Protein AF-0000000074037394 (afdb_homodimer)

Organism: NCBI:txid159291

Sequence (426 aa):
MAVQKGLVVTGGDAPQDAVRLGTPSHWRIVAADSGIHHLARYGLQPEVILGDFDSLDATLLEENFPDVPRQVFDRAKDYTDTELALTYFWNRGVTDLTILGGGGGRLDHLLGLRALFDRVPYPQRWITAGEEISVVEGAIRFSSRPGEVISFFPLGAGVCRMRSRGLRWELDGLEWRQGDAGVSNECTGEECALTMVTGRLLMVRALRFPLVLMAVQKGLVVTGGDA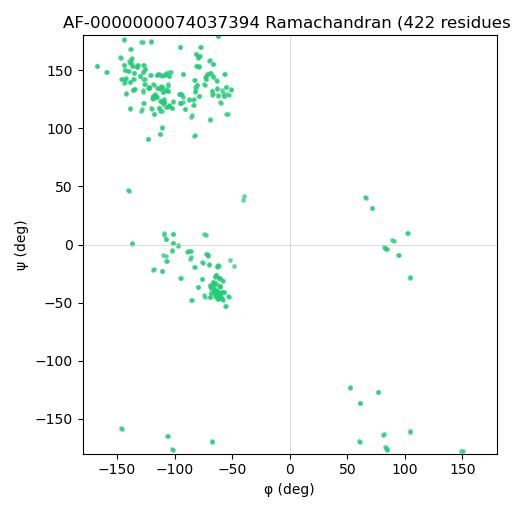PQDAVRLGTPSHWRIVAADSGIHHLARYGLQPEVILGDFDSLDATLLEENFPDVPRQVFDRAKDYTDTELALTYFWNRGVTDLTILGGGGGRLDHLLGLRALFDRVPYPQRWITAGEEISVVEGAIRFSSRPGEVISFFPLGAGVCRMRSRGLRWELDGLEWRQGDAGVSNECTGEECALTMVTGRLLMVRALRFPLVL

Secondary structure (DSSP, 8-state):
----EEEEE-SSB--SSPEE-SSGGGEEEEEETTHHHHHHHHT---SEEEE-GGGS-HHHHHHH-TTS-EEE----TT--HHHHHHHHHHTTT--EEEEE--BSS-HHHHHHHHHHTTSSS--SEEE-SSEEEEEE-SEEEEE--TT-EEEEEEESSS-EEEEEESBSS--TT-EE-TT--EEEEEB-SSEEEEEEEESEEEEEEE--SSEE-/----EEEEE-SSB--SSPEE-SSGGGEEEEEETTHHHHHHHHT---SEEEE-GGGS-HHHHHHH-TTS-EEE----TT--HHHHHHHHHHTTT--EEEEE--BSS-HHHHHHHHHHTTSSS--SEEE-SSEEEEEE-SEEEEE--TT-EEEEEEESSS-EEEEEESBSS--TT-EE-TT--EEEEEB-SSEEEEEEEESEEEEEEE--SSEE-

Radius of gyration: 21.94 Å; Cα contacts (8 Å, |Δi|>4): 1028; chains: 2; bounding box: 54×66×51 Å

Nearest PDB structures (foldseek):
  3cq9-assembly2_C  TM=7.517E-01  e=1.129E-16  Lactiplantibacillus plantarum WCFS1
  3mel-assembly2_D  TM=8.011E-01  e=2.047E-15  Enterococcus faecalis
  3cq9-assembly1_A  TM=7.519E-01  e=1.341E-15  Lactiplantibacillus plantarum WCFS1
  3cq9-assembly2_D  TM=7.463E-01  e=6.845E-15  Lactiplantibacillus plantarum WCFS1
  3ihk-assembly1_A  TM=7.245E-01  e=7.656E-14  Streptococcus mutans

Structure (mmCIF, N/CA/C/O backbone):
data_AF-0000000074037394-model_v1
#
loop_
_entity.id
_entity.type
_entity.pdbx_description
1 polymer 'Thiamine diphosphokinase'
#
loop_
_atom_site.group_PDB
_atom_site.id
_atom_site.type_symbol
_atom_site.label_atom_id
_atom_site.label_alt_id
_atom_site.label_comp_id
_atom_site.label_asym_id
_atom_site.label_entity_id
_atom_site.label_seq_id
_atom_site.pdbx_PDB_ins_code
_atom_site.Cartn_x
_atom_site.Cartn_y
_atom_site.Cartn_z
_atom_site.occupancy
_atom_site.B_iso_or_equiv
_atom_site.auth_seq_id
_atom_site.auth_comp_id
_atom_site.auth_asym_id
_atom_site.auth_atom_id
_atom_site.pdbx_PDB_model_num
ATOM 1 N N . MET A 1 1 ? 5.93 35.5 7.121 1 43.25 1 MET A N 1
ATOM 2 C CA . MET A 1 1 ? 5.211 34.75 8.148 1 43.25 1 MET A CA 1
ATOM 3 C C . MET A 1 1 ? 5.547 33.25 8.078 1 43.25 1 MET A C 1
ATOM 5 O O . MET A 1 1 ? 5.828 32.719 7.004 1 43.25 1 MET A O 1
ATOM 9 N N . ALA A 1 2 ? 5.941 32.656 9.164 1 58.75 2 ALA A N 1
ATOM 10 C CA . ALA A 1 2 ? 6.527 31.312 9.102 1 58.75 2 ALA A CA 1
ATOM 11 C C . ALA A 1 2 ? 5.539 30.312 8.516 1 58.75 2 ALA A C 1
ATOM 13 O O . ALA A 1 2 ? 4.328 30.422 8.742 1 58.75 2 ALA A O 1
ATOM 14 N N . VAL A 1 3 ? 5.883 29.641 7.473 1 67.75 3 VAL A N 1
ATOM 15 C CA . VAL A 1 3 ? 5.004 28.734 6.734 1 67.75 3 VAL A CA 1
ATOM 16 C C . VAL A 1 3 ? 4.43 27.688 7.684 1 67.75 3 VAL A C 1
ATOM 18 O O . VAL A 1 3 ? 5.172 27.062 8.445 1 67.75 3 VAL A O 1
ATOM 21 N N . GLN A 1 4 ? 3.16 27.719 7.938 1 89.19 4 GLN A N 1
ATOM 22 C CA . GLN A 1 4 ? 2.439 26.797 8.812 1 89.19 4 GLN A CA 1
ATOM 23 C C . GLN A 1 4 ? 2.426 25.391 8.242 1 89.19 4 GLN A C 1
ATOM 25 O O . GLN A 1 4 ? 2.283 25.203 7.031 1 89.19 4 GLN A O 1
ATOM 30 N N . LYS A 1 5 ? 2.82 24.469 9.133 1 95.62 5 LYS A N 1
ATOM 31 C CA . LYS A 1 5 ? 2.783 23.062 8.781 1 95.62 5 LYS A CA 1
ATOM 32 C C . LYS A 1 5 ? 1.613 22.344 9.461 1 95.62 5 LYS A C 1
ATOM 34 O O . LYS A 1 5 ? 1.166 22.766 10.531 1 95.62 5 LYS A O 1
ATOM 39 N N . GLY A 1 6 ? 1.121 21.375 8.789 1 97.69 6 GLY A N 1
ATOM 40 C CA . GLY A 1 6 ? 0.031 20.594 9.352 1 97.69 6 GLY A CA 1
ATOM 41 C C . GLY A 1 6 ? 0.409 19.156 9.641 1 97.69 6 GLY A C 1
ATOM 42 O O . GLY A 1 6 ? 1.095 18.516 8.836 1 97.69 6 GLY A O 1
ATOM 43 N N . LEU A 1 7 ? 0.027 18.688 10.789 1 97.69 7 LEU A N 1
ATOM 44 C CA . LEU A 1 7 ? 0.19 17.297 11.172 1 97.69 7 LEU A CA 1
ATOM 45 C C . LEU A 1 7 ? -1.165 16.609 11.32 1 97.69 7 LEU A C 1
ATOM 47 O O . LEU A 1 7 ? -1.994 17.031 12.133 1 97.69 7 LEU A O 1
ATOM 51 N N . VAL A 1 8 ? -1.371 15.625 10.5 1 97.75 8 VAL A N 1
ATOM 52 C CA . VAL A 1 8 ? -2.551 14.773 10.625 1 97.75 8 VAL A CA 1
ATOM 53 C C . VAL A 1 8 ? -2.168 13.445 11.273 1 97.75 8 VAL A C 1
ATOM 55 O O . VAL A 1 8 ? -1.368 12.688 10.719 1 97.75 8 VAL A O 1
ATOM 58 N N . VAL A 1 9 ? -2.723 13.18 12.414 1 96.88 9 VAL A N 1
ATOM 59 C CA . VAL A 1 9 ? -2.43 11.938 13.109 1 96.88 9 VAL A CA 1
ATOM 60 C C . VAL A 1 9 ? -3.611 10.977 12.984 1 96.88 9 VAL A C 1
ATOM 62 O O . VAL A 1 9 ? -4.734 11.312 13.375 1 96.88 9 VAL A O 1
ATOM 65 N N . THR A 1 10 ? -3.402 9.82 12.398 1 95.38 10 THR A N 1
ATOM 66 C CA . THR A 1 10 ? -4.457 8.844 12.156 1 95.38 10 THR A CA 1
ATOM 67 C C . THR A 1 10 ? -4.141 7.523 12.859 1 95.38 10 THR A C 1
ATOM 69 O O . THR A 1 10 ? -3.1 7.395 13.5 1 95.38 10 THR A O 1
ATOM 72 N N . GLY A 1 11 ? -5.051 6.613 12.812 1 91.56 11 GLY A N 1
ATOM 73 C CA . GLY A 1 11 ? -4.816 5.316 13.422 1 91.56 11 GLY A CA 1
ATOM 74 C C . GLY A 1 11 ? -3.746 4.504 12.711 1 91.56 11 GLY A C 1
ATOM 75 O O . GLY A 1 11 ? -2.99 5.043 11.898 1 91.56 11 GLY A O 1
ATOM 76 N N . GLY A 1 12 ? -3.654 3.211 13.086 1 91.25 12 GLY A N 1
ATOM 77 C CA . GLY A 1 12 ? -2.605 2.375 12.523 1 91.25 12 GLY A CA 1
ATOM 78 C C . GLY A 1 12 ? -1.283 2.504 13.258 1 91.25 12 GLY A C 1
ATOM 79 O O . GLY A 1 12 ? -1.183 3.242 14.242 1 91.25 12 GLY A O 1
ATOM 80 N N . ASP A 1 13 ? -0.35 1.854 12.734 1 93.12 13 ASP A N 1
ATOM 81 C CA . ASP A 1 13 ? 0.938 1.828 13.414 1 93.12 13 ASP A CA 1
ATOM 82 C C . ASP A 1 13 ? 1.673 3.156 13.258 1 93.12 13 ASP A C 1
ATOM 84 O O . ASP A 1 13 ? 1.658 3.754 12.18 1 93.12 13 ASP A O 1
ATOM 88 N N . ALA A 1 14 ? 2.246 3.596 14.281 1 94.81 14 ALA A N 1
ATOM 89 C CA . ALA A 1 14 ? 3.059 4.805 14.367 1 94.81 14 ALA A CA 1
ATOM 90 C C . ALA A 1 14 ? 4.301 4.578 15.219 1 94.81 14 ALA A C 1
ATOM 92 O O . ALA A 1 14 ? 4.43 3.537 15.875 1 94.81 14 ALA A O 1
ATOM 93 N N . PRO A 1 15 ? 5.219 5.516 15.18 1 93.94 15 PRO A N 1
ATOM 94 C CA . PRO A 1 15 ? 6.426 5.32 15.984 1 93.94 15 PRO A CA 1
ATOM 95 C C . PRO A 1 15 ? 6.117 5.086 17.453 1 93.94 15 PRO A C 1
ATOM 97 O O . PRO A 1 15 ? 5.215 5.719 18.016 1 93.94 15 PRO A O 1
ATOM 100 N N . GLN A 1 16 ? 6.805 4.121 17.953 1 89.5 16 GLN A N 1
ATOM 101 C CA . GLN A 1 16 ? 6.629 3.832 19.375 1 89.5 16 GLN A CA 1
ATOM 102 C C . GLN A 1 16 ? 7.355 4.859 20.234 1 89.5 16 GLN A C 1
ATOM 104 O O . GLN A 1 16 ? 6.918 5.16 21.344 1 89.5 16 GLN A O 1
ATOM 109 N N . ASP A 1 17 ? 8.414 5.375 19.672 1 84.19 17 ASP A N 1
ATOM 110 C CA . ASP A 1 17 ? 9.195 6.387 20.375 1 84.19 17 ASP A CA 1
ATOM 111 C C . ASP A 1 17 ? 8.516 7.75 20.312 1 84.19 17 ASP A C 1
ATOM 113 O O . ASP A 1 17 ? 7.609 7.961 19.5 1 84.19 17 ASP A O 1
ATOM 117 N N . ALA A 1 18 ? 9.117 8.586 21.125 1 79 18 ALA A N 1
ATOM 118 C CA . ALA A 1 18 ? 8.57 9.938 21.203 1 79 18 ALA A CA 1
ATOM 119 C C . ALA A 1 18 ? 8.781 10.688 19.875 1 79 18 ALA A C 1
ATOM 121 O O . ALA A 1 18 ? 9.836 10.562 19.25 1 79 18 ALA A O 1
ATOM 122 N N . VAL A 1 19 ? 7.719 11.25 19.484 1 84.56 19 VAL A N 1
ATOM 123 C CA . VAL A 1 19 ? 7.766 12.148 18.328 1 84.56 19 VAL A CA 1
ATOM 124 C C . VAL A 1 19 ? 7.773 13.602 18.797 1 84.56 19 VAL A C 1
ATOM 126 O O . VAL A 1 19 ? 6.895 14.016 19.562 1 84.56 19 VAL A O 1
ATOM 129 N N . ARG A 1 20 ? 8.836 14.32 18.359 1 84.25 20 ARG A N 1
ATOM 130 C CA . ARG A 1 20 ? 8.938 15.727 18.75 1 84.25 20 ARG A CA 1
ATOM 131 C C . ARG A 1 20 ? 8.734 16.641 17.531 1 84.25 20 ARG A C 1
ATOM 133 O O . ARG A 1 20 ? 9.094 16.266 16.406 1 84.25 20 ARG A O 1
ATOM 140 N N . LEU A 1 21 ? 8.117 17.719 17.875 1 83.31 21 LEU A N 1
ATOM 141 C CA . LEU A 1 21 ? 8.008 18.75 16.859 1 83.31 21 LEU A CA 1
ATOM 142 C C . LEU A 1 21 ? 9.172 19.734 16.969 1 83.31 21 LEU A C 1
ATOM 144 O O . LEU A 1 21 ? 9.43 20.281 18.047 1 83.31 21 LEU A O 1
ATOM 148 N N . GLY A 1 22 ? 9.93 19.906 15.93 1 76.69 22 GLY A N 1
ATOM 149 C CA . GLY A 1 22 ? 11.078 20.797 15.961 1 76.69 22 GLY A CA 1
ATOM 150 C C . GLY A 1 22 ? 10.719 22.219 16.375 1 76.69 22 GLY A C 1
ATOM 151 O O . GLY A 1 22 ? 11.406 22.828 17.203 1 76.69 22 GLY A O 1
ATOM 152 N N . THR A 1 23 ? 9.734 22.828 15.695 1 78.38 23 THR A N 1
ATOM 153 C CA . THR A 1 23 ? 9.188 24.141 16.031 1 78.38 23 THR A CA 1
ATOM 154 C C . THR A 1 23 ? 7.684 24.062 16.266 1 78.38 23 THR A C 1
ATOM 156 O O . THR A 1 23 ? 6.898 24.328 15.359 1 78.38 23 THR A O 1
ATOM 159 N N . PRO A 1 24 ? 7.426 23.844 17.422 1 79.12 24 PRO A N 1
ATOM 160 C CA . PRO A 1 24 ? 6.023 23.547 17.734 1 79.12 24 PRO A CA 1
ATOM 161 C C . PRO A 1 24 ? 5.078 24.672 17.297 1 79.12 24 PRO A C 1
ATOM 163 O O . PRO A 1 24 ? 3.967 24.391 16.844 1 79.12 24 PRO A O 1
ATOM 166 N N . SER A 1 25 ? 5.562 25.828 17.328 1 81.19 25 SER A N 1
ATOM 167 C CA . SER A 1 25 ? 4.695 26.969 17.031 1 81.19 25 SER A CA 1
ATOM 168 C C . SER A 1 25 ? 4.34 27 15.547 1 81.19 25 SER A C 1
ATOM 170 O O . SER A 1 25 ? 3.393 27.688 15.148 1 81.19 25 SER A O 1
ATOM 172 N N . HIS A 1 26 ? 4.957 26.219 14.812 1 89.06 26 HIS A N 1
ATOM 173 C CA . HIS A 1 26 ? 4.738 26.234 13.367 1 89.06 26 HIS A CA 1
ATOM 174 C C . HIS A 1 26 ? 3.826 25.094 12.938 1 89.06 26 HIS A C 1
ATOM 176 O O . HIS A 1 26 ? 3.461 25 11.758 1 89.06 26 HIS A O 1
ATOM 182 N N . TRP A 1 27 ? 3.418 24.359 14 1 93.75 27 TRP A N 1
ATOM 183 C CA . TRP A 1 27 ? 2.648 23.172 13.633 1 93.75 27 TRP A CA 1
ATOM 184 C C . TRP A 1 27 ? 1.195 23.312 14.078 1 93.75 27 TRP A C 1
ATOM 186 O O . TRP A 1 27 ? 0.918 23.781 15.188 1 93.75 27 TRP A O 1
ATOM 196 N N . ARG A 1 28 ? 0.354 22.984 13.211 1 96.31 28 ARG A N 1
ATOM 197 C CA . ARG A 1 28 ? -1.038 22.703 13.539 1 96.31 28 ARG A CA 1
ATOM 198 C C . ARG A 1 28 ? -1.323 21.203 13.477 1 96.31 28 ARG A C 1
ATOM 200 O O . ARG A 1 28 ? -0.862 20.516 12.562 1 96.31 28 ARG A O 1
ATOM 207 N N . ILE A 1 29 ? -2.072 20.719 14.492 1 97 29 ILE A N 1
ATOM 208 C CA . ILE A 1 29 ? -2.252 19.281 14.609 1 97 29 ILE A CA 1
ATOM 209 C C . ILE A 1 29 ? -3.74 18.938 14.57 1 97 29 ILE A C 1
ATOM 211 O O . ILE A 1 29 ? -4.547 19.594 15.234 1 97 29 ILE A O 1
ATOM 215 N N . VAL A 1 30 ? -4.074 17.922 13.797 1 97.12 30 VAL A N 1
ATOM 216 C CA . VAL A 1 30 ? -5.43 17.391 13.766 1 97.12 30 VAL A CA 1
ATOM 217 C C . VAL A 1 30 ? -5.387 15.867 13.938 1 97.12 30 VAL A C 1
ATOM 219 O O . VAL A 1 30 ? -4.484 15.203 13.43 1 97.12 30 VAL A O 1
ATOM 222 N N . ALA A 1 31 ? -6.418 15.367 14.633 1 95.69 31 ALA A N 1
ATOM 223 C CA . ALA A 1 31 ? -6.539 13.922 14.805 1 95.69 31 ALA A CA 1
ATOM 224 C C . ALA A 1 31 ? -7.68 13.359 13.961 1 95.69 31 ALA A C 1
ATOM 226 O O . ALA A 1 31 ? -8.773 13.93 13.922 1 95.69 31 ALA A O 1
ATOM 227 N N . ALA A 1 32 ? -7.34 12.312 13.297 1 92.5 32 ALA A N 1
ATOM 228 C CA . ALA A 1 32 ? -8.367 11.547 12.594 1 92.5 32 ALA A CA 1
ATOM 229 C C . ALA A 1 32 ? -8.656 10.227 13.305 1 92.5 32 ALA A C 1
ATOM 231 O O . ALA A 1 32 ? -7.754 9.398 13.469 1 92.5 32 ALA A O 1
ATOM 232 N N . ASP A 1 33 ? -9.797 10.031 13.75 1 86.5 33 ASP A N 1
ATOM 233 C CA . ASP A 1 33 ? -10.273 8.812 14.391 1 86.5 33 ASP A CA 1
ATOM 234 C C . ASP A 1 33 ? -9.344 8.391 15.531 1 86.5 33 ASP A C 1
ATOM 236 O O . ASP A 1 33 ? -9.055 9.18 16.422 1 86.5 33 ASP A O 1
ATOM 240 N N . SER A 1 34 ? -8.844 7.16 15.414 1 88.31 34 SER A N 1
ATOM 241 C CA . SER A 1 34 ? -8.07 6.57 16.5 1 88.31 34 SER A CA 1
ATOM 242 C C . SER A 1 34 ? -6.684 7.199 16.609 1 88.31 34 SER A C 1
ATOM 244 O O . SER A 1 34 ? -5.867 6.789 17.438 1 88.31 34 SER A O 1
ATOM 246 N N . GLY A 1 35 ? -6.469 8.266 15.852 1 93.5 35 GLY A N 1
ATOM 247 C CA . GLY A 1 35 ? -5.219 9 15.953 1 93.5 35 GLY A CA 1
ATOM 248 C C . GLY A 1 35 ? -5.008 9.633 17.312 1 93.5 35 GLY A C 1
ATOM 249 O O . GLY A 1 35 ? -3.881 9.969 17.688 1 93.5 35 GLY A O 1
ATOM 250 N N . ILE A 1 36 ? -6.059 9.773 18.047 1 92.31 36 ILE A N 1
ATOM 251 C CA . ILE A 1 36 ? -6.004 10.406 19.359 1 92.31 36 ILE A CA 1
ATOM 252 C C . ILE A 1 36 ? -5.16 9.555 20.312 1 92.31 36 ILE A C 1
ATOM 254 O O . ILE A 1 36 ? -4.543 10.07 21.25 1 92.31 36 ILE A O 1
ATOM 258 N N . HIS A 1 37 ? -5.113 8.281 20.078 1 92.94 37 HIS A N 1
ATOM 259 C CA . HIS A 1 37 ? -4.305 7.402 20.922 1 92.94 37 HIS A CA 1
ATOM 260 C C . HIS A 1 37 ? -2.822 7.738 20.797 1 92.94 37 HIS A C 1
ATOM 262 O O . HIS A 1 37 ? -2.107 7.781 21.797 1 92.94 37 HIS A O 1
ATOM 268 N N . HIS A 1 38 ? -2.389 7.992 19.625 1 94.62 38 HIS A N 1
ATOM 269 C CA . HIS A 1 38 ? -0.993 8.359 19.406 1 94.62 38 HIS A CA 1
ATOM 270 C C . HIS A 1 38 ? -0.683 9.727 20 1 94.62 38 HIS A C 1
ATOM 272 O O . HIS A 1 38 ? 0.37 9.922 20.609 1 94.62 38 HIS A O 1
ATOM 278 N N . LEU A 1 39 ? -1.59 10.641 19.812 1 94.44 39 LEU A N 1
ATOM 279 C CA . LEU A 1 39 ? -1.388 11.984 20.344 1 94.44 39 LEU A CA 1
ATOM 280 C C . LEU A 1 39 ? -1.248 11.953 21.859 1 94.44 39 LEU A C 1
ATOM 282 O O . LEU A 1 39 ? -0.4 12.648 22.422 1 94.44 39 LEU A O 1
ATOM 286 N N . ALA A 1 40 ? -2.105 11.18 22.469 1 93.12 40 ALA A N 1
ATOM 287 C CA . ALA A 1 40 ? -2.021 11.031 23.922 1 93.12 40 ALA A CA 1
ATOM 288 C C . ALA A 1 40 ? -0.662 10.469 24.328 1 93.12 40 ALA A C 1
ATOM 290 O O . ALA A 1 40 ? -0.051 10.953 25.281 1 93.12 40 ALA A O 1
ATOM 291 N N . ARG A 1 41 ? -0.187 9.523 23.578 1 92.81 41 ARG A N 1
ATOM 292 C CA . ARG A 1 41 ? 1.102 8.898 23.844 1 92.81 41 ARG A CA 1
ATOM 293 C C . ARG A 1 41 ? 2.242 9.891 23.688 1 92.81 41 ARG A C 1
ATOM 295 O O . ARG A 1 41 ? 3.203 9.875 24.469 1 92.81 41 ARG A O 1
ATOM 302 N N . TYR A 1 42 ? 2.145 10.789 22.688 1 92.69 42 TYR A N 1
ATOM 303 C CA . TYR A 1 42 ? 3.217 11.727 22.359 1 92.69 42 TYR A CA 1
ATOM 304 C C . TYR A 1 42 ? 3.096 12.992 23.203 1 92.69 42 TYR A C 1
ATOM 306 O O . TYR A 1 42 ? 3.996 13.836 23.203 1 92.69 42 TYR A O 1
ATOM 314 N N . GLY A 1 43 ? 2.008 13.188 23.875 1 91.31 43 GLY A N 1
ATOM 315 C CA . GLY A 1 43 ? 1.761 14.414 24.625 1 91.31 43 GLY A CA 1
ATOM 316 C C . GLY A 1 43 ? 1.486 15.609 23.734 1 91.31 43 GLY A C 1
ATOM 317 O O . GLY A 1 43 ? 1.875 16.734 24.062 1 91.31 43 GLY A O 1
ATOM 318 N N . LEU A 1 44 ? 0.895 15.383 22.594 1 93.19 44 LEU A N 1
ATOM 319 C CA . LEU A 1 44 ? 0.565 16.438 21.641 1 93.19 44 LEU A CA 1
ATOM 320 C C . LEU A 1 44 ? -0.928 16.75 21.672 1 93.19 44 LEU A C 1
ATOM 322 O O . LEU A 1 44 ? -1.752 15.836 21.781 1 93.19 44 LEU A O 1
ATOM 326 N N . GLN A 1 45 ? -1.244 18.016 21.484 1 93.62 45 GLN A N 1
ATOM 327 C CA . GLN A 1 45 ? -2.637 18.453 21.516 1 93.62 45 GLN A CA 1
ATOM 328 C C . GLN A 1 45 ? -3.133 18.828 20.125 1 93.62 45 GLN A C 1
ATOM 330 O O . GLN A 1 45 ? -2.582 19.734 19.5 1 93.62 45 GLN A O 1
ATOM 335 N N . PRO A 1 46 ? -4.16 18.188 19.703 1 96.38 46 PRO A N 1
ATOM 336 C CA . PRO A 1 46 ? -4.742 18.594 18.422 1 96.38 46 PRO A CA 1
ATOM 337 C C . PRO A 1 46 ? -5.664 19.812 18.562 1 96.38 46 PRO A C 1
ATOM 339 O O . PRO A 1 46 ? -6.199 20.062 19.641 1 96.38 46 PRO A O 1
ATOM 342 N N . GLU A 1 47 ? -5.766 20.531 17.469 1 95.94 47 GLU A N 1
ATOM 343 C CA . GLU A 1 47 ? -6.684 21.656 17.484 1 95.94 47 GLU A CA 1
ATOM 344 C C . GLU A 1 47 ? -8.117 21.219 17.203 1 95.94 47 GLU A C 1
ATOM 346 O O . GLU A 1 47 ? -9.07 21.938 17.531 1 95.94 47 GLU A O 1
ATOM 351 N N . VAL A 1 48 ? -8.273 20.016 16.609 1 95.31 48 VAL A N 1
ATOM 352 C CA . VAL A 1 48 ? -9.586 19.438 16.344 1 95.31 48 VAL A CA 1
ATOM 353 C C . VAL A 1 48 ? -9.469 17.922 16.156 1 95.31 48 VAL A C 1
ATOM 355 O O . VAL A 1 48 ? -8.414 17.422 15.742 1 95.31 48 VAL A O 1
ATOM 358 N N . ILE A 1 49 ? -10.445 17.188 16.516 1 92.94 49 ILE A N 1
ATOM 359 C CA . ILE A 1 49 ? -10.562 15.758 16.297 1 92.94 49 ILE A CA 1
ATOM 360 C C . ILE A 1 49 ? -11.68 15.477 15.289 1 92.94 49 ILE A C 1
ATOM 362 O O . ILE A 1 49 ? -12.82 15.883 15.492 1 92.94 49 ILE A O 1
ATOM 366 N N . LEU A 1 50 ? -11.242 14.789 14.266 1 90.5 50 LEU A N 1
ATOM 367 C CA . LEU A 1 50 ? -12.195 14.492 13.195 1 90.5 50 LEU A CA 1
ATOM 368 C C . LEU A 1 50 ? -12.508 13 13.148 1 90.5 50 LEU A C 1
ATOM 370 O O . LEU A 1 50 ? -11.602 12.172 13.219 1 90.5 50 LEU A O 1
ATOM 374 N N . GLY A 1 51 ? -13.734 12.602 13.016 1 82.75 51 GLY A N 1
ATOM 375 C CA . GLY A 1 51 ? -14.102 11.203 12.852 1 82.75 51 GLY A CA 1
ATOM 376 C C . GLY A 1 51 ? -15.461 10.867 13.445 1 82.75 51 GLY A C 1
ATOM 377 O O . GLY A 1 51 ? -16.219 11.766 13.82 1 82.75 51 GLY A O 1
ATOM 378 N N . ASP A 1 52 ? -15.766 9.57 13.328 1 73.56 52 ASP A N 1
ATOM 379 C CA . ASP A 1 52 ? -17 9.07 13.938 1 73.56 52 ASP A CA 1
ATOM 380 C C . ASP A 1 52 ? -16.781 8.734 15.414 1 73.56 52 ASP A C 1
ATOM 382 O O . ASP A 1 52 ? -16.031 7.82 15.742 1 73.56 52 ASP A O 1
ATOM 386 N N . PHE A 1 53 ? -17.297 9.383 16.219 1 66.75 53 PHE A N 1
ATOM 387 C CA . PHE A 1 53 ? -17 9.359 17.641 1 66.75 53 PHE A CA 1
ATOM 388 C C . PHE A 1 53 ? -17.531 8.086 18.281 1 66.75 53 PHE A C 1
ATOM 390 O O . PHE A 1 53 ? -17.156 7.758 19.422 1 66.75 53 PHE A O 1
ATOM 397 N N . ASP A 1 54 ? -18.266 7.383 17.516 1 65.38 54 ASP A N 1
ATOM 398 C CA . ASP A 1 54 ? -18.75 6.133 18.094 1 65.38 54 ASP A CA 1
ATOM 399 C C . ASP A 1 54 ? -17.609 5.129 18.266 1 65.38 54 ASP A C 1
ATOM 401 O O . ASP A 1 54 ? -17.672 4.242 19.125 1 65.38 54 ASP A O 1
ATOM 405 N N . SER A 1 55 ? -16.531 5.426 17.562 1 66.06 55 SER A N 1
ATOM 406 C CA . SER A 1 55 ? -15.43 4.48 17.562 1 66.06 55 SER A CA 1
ATOM 407 C C . SER A 1 55 ? -14.305 4.957 18.484 1 66.06 55 SER A C 1
ATOM 409 O O . SER A 1 55 ? -13.336 4.227 18.719 1 66.06 55 SER A O 1
ATOM 411 N N . LEU A 1 56 ? -14.547 6.078 18.922 1 75.88 56 LEU A N 1
ATOM 412 C CA . LEU A 1 56 ? -13.438 6.641 19.688 1 75.88 56 LEU A CA 1
ATOM 413 C C . LEU A 1 56 ? -13.586 6.328 21.172 1 75.88 56 LEU A C 1
ATOM 415 O O . LEU A 1 56 ? -14.703 6.219 21.672 1 75.88 56 LEU A O 1
ATOM 419 N N . ASP A 1 57 ? -12.539 6.156 21.828 1 79.81 57 ASP A N 1
ATOM 420 C CA . ASP A 1 57 ? -12.461 5.906 23.266 1 79.81 57 ASP A CA 1
ATOM 421 C C . ASP A 1 57 ? -12.867 7.145 24.062 1 79.81 57 ASP A C 1
ATOM 423 O O . ASP A 1 57 ? -12.094 8.102 24.172 1 79.81 57 ASP A O 1
ATOM 427 N N . ALA A 1 58 ? -14 7.121 24.656 1 81.94 58 ALA A N 1
ATOM 428 C CA . ALA A 1 58 ? -14.547 8.266 25.391 1 81.94 58 ALA A CA 1
ATOM 429 C C . ALA A 1 58 ? -13.664 8.625 26.578 1 81.94 58 ALA A C 1
ATOM 431 O O . ALA A 1 58 ? -13.461 9.797 26.875 1 81.94 58 ALA A O 1
ATOM 432 N N . THR A 1 59 ? -13.219 7.648 27.188 1 87.44 59 THR A N 1
ATOM 433 C CA . THR A 1 59 ? -12.375 7.859 28.359 1 87.44 59 THR A CA 1
ATOM 434 C C . THR A 1 59 ? -11.094 8.586 27.984 1 87.44 59 THR A C 1
ATOM 436 O O . THR A 1 59 ? -10.695 9.539 28.641 1 87.44 59 THR A O 1
ATOM 439 N N . LEU A 1 60 ? -10.57 8.156 26.906 1 87.75 60 LEU A N 1
ATOM 440 C CA . LEU A 1 60 ? -9.344 8.781 26.438 1 87.75 60 LEU A CA 1
ATOM 441 C C . LEU A 1 60 ? -9.586 10.242 26.047 1 87.75 60 LEU A C 1
ATOM 443 O O . LEU A 1 60 ? -8.773 11.117 26.359 1 87.75 60 LEU A O 1
ATOM 447 N N . LEU A 1 61 ? -10.672 10.43 25.453 1 86.88 61 LEU A N 1
ATOM 448 C CA . LEU A 1 61 ? -11.008 11.773 25 1 86.88 61 LEU A CA 1
ATOM 449 C C . LEU A 1 61 ? -11.172 12.719 26.188 1 86.88 61 LEU A C 1
ATOM 451 O O . LEU A 1 61 ? -10.633 13.828 26.188 1 86.88 61 LEU A O 1
ATOM 455 N N . GLU A 1 62 ? -11.844 12.281 27.141 1 88.19 62 GLU A N 1
ATOM 456 C CA . GLU A 1 62 ? -12.133 13.102 28.312 1 88.19 62 GLU A CA 1
ATOM 457 C C . GLU A 1 62 ? -10.875 13.352 29.125 1 88.19 62 GLU A C 1
ATOM 459 O O . GLU A 1 62 ? -10.68 14.453 29.656 1 88.19 62 GLU A O 1
ATOM 464 N N . GLU A 1 63 ? -10.109 12.422 29.156 1 91.25 63 GLU A N 1
ATOM 465 C CA . GLU A 1 63 ? -8.93 12.508 30 1 91.25 63 GLU A CA 1
ATOM 466 C C . GLU A 1 63 ? -7.836 13.344 29.328 1 91.25 63 GLU A C 1
ATOM 468 O O . GLU A 1 63 ? -7.129 14.102 30 1 91.25 63 GLU A O 1
ATOM 473 N N . ASN A 1 64 ? -7.723 13.227 28.047 1 91.25 64 ASN A N 1
ATOM 474 C CA . ASN A 1 64 ? -6.551 13.805 27.406 1 91.25 64 ASN A CA 1
ATOM 475 C C . ASN A 1 64 ? -6.914 15.008 26.547 1 91.25 64 ASN A C 1
ATOM 477 O O . ASN A 1 64 ? -6.07 15.867 26.281 1 91.25 64 ASN A O 1
ATOM 481 N N . PHE A 1 65 ? -8.195 15.07 26.125 1 92.81 65 PHE A N 1
ATOM 482 C CA . PHE A 1 65 ? -8.57 16.109 25.172 1 92.81 65 PHE A CA 1
ATOM 483 C C . PHE A 1 65 ? -9.938 16.688 25.5 1 92.81 65 PHE A C 1
ATOM 485 O O . PHE A 1 65 ? -10.797 16.812 24.625 1 92.81 65 PHE A O 1
ATOM 492 N N . PRO A 1 66 ? -10.188 17 26.672 1 89.25 66 PRO A N 1
ATOM 493 C CA . PRO A 1 66 ? -11.523 17.438 27.094 1 89.25 66 PRO A CA 1
ATOM 494 C C . PRO A 1 66 ? -11.984 18.703 26.391 1 89.25 66 PRO A C 1
ATOM 496 O O . PRO A 1 66 ? -13.172 18.875 26.125 1 89.25 66 PRO A O 1
ATOM 499 N N . ASP A 1 67 ? -11.078 19.578 25.984 1 91.75 67 ASP A N 1
ATOM 500 C CA . ASP A 1 67 ? -11.453 20.875 25.453 1 91.75 67 ASP A CA 1
ATOM 501 C C . ASP A 1 67 ? -11.195 20.969 23.953 1 91.75 67 ASP A C 1
ATOM 503 O O . ASP A 1 67 ? -11.258 22.047 23.359 1 91.75 67 ASP A O 1
ATOM 507 N N . VAL A 1 68 ? -10.891 19.891 23.375 1 93 68 VAL A N 1
ATOM 508 C CA . VAL A 1 68 ? -10.617 19.906 21.953 1 93 68 VAL A CA 1
ATOM 509 C C . VAL A 1 68 ? -11.914 19.719 21.172 1 93 68 VAL A C 1
ATOM 511 O O . VAL A 1 68 ? -12.688 18.797 21.453 1 93 68 VAL A O 1
ATOM 514 N N . PRO A 1 69 ? -12.164 20.672 20.281 1 92.94 69 PRO A N 1
ATOM 515 C CA . PRO A 1 69 ? -13.375 20.531 19.469 1 92.94 69 PRO A CA 1
ATOM 516 C C . PRO A 1 69 ? -13.406 19.203 18.688 1 92.94 69 PRO A C 1
ATOM 518 O O . PRO A 1 69 ? -12.359 18.719 18.25 1 92.94 69 PRO A O 1
ATOM 521 N N . ARG A 1 70 ? -14.633 18.781 18.578 1 88.88 70 ARG A N 1
ATOM 522 C CA . ARG A 1 70 ? -14.883 17.547 17.828 1 88.88 70 ARG A CA 1
ATOM 523 C C . ARG A 1 70 ? -15.781 17.812 16.625 1 88.88 70 ARG A C 1
ATOM 525 O O . ARG A 1 70 ? -16.797 18.484 16.75 1 88.88 70 ARG A O 1
ATOM 532 N N . GLN A 1 71 ? -15.289 17.406 15.508 1 86.88 71 GLN A N 1
ATOM 533 C CA . GLN A 1 71 ? -16.094 17.5 14.297 1 86.88 71 GLN A CA 1
ATOM 534 C C . GLN A 1 71 ? -16.5 16.109 13.797 1 86.88 71 GLN A C 1
ATOM 536 O O . GLN A 1 71 ? -15.641 15.312 13.406 1 86.88 71 GLN A O 1
ATOM 541 N N . VAL A 1 72 ? -17.719 15.859 13.828 1 78.56 72 VAL A N 1
ATOM 542 C CA . VAL A 1 72 ? -18.266 14.555 13.453 1 78.56 72 VAL A CA 1
ATOM 543 C C . VAL A 1 72 ? -18.641 14.555 11.977 1 78.56 72 VAL A C 1
ATOM 545 O O . VAL A 1 72 ? -19.234 15.516 11.484 1 78.56 72 VAL A O 1
ATOM 548 N N . PHE A 1 73 ? -18.141 13.602 11.305 1 73.19 73 PHE A N 1
ATOM 549 C CA . PHE A 1 73 ? -18.578 13.43 9.922 1 73.19 73 PHE A CA 1
ATOM 550 C C . PHE A 1 73 ? -19.312 12.109 9.75 1 73.19 73 PHE A C 1
ATOM 552 O O . PHE A 1 73 ? -18.969 11.117 10.391 1 73.19 73 PHE A O 1
ATOM 559 N N . ASP A 1 74 ? -20.5 12.273 9.188 1 64.19 74 ASP A N 1
ATOM 560 C CA . ASP A 1 74 ? -21.219 11.039 8.875 1 64.19 74 ASP A CA 1
ATOM 561 C C . ASP A 1 74 ? -20.344 10.102 8.047 1 64.19 74 ASP A C 1
ATOM 563 O O . ASP A 1 74 ? -19.516 10.555 7.246 1 64.19 74 ASP A O 1
ATOM 567 N N . ARG A 1 75 ? -20.312 9.031 8.523 1 58.06 75 ARG A N 1
ATOM 568 C CA . ARG A 1 75 ? -19.609 8.023 7.734 1 58.06 75 ARG A CA 1
ATOM 569 C C . ARG A 1 75 ? -19.906 8.188 6.246 1 58.06 75 ARG A C 1
ATOM 571 O O . ARG A 1 75 ? -20.953 7.773 5.77 1 58.06 75 ARG A O 1
ATOM 578 N N . ALA A 1 76 ? -19.875 9.516 5.957 1 56.66 76 ALA A N 1
ATOM 579 C CA . ALA A 1 76 ? -20.188 9.727 4.547 1 56.66 76 ALA A CA 1
ATOM 580 C C . ALA A 1 76 ? -19.203 8.984 3.646 1 56.66 76 ALA A C 1
ATOM 582 O O . ALA A 1 76 ? -18.047 8.781 4.016 1 56.66 76 ALA A O 1
ATOM 583 N N . LYS A 1 77 ? -19.703 8.18 2.523 1 56.19 77 LYS A N 1
ATOM 584 C CA . LYS A 1 77 ? -19.266 7.207 1.524 1 56.19 77 LYS A CA 1
ATOM 585 C C . LYS A 1 77 ? -17.984 7.676 0.829 1 56.19 77 LYS A C 1
ATOM 587 O O . LYS A 1 77 ? -17.188 6.859 0.372 1 56.19 77 LYS A O 1
ATOM 592 N N . ASP A 1 78 ? -17.688 9.117 0.955 1 65.94 78 ASP A N 1
ATOM 593 C CA . ASP A 1 78 ? -16.797 9.492 -0.139 1 65.94 78 ASP A CA 1
ATOM 594 C C . ASP A 1 78 ? -15.391 9.82 0.378 1 65.94 78 ASP A C 1
ATOM 596 O O . ASP A 1 78 ? -14.453 9.961 -0.406 1 65.94 78 ASP A O 1
ATOM 600 N N . TYR A 1 79 ? -15.391 9.875 1.746 1 81.5 79 TYR A N 1
ATOM 601 C CA . TYR A 1 79 ? -14.07 10.281 2.207 1 81.5 79 TYR A CA 1
ATOM 602 C C . TYR A 1 79 ? -13.688 9.539 3.484 1 81.5 79 TYR A C 1
ATOM 604 O O . TYR A 1 79 ? -14.539 9.305 4.348 1 81.5 79 TYR A O 1
ATOM 612 N N . THR A 1 80 ? -12.469 9.242 3.539 1 87.88 80 THR A N 1
ATOM 613 C CA . THR A 1 80 ? -11.953 8.703 4.793 1 87.88 80 THR A CA 1
ATOM 614 C C . THR A 1 80 ? -11.719 9.82 5.809 1 87.88 80 THR A C 1
ATOM 616 O O . THR A 1 80 ? -11.586 10.984 5.434 1 87.88 80 THR A O 1
ATOM 619 N N . ASP A 1 81 ? -11.625 9.422 7.008 1 88.31 81 ASP A N 1
ATOM 620 C CA . ASP A 1 81 ? -11.352 10.391 8.062 1 88.31 81 ASP A CA 1
ATOM 621 C C . ASP A 1 81 ? -10.016 11.094 7.832 1 88.31 81 ASP A C 1
ATOM 623 O O . ASP A 1 81 ? -9.883 12.289 8.102 1 88.31 81 ASP A O 1
ATOM 627 N N . THR A 1 82 ? -9.055 10.406 7.336 1 92.69 82 THR A N 1
ATOM 628 C CA . THR A 1 82 ? -7.762 11.008 7.043 1 92.69 82 THR A CA 1
ATOM 629 C C . THR A 1 82 ? -7.891 12.047 5.93 1 92.69 82 THR A C 1
ATOM 631 O O . THR A 1 82 ? -7.301 13.125 6.008 1 92.69 82 THR A O 1
ATOM 634 N N . GLU A 1 83 ? -8.664 11.742 4.934 1 92.88 83 GLU A N 1
ATOM 635 C CA . GLU A 1 83 ? -8.883 12.68 3.838 1 92.88 83 GLU A CA 1
ATOM 636 C C . GLU A 1 83 ? -9.586 13.945 4.328 1 92.88 83 GLU A C 1
ATOM 638 O O . GLU A 1 83 ? -9.258 15.055 3.895 1 92.88 83 GLU A O 1
ATOM 643 N N . LEU A 1 84 ? -10.516 13.75 5.188 1 92.31 84 LEU A N 1
ATOM 644 C CA . LEU A 1 84 ? -11.219 14.891 5.754 1 92.31 84 LEU A CA 1
ATOM 645 C C . LEU A 1 84 ? -10.273 15.766 6.57 1 92.31 84 LEU A C 1
ATOM 647 O O . LEU A 1 84 ? -10.359 17 6.523 1 92.31 84 LEU A O 1
ATOM 651 N N . ALA A 1 85 ? -9.414 15.117 7.285 1 94.69 85 ALA A N 1
ATOM 652 C CA . ALA A 1 85 ? -8.43 15.844 8.078 1 94.69 85 ALA A CA 1
ATOM 653 C C . ALA A 1 85 ? -7.488 16.641 7.176 1 94.69 85 ALA A C 1
ATOM 655 O O . ALA A 1 85 ? -7.16 17.797 7.477 1 94.69 85 ALA A O 1
ATOM 656 N N . LEU A 1 86 ? -7.082 16.078 6.102 1 96.62 86 LEU A N 1
ATOM 657 C CA . LEU A 1 86 ? -6.238 16.797 5.141 1 96.62 86 LEU A CA 1
ATOM 658 C C . LEU A 1 86 ? -6.984 17.969 4.527 1 96.62 86 LEU A C 1
ATOM 660 O O . LEU A 1 86 ? -6.434 19.062 4.41 1 96.62 86 LEU A O 1
ATOM 664 N N . THR A 1 87 ? -8.211 17.766 4.145 1 94.69 87 THR A N 1
ATOM 665 C CA . THR A 1 87 ? -9.047 18.812 3.549 1 94.69 87 THR A CA 1
ATOM 666 C C . THR A 1 87 ? -9.234 19.969 4.516 1 94.69 87 THR A C 1
ATOM 668 O O . THR A 1 87 ? -9.25 21.125 4.102 1 94.69 87 THR A O 1
ATOM 671 N N . TYR A 1 88 ? -9.328 19.609 5.805 1 95 88 TYR A N 1
ATOM 672 C CA . TYR A 1 88 ? -9.406 20.625 6.855 1 95 88 TYR A CA 1
ATOM 673 C C . TYR A 1 88 ? -8.25 21.609 6.738 1 95 88 TYR A C 1
ATOM 675 O O . TYR A 1 88 ? -8.461 22.828 6.801 1 95 88 TYR A O 1
ATOM 683 N N . PHE A 1 89 ? -7.039 21.125 6.52 1 96.94 89 PHE A N 1
ATOM 684 C CA . PHE A 1 89 ? -5.848 21.953 6.406 1 96.94 89 PHE A CA 1
ATOM 685 C C . PHE A 1 89 ? -5.812 22.672 5.062 1 96.94 89 PHE A C 1
ATOM 687 O O . PHE A 1 89 ? -5.531 23.875 5.004 1 96.94 89 PHE A O 1
ATOM 694 N N . TRP A 1 90 ? -6.109 22.016 4.035 1 97.06 90 TRP A N 1
ATOM 695 C CA . TRP A 1 90 ? -6.07 22.609 2.707 1 97.06 90 TRP A CA 1
ATOM 696 C C . TRP A 1 90 ? -7.035 23.781 2.613 1 97.06 90 TRP A C 1
ATOM 698 O O . TRP A 1 90 ? -6.703 24.828 2.037 1 97.06 90 TRP A O 1
ATOM 708 N N . ASN A 1 91 ? -8.234 23.641 3.162 1 95.94 91 ASN A N 1
ATOM 709 C CA . ASN A 1 91 ? -9.242 24.688 3.164 1 95.94 91 ASN A CA 1
ATOM 710 C C . ASN A 1 91 ? -8.75 25.922 3.928 1 95.94 91 ASN A C 1
ATOM 712 O O . ASN A 1 91 ? -9.289 27.016 3.754 1 95.94 91 ASN A O 1
ATOM 716 N N . ARG A 1 92 ? -7.746 25.781 4.738 1 95.44 92 ARG A N 1
ATOM 717 C CA . ARG A 1 92 ? -7.223 26.859 5.562 1 95.44 92 ARG A CA 1
ATOM 718 C C . ARG A 1 92 ? -5.871 27.344 5.043 1 95.44 92 ARG A C 1
ATOM 720 O O . ARG A 1 92 ? -5.16 28.078 5.738 1 95.44 92 ARG A O 1
ATOM 727 N N . GLY A 1 93 ? -5.477 26.797 3.922 1 95.5 93 GLY A N 1
ATOM 728 C CA . GLY A 1 93 ? -4.305 27.281 3.213 1 95.5 93 GLY A CA 1
ATOM 729 C C . GLY A 1 93 ? -3.018 26.609 3.662 1 95.5 93 GLY A C 1
ATOM 730 O O . GLY A 1 93 ? -1.926 27.031 3.281 1 95.5 93 GLY A O 1
ATOM 731 N N . VAL A 1 94 ? -3.09 25.641 4.551 1 96.38 94 VAL A N 1
ATOM 732 C CA . VAL A 1 94 ? -1.914 24.891 4.977 1 96.38 94 VAL A CA 1
ATOM 733 C C . VAL A 1 94 ? -1.634 23.766 3.984 1 96.38 94 VAL A C 1
ATOM 735 O O . VAL A 1 94 ? -2.445 22.844 3.83 1 96.38 94 VAL A O 1
ATOM 738 N N . THR A 1 95 ? -0.451 23.797 3.365 1 95.06 95 THR A N 1
ATOM 739 C CA . THR A 1 95 ? -0.231 22.844 2.277 1 95.06 95 THR A CA 1
ATOM 740 C C . THR A 1 95 ? 0.921 21.906 2.607 1 95.06 95 THR A C 1
ATOM 742 O O . THR A 1 95 ? 1.064 20.844 1.985 1 95.06 95 THR A O 1
ATOM 745 N N . ASP A 1 96 ? 1.783 22.281 3.508 1 96.31 96 ASP A N 1
ATOM 746 C CA . ASP A 1 96 ? 2.844 21.391 3.967 1 96.31 96 ASP A CA 1
ATOM 747 C C . ASP A 1 96 ? 2.334 20.438 5.047 1 96.31 96 ASP A C 1
ATOM 749 O O . ASP A 1 96 ? 2.324 20.797 6.23 1 96.31 96 ASP A O 1
ATOM 753 N N . LEU A 1 97 ? 1.907 19.25 4.617 1 97.94 97 LEU A N 1
ATOM 754 C CA . LEU A 1 97 ? 1.18 18.359 5.516 1 97.94 97 LEU A CA 1
ATOM 755 C C . LEU A 1 97 ? 1.94 17.047 5.723 1 97.94 97 LEU A C 1
ATOM 757 O O . LEU A 1 97 ? 2.498 16.5 4.773 1 97.94 97 LEU A O 1
ATOM 761 N N . THR A 1 98 ? 1.974 16.594 6.953 1 97.69 98 THR A N 1
ATOM 762 C CA . THR A 1 98 ? 2.531 15.312 7.352 1 97.69 98 THR A CA 1
ATOM 763 C C . THR A 1 98 ? 1.451 14.414 7.957 1 97.69 98 THR A C 1
ATOM 765 O O . THR A 1 98 ? 0.671 14.859 8.797 1 97.69 98 THR A O 1
ATOM 768 N N . ILE A 1 99 ? 1.36 13.227 7.484 1 98 99 ILE A N 1
ATOM 769 C CA . ILE A 1 99 ? 0.505 12.219 8.102 1 98 99 ILE A CA 1
ATOM 770 C C . ILE A 1 99 ? 1.328 11.359 9.055 1 98 99 ILE A C 1
ATOM 772 O O . ILE A 1 99 ? 2.424 10.914 8.711 1 98 99 ILE A O 1
ATOM 776 N N . LEU A 1 100 ? 0.888 11.195 10.227 1 97.12 100 LEU A N 1
ATOM 777 C CA . LEU A 1 100 ? 1.506 10.32 11.211 1 97.12 100 LEU A CA 1
ATOM 778 C C . LEU A 1 100 ? 0.569 9.18 11.586 1 97.12 100 LEU A C 1
ATOM 780 O O . LEU A 1 100 ? -0.585 9.406 11.953 1 97.12 100 LEU A O 1
ATOM 784 N N . GLY A 1 101 ? 1.114 7.918 11.461 1 96.25 101 GLY A N 1
ATOM 785 C CA . GLY A 1 101 ? 0.302 6.723 11.633 1 96.25 101 GLY A CA 1
ATOM 786 C C . GLY A 1 101 ? -0.038 6.043 10.32 1 96.25 101 GLY A C 1
ATOM 787 O O . GLY A 1 101 ? 0.711 6.148 9.344 1 96.25 101 GLY A O 1
ATOM 788 N N . GLY A 1 102 ? -1.049 5.207 10.312 1 93.25 102 GLY A N 1
ATOM 789 C CA . GLY A 1 102 ? -1.576 4.605 9.102 1 93.25 102 GLY A CA 1
ATOM 790 C C . GLY A 1 102 ? -0.798 3.385 8.648 1 93.25 102 GLY A C 1
ATOM 791 O O . GLY A 1 102 ? -1.133 2.764 7.641 1 93.25 102 GLY A O 1
ATOM 792 N N . GLY A 1 103 ? 0.235 3.09 9.344 1 89.62 103 GLY A N 1
ATOM 793 C CA . GLY A 1 103 ? 0.97 1.887 8.992 1 89.62 103 GLY A CA 1
ATOM 794 C C . GLY A 1 103 ? 0.315 0.616 9.5 1 89.62 103 GLY A C 1
ATOM 795 O O . GLY A 1 103 ? -0.503 0.658 10.422 1 89.62 103 GLY A O 1
ATOM 796 N N . GLY A 1 104 ? 0.576 -0.391 8.82 1 83.44 104 GLY A N 1
ATOM 797 C CA . GLY A 1 104 ? 0.054 -1.672 9.266 1 83.44 104 GLY A CA 1
ATOM 798 C C . GLY A 1 104 ? -1.461 -1.706 9.344 1 83.44 104 GLY A C 1
ATOM 799 O O . GLY A 1 104 ? -2.135 -0.866 8.742 1 83.44 104 GLY A O 1
ATOM 800 N N . GLY A 1 105 ? -1.994 -2.744 9.945 1 83.56 105 GLY A N 1
ATOM 801 C CA . GLY A 1 105 ? -3.424 -2.893 10.164 1 83.56 105 GLY A CA 1
ATOM 802 C C . GLY A 1 105 ? -4.18 -3.297 8.906 1 83.56 105 GLY A C 1
ATOM 803 O O . GLY A 1 105 ? -3.826 -4.277 8.258 1 83.56 105 GLY A O 1
ATOM 804 N N . ARG A 1 106 ? -5.191 -2.443 8.688 1 90.5 106 ARG A N 1
ATOM 805 C CA . ARG A 1 106 ? -6.051 -2.748 7.547 1 90.5 106 ARG A CA 1
ATOM 806 C C . ARG A 1 106 ? -5.402 -2.318 6.238 1 90.5 106 ARG A C 1
ATOM 808 O O . ARG A 1 106 ? -5.07 -1.144 6.059 1 90.5 106 ARG A O 1
ATOM 815 N N . LEU A 1 107 ? -5.344 -3.217 5.34 1 94.75 107 LEU A N 1
ATOM 816 C CA . LEU A 1 107 ? -4.668 -2.975 4.07 1 94.75 107 LEU A CA 1
ATOM 817 C C . LEU A 1 107 ? -5.426 -1.952 3.232 1 94.75 107 LEU A C 1
ATOM 819 O O . LEU A 1 107 ? -4.816 -1.146 2.527 1 94.75 107 LEU A O 1
ATOM 823 N N . ASP A 1 108 ? -6.746 -1.987 3.266 1 95.06 108 ASP A N 1
ATOM 824 C CA . ASP A 1 108 ? -7.508 -1.044 2.451 1 95.06 108 ASP A CA 1
ATOM 825 C C . ASP A 1 108 ? -7.312 0.388 2.943 1 95.06 108 ASP A C 1
ATOM 827 O O . ASP A 1 108 ? -7.277 1.326 2.145 1 95.06 108 ASP A O 1
ATOM 831 N N . HIS A 1 109 ? -7.129 0.552 4.223 1 93.69 109 HIS A N 1
ATOM 832 C CA . HIS A 1 109 ? -6.828 1.879 4.75 1 93.69 109 HIS A CA 1
ATOM 833 C C . HIS A 1 109 ? -5.441 2.342 4.32 1 93.69 109 HIS A C 1
ATOM 835 O O . HIS A 1 109 ? -5.258 3.496 3.926 1 93.69 109 HIS A O 1
ATOM 841 N N . LEU A 1 110 ? -4.543 1.433 4.453 1 95.5 110 LEU A N 1
ATOM 842 C CA . LEU A 1 110 ? -3.176 1.755 4.055 1 95.5 110 LEU A CA 1
ATOM 843 C C . LEU A 1 110 ? -3.119 2.145 2.58 1 95.5 110 LEU A C 1
ATOM 845 O O . LEU A 1 110 ? -2.502 3.152 2.225 1 95.5 110 LEU A O 1
ATOM 849 N N . LEU A 1 111 ? -3.764 1.4 1.743 1 96.44 111 LEU A N 1
ATOM 850 C CA . LEU A 1 111 ? -3.793 1.696 0.315 1 96.44 111 LEU A CA 1
ATOM 851 C C . LEU A 1 111 ? -4.531 3.004 0.046 1 96.44 111 LEU A C 1
ATOM 853 O O . LEU A 1 111 ? -4.184 3.736 -0.882 1 96.44 111 LEU A O 1
ATOM 857 N N . GLY A 1 112 ? -5.527 3.248 0.839 1 96 112 GLY A N 1
ATOM 858 C CA . GLY A 1 112 ? -6.215 4.527 0.738 1 96 112 GLY A CA 1
ATOM 859 C C . GLY A 1 112 ? -5.312 5.711 1.025 1 96 112 GLY A C 1
ATOM 860 O O . GLY A 1 112 ? -5.387 6.734 0.342 1 96 112 GLY A O 1
ATOM 861 N N . LEU A 1 113 ? -4.504 5.566 2.039 1 96.38 113 LEU A N 1
ATOM 862 C CA . LEU A 1 113 ? -3.539 6.613 2.367 1 96.38 113 LEU A CA 1
ATOM 863 C C . LEU A 1 113 ? -2.547 6.816 1.227 1 96.38 113 LEU A C 1
ATOM 865 O O . LEU A 1 113 ? -2.279 7.949 0.825 1 96.38 113 LEU A O 1
ATOM 869 N N . ARG A 1 114 ? -2.055 5.73 0.748 1 97.19 114 ARG A N 1
ATOM 870 C CA . ARG A 1 114 ? -1.123 5.789 -0.374 1 97.19 114 ARG A CA 1
ATOM 871 C C . ARG A 1 114 ? -1.75 6.5 -1.568 1 97.19 114 ARG A C 1
ATOM 873 O O . ARG A 1 114 ? -1.078 7.266 -2.266 1 97.19 114 ARG A O 1
ATOM 880 N N . ALA A 1 115 ? -3.002 6.254 -1.855 1 96.75 115 ALA A N 1
ATOM 881 C CA . ALA A 1 115 ? -3.715 6.812 -3.002 1 96.75 115 ALA A CA 1
ATOM 882 C C . ALA A 1 115 ? -3.771 8.336 -2.922 1 96.75 115 ALA A C 1
ATOM 884 O O . ALA A 1 115 ? -3.754 9.016 -3.949 1 96.75 115 ALA A O 1
ATOM 885 N N . LEU A 1 116 ? -3.766 8.883 -1.757 1 97.06 116 LEU A N 1
ATOM 886 C CA . LEU A 1 116 ? -3.865 10.328 -1.564 1 97.06 116 LEU A CA 1
ATOM 887 C C . LEU A 1 116 ? -2.656 11.039 -2.162 1 97.06 116 LEU A C 1
ATOM 889 O O . LEU A 1 116 ? -2.758 12.195 -2.586 1 97.06 116 LEU A O 1
ATOM 893 N N . PHE A 1 117 ? -1.531 10.375 -2.258 1 97.88 117 PHE A N 1
ATOM 894 C CA . PHE A 1 117 ? -0.302 10.969 -2.773 1 97.88 117 PHE A CA 1
ATOM 895 C C . PHE A 1 117 ? -0.355 11.094 -4.289 1 97.88 117 PHE A C 1
ATOM 897 O O . PHE A 1 117 ? 0.459 11.797 -4.891 1 97.88 117 PHE A O 1
ATOM 904 N N . ASP A 1 118 ? -1.283 10.414 -4.891 1 96.44 118 ASP A N 1
ATOM 905 C CA . ASP A 1 118 ? -1.43 10.477 -6.344 1 96.44 118 ASP A CA 1
ATOM 906 C C . ASP A 1 118 ? -2.312 11.656 -6.754 1 96.44 118 ASP A C 1
ATOM 908 O O . ASP A 1 118 ? -2.436 11.961 -7.941 1 96.44 118 ASP A O 1
ATOM 912 N N . ARG A 1 119 ? -2.871 12.336 -5.809 1 95.06 119 ARG A N 1
ATOM 913 C CA . ARG A 1 119 ? -3.814 13.414 -6.059 1 95.06 119 ARG A CA 1
ATOM 914 C C . ARG A 1 119 ? -3.111 14.773 -6.047 1 95.06 119 ARG A C 1
ATOM 916 O O . ARG A 1 119 ? -1.902 14.844 -5.812 1 95.06 119 ARG A O 1
ATOM 923 N N . VAL A 1 120 ? -3.912 15.812 -6.492 1 93.56 120 VAL A N 1
ATOM 924 C CA . VAL A 1 120 ? -3.572 17.203 -6.262 1 93.56 120 VAL A CA 1
ATOM 925 C C . VAL A 1 120 ? -4.762 17.938 -5.645 1 93.56 120 VAL A C 1
ATOM 927 O O . VAL A 1 120 ? -5.836 18 -6.242 1 93.56 120 VAL A O 1
ATOM 930 N N . PRO A 1 121 ? -4.645 18.438 -4.359 1 96.69 121 PRO A N 1
ATOM 931 C CA . PRO A 1 121 ? -3.42 18.484 -3.559 1 96.69 121 PRO A CA 1
ATOM 932 C C . PRO A 1 121 ? -3.107 17.156 -2.869 1 96.69 121 PRO A C 1
ATOM 934 O O . PRO A 1 121 ? -3.955 16.266 -2.834 1 96.69 121 PRO A O 1
ATOM 937 N N . TYR A 1 122 ? -1.866 17.016 -2.398 1 97.5 122 TYR A N 1
ATOM 938 C CA . TYR A 1 122 ? -1.398 15.82 -1.721 1 97.5 122 TYR A CA 1
ATOM 939 C C . TYR A 1 122 ? -0.576 16.172 -0.487 1 97.5 122 TYR A C 1
ATOM 941 O O . TYR A 1 122 ? -0.034 17.281 -0.391 1 97.5 122 TYR A O 1
ATOM 949 N N . PRO A 1 123 ? -0.544 15.242 0.508 1 98.25 123 PRO A N 1
ATOM 950 C CA . PRO A 1 123 ? 0.396 15.445 1.613 1 98.25 123 PRO A CA 1
ATOM 951 C C . PRO A 1 123 ? 1.852 15.258 1.191 1 98.25 123 PRO A C 1
ATOM 953 O O . PRO A 1 123 ? 2.133 14.539 0.233 1 98.25 123 PRO A O 1
ATOM 956 N N . GLN A 1 124 ? 2.746 15.828 1.95 1 97.62 124 GLN A N 1
ATOM 957 C CA . GLN A 1 124 ? 4.148 15.805 1.558 1 97.62 124 GLN A CA 1
ATOM 958 C C . GLN A 1 124 ? 4.887 14.641 2.215 1 97.62 124 GLN A C 1
ATOM 960 O O . GLN A 1 124 ? 5.898 14.164 1.693 1 97.62 124 GLN A O 1
ATOM 965 N N . ARG A 1 125 ? 4.352 14.266 3.426 1 97.31 125 ARG A N 1
ATOM 966 C CA . ARG A 1 125 ? 5.047 13.25 4.203 1 97.31 125 ARG A CA 1
ATOM 967 C C . ARG A 1 125 ? 4.059 12.297 4.871 1 97.31 125 ARG A C 1
ATOM 969 O O . ARG A 1 125 ? 2.932 12.68 5.18 1 97.31 125 ARG A O 1
ATOM 976 N N . TRP A 1 126 ? 4.48 11.047 5.062 1 98 126 TRP A N 1
ATOM 977 C CA . TRP A 1 126 ? 3.77 9.992 5.781 1 98 126 TRP A CA 1
ATOM 978 C C . TRP A 1 126 ? 4.727 9.188 6.648 1 98 126 TRP A C 1
ATOM 980 O O . TRP A 1 126 ? 5.652 8.547 6.137 1 98 126 TRP A O 1
ATOM 990 N N . ILE A 1 127 ? 4.465 9.273 7.945 1 96.88 127 ILE A N 1
ATOM 991 C CA . ILE A 1 127 ? 5.336 8.617 8.914 1 96.88 127 ILE A CA 1
ATOM 992 C C . ILE A 1 127 ? 4.605 7.426 9.531 1 96.88 127 ILE A C 1
ATOM 994 O O . ILE A 1 127 ? 3.551 7.594 10.148 1 96.88 127 ILE A O 1
ATOM 998 N N . THR A 1 128 ? 5.176 6.266 9.383 1 95.62 128 THR A N 1
ATOM 999 C CA . THR A 1 128 ? 4.652 5.059 10.016 1 95.62 128 THR A CA 1
ATOM 1000 C C . THR A 1 128 ? 5.535 4.633 11.18 1 95.62 128 THR A C 1
ATOM 1002 O O . THR A 1 128 ? 6.309 5.438 11.711 1 95.62 128 THR A O 1
ATOM 1005 N N . ALA A 1 129 ? 5.359 3.404 11.641 1 93.25 129 ALA A N 1
ATOM 1006 C CA . ALA A 1 129 ? 6.098 2.943 12.812 1 93.25 129 ALA A CA 1
ATOM 1007 C C . ALA A 1 129 ? 7.598 2.902 12.531 1 93.25 129 ALA A C 1
ATOM 1009 O O . ALA A 1 129 ? 8.406 3.211 13.406 1 93.25 129 ALA A O 1
ATOM 1010 N N . GLY A 1 130 ? 7.98 2.602 11.289 1 92.69 130 GLY A N 1
ATOM 1011 C CA . GLY A 1 130 ? 9.398 2.396 11.016 1 92.69 130 GLY A CA 1
ATOM 1012 C C . GLY A 1 130 ? 9.859 3.047 9.727 1 92.69 130 GLY A C 1
ATOM 1013 O O . GLY A 1 130 ? 11.039 2.984 9.383 1 92.69 130 GLY A O 1
ATOM 1014 N N . GLU A 1 131 ? 8.984 3.701 9.039 1 95.56 131 GLU A N 1
ATOM 1015 C CA . GLU A 1 131 ? 9.352 4.223 7.727 1 95.56 131 GLU A CA 1
ATOM 1016 C C . GLU A 1 131 ? 8.875 5.66 7.547 1 95.56 131 GLU A C 1
ATOM 1018 O O . GLU A 1 131 ? 7.875 6.066 8.141 1 95.56 131 GLU A O 1
ATOM 1023 N N . GLU A 1 132 ? 9.625 6.375 6.828 1 96.31 132 GLU A N 1
ATOM 1024 C CA . GLU A 1 132 ? 9.25 7.699 6.344 1 96.31 132 GLU A CA 1
ATOM 1025 C C . GLU A 1 132 ? 9 7.684 4.836 1 96.31 132 GLU A C 1
ATOM 1027 O O . GLU A 1 132 ? 9.867 7.258 4.066 1 96.31 132 GLU A O 1
ATOM 1032 N N . ILE A 1 133 ? 7.848 8.125 4.477 1 97.81 133 ILE A N 1
ATOM 1033 C CA . ILE A 1 133 ? 7.465 8.273 3.078 1 97.81 133 ILE A CA 1
ATOM 1034 C C . ILE A 1 133 ? 7.371 9.758 2.723 1 97.81 133 ILE A C 1
ATOM 1036 O O . ILE A 1 133 ? 6.77 10.539 3.461 1 97.81 133 ILE A O 1
ATOM 1040 N N . SER A 1 134 ? 7.977 10.18 1.64 1 97.88 134 SER A N 1
ATOM 1041 C CA . SER A 1 134 ? 7.934 11.594 1.265 1 97.88 134 SER A CA 1
ATOM 1042 C C . SER A 1 134 ? 7.844 11.758 -0.248 1 97.88 134 SER A C 1
ATOM 1044 O O . SER A 1 134 ? 8.352 10.93 -1.002 1 97.88 134 SER A O 1
ATOM 1046 N N . VAL A 1 135 ? 7.211 12.82 -0.648 1 98.25 135 VAL A N 1
ATOM 1047 C CA . VAL A 1 135 ? 7.109 13.148 -2.064 1 98.25 135 VAL A CA 1
ATOM 1048 C C . VAL A 1 135 ? 8.383 13.859 -2.523 1 98.25 135 VAL A C 1
ATOM 1050 O O . VAL A 1 135 ? 8.867 14.766 -1.846 1 98.25 135 VAL A O 1
ATOM 1053 N N . VAL A 1 136 ? 8.891 13.391 -3.607 1 97.88 136 VAL A N 1
ATOM 1054 C CA . VAL A 1 136 ? 10.047 14.039 -4.227 1 97.88 136 VAL A CA 1
ATOM 1055 C C . VAL A 1 136 ? 9.602 14.82 -5.461 1 97.88 136 VAL A C 1
ATOM 1057 O O . VAL A 1 136 ? 9.07 14.234 -6.41 1 97.88 136 VAL A O 1
ATOM 1060 N N . GLU A 1 137 ? 9.805 16.031 -5.438 1 95.44 137 GLU A N 1
ATOM 1061 C CA . GLU A 1 137 ? 9.57 16.938 -6.551 1 95.44 137 GLU A CA 1
ATOM 1062 C C . GLU A 1 137 ? 10.773 17.859 -6.773 1 95.44 137 GLU A C 1
ATOM 1064 O O . GLU A 1 137 ? 11.547 18.109 -5.848 1 95.44 137 GLU A O 1
ATOM 1069 N N . GLY A 1 138 ? 10.922 18.281 -7.992 1 95.94 138 GLY A N 1
ATOM 1070 C CA . GLY A 1 138 ? 12.047 19.156 -8.266 1 95.94 138 GLY A CA 1
ATOM 1071 C C . GLY A 1 138 ? 13.391 18.516 -7.984 1 95.94 138 GLY A C 1
ATOM 1072 O O . GLY A 1 138 ? 13.641 17.391 -8.414 1 95.94 138 GLY A O 1
ATOM 1073 N N . ALA A 1 139 ? 14.266 19.281 -7.355 1 97.38 139 ALA A N 1
ATOM 1074 C CA . ALA A 1 139 ? 15.586 18.781 -6.984 1 97.38 139 ALA A CA 1
ATOM 1075 C C . ALA A 1 139 ? 15.781 18.797 -5.473 1 97.38 139 ALA A C 1
ATOM 1077 O O . ALA A 1 139 ? 15.492 19.797 -4.812 1 97.38 139 ALA A O 1
ATOM 1078 N N . ILE A 1 140 ? 16.188 17.625 -4.969 1 97.19 140 ILE A N 1
ATOM 1079 C CA . ILE A 1 140 ? 16.422 17.578 -3.527 1 97.19 140 ILE A CA 1
ATOM 1080 C C . ILE A 1 140 ? 17.766 16.922 -3.238 1 97.19 140 ILE A C 1
ATOM 1082 O O . ILE A 1 140 ? 18.266 16.141 -4.051 1 97.19 140 ILE A O 1
ATOM 1086 N N . ARG A 1 141 ? 18.312 17.297 -2.09 1 97.44 141 ARG A N 1
ATOM 1087 C CA . ARG A 1 141 ? 19.453 16.625 -1.468 1 97.44 141 ARG A CA 1
ATOM 1088 C C . ARG A 1 141 ? 19.125 16.219 -0.032 1 97.44 141 ARG A C 1
ATOM 1090 O O . ARG A 1 141 ? 18.469 16.969 0.698 1 97.44 141 ARG A O 1
ATOM 1097 N N . PHE A 1 142 ? 19.516 15.07 0.318 1 95.62 142 PHE A N 1
ATOM 1098 C CA . PHE A 1 142 ? 19.25 14.633 1.682 1 95.62 142 PHE A CA 1
ATOM 1099 C C . PHE A 1 142 ? 20.391 13.789 2.221 1 95.62 142 PHE A C 1
ATOM 1101 O O . PHE A 1 142 ? 21.125 13.172 1.449 1 95.62 142 PHE A O 1
ATOM 1108 N N . SER A 1 143 ? 20.516 13.781 3.527 1 96.19 143 SER A N 1
ATOM 1109 C CA . SER A 1 143 ? 21.547 12.984 4.191 1 96.19 143 SER A CA 1
ATOM 1110 C C . SER A 1 143 ? 21.203 11.5 4.141 1 96.19 143 SER A C 1
ATOM 1112 O O . SER A 1 143 ? 20.047 11.117 4.277 1 96.19 143 SER A O 1
ATOM 1114 N N . SER A 1 144 ? 22.188 10.672 3.969 1 96.5 144 SER A N 1
ATOM 1115 C CA . SER A 1 144 ? 22.062 9.219 3.932 1 96.5 144 SER A CA 1
ATOM 1116 C C . SER A 1 144 ? 23.266 8.547 4.574 1 96.5 144 SER A C 1
ATOM 1118 O O . SER A 1 144 ? 24.156 9.219 5.086 1 96.5 144 SER A O 1
ATOM 1120 N N . ARG A 1 145 ? 23.25 7.219 4.684 1 96.31 145 ARG A N 1
ATOM 1121 C CA . ARG A 1 145 ? 24.375 6.391 5.121 1 96.31 145 ARG A CA 1
ATOM 1122 C C . ARG A 1 145 ? 24.656 5.281 4.117 1 96.31 145 ARG A C 1
ATOM 1124 O O . ARG A 1 145 ? 23.734 4.73 3.512 1 96.31 145 ARG A O 1
ATOM 1131 N N . PRO A 1 146 ? 25.938 4.961 4.07 1 96.75 146 PRO A N 1
ATOM 1132 C CA . PRO A 1 146 ? 26.219 3.824 3.193 1 96.75 146 PRO A CA 1
ATOM 1133 C C . PRO A 1 146 ? 25.438 2.574 3.572 1 96.75 146 PRO A C 1
ATOM 1135 O O . PRO A 1 146 ? 25.406 2.189 4.746 1 96.75 146 PRO A O 1
ATOM 1138 N N . GLY A 1 147 ? 24.766 2.053 2.551 1 95.38 147 GLY A N 1
ATOM 1139 C CA . GLY A 1 147 ? 24.016 0.83 2.799 1 95.38 147 GLY A CA 1
ATOM 1140 C C . GLY A 1 147 ? 22.562 1.077 3.131 1 95.38 147 GLY A C 1
ATOM 1141 O O . GLY A 1 147 ? 21.766 0.136 3.215 1 95.38 147 GLY A O 1
ATOM 1142 N N . GLU A 1 148 ? 22.203 2.379 3.338 1 96.06 148 GLU A N 1
ATOM 1143 C CA . GLU A 1 148 ? 20.812 2.699 3.648 1 96.06 148 GLU A CA 1
ATOM 1144 C C . GLU A 1 148 ? 19.875 2.307 2.5 1 96.06 148 GLU A C 1
ATOM 1146 O O . GLU A 1 148 ? 20.141 2.656 1.345 1 96.06 148 GLU A O 1
ATOM 1151 N N . VAL A 1 149 ? 18.891 1.581 2.883 1 95.25 149 VAL A N 1
ATOM 1152 C CA . VAL A 1 149 ? 17.922 1.12 1.887 1 95.25 149 VAL A CA 1
ATOM 1153 C C . VAL A 1 149 ? 16.906 2.223 1.602 1 95.25 149 VAL A C 1
ATOM 1155 O O . VAL A 1 149 ? 16.438 2.893 2.521 1 95.25 149 VAL A O 1
ATOM 1158 N N . ILE A 1 150 ? 16.656 2.4 0.331 1 97.12 150 ILE A N 1
ATOM 1159 C CA . ILE A 1 150 ? 15.703 3.424 -0.095 1 97.12 150 ILE A CA 1
ATOM 1160 C C . ILE A 1 150 ? 14.906 2.922 -1.298 1 97.12 150 ILE A C 1
ATOM 1162 O O . ILE A 1 150 ? 15.453 2.26 -2.18 1 97.12 150 ILE A O 1
ATOM 1166 N N . SER A 1 151 ? 13.609 3.182 -1.373 1 97.44 151 SER A N 1
ATOM 1167 C CA . SER A 1 151 ? 12.75 2.744 -2.469 1 97.44 151 SER A CA 1
ATOM 1168 C C . SER A 1 151 ? 11.977 3.914 -3.07 1 97.44 151 SER A C 1
ATOM 1170 O O . SER A 1 151 ? 11.75 4.926 -2.402 1 97.44 151 SER A O 1
ATOM 1172 N N . PHE A 1 152 ? 11.602 3.744 -4.348 1 97.62 152 PHE A N 1
ATOM 1173 C CA . PHE A 1 152 ? 10.938 4.824 -5.074 1 97.62 152 PHE A CA 1
ATOM 1174 C C . PHE A 1 152 ? 9.75 4.293 -5.867 1 97.62 152 PHE A C 1
ATOM 1176 O O . PHE A 1 152 ? 9.812 3.205 -6.441 1 97.62 152 PHE A O 1
ATOM 1183 N N . PHE A 1 153 ? 8.719 5.066 -5.898 1 97.5 153 PHE A N 1
ATOM 1184 C CA . PHE A 1 153 ? 7.516 4.762 -6.664 1 97.5 153 PHE A CA 1
ATOM 1185 C C . PHE A 1 153 ? 7.031 5.988 -7.43 1 97.5 153 PHE A C 1
ATOM 1187 O O . PHE A 1 153 ? 6.914 7.074 -6.859 1 97.5 153 PHE A O 1
ATOM 1194 N N . PRO A 1 154 ? 6.695 5.824 -8.711 1 96.94 154 PRO A N 1
ATOM 1195 C CA . PRO A 1 154 ? 6.148 6.973 -9.438 1 96.94 154 PRO A CA 1
ATOM 1196 C C . PRO A 1 154 ? 4.754 7.367 -8.953 1 96.94 154 PRO A C 1
ATOM 1198 O O . PRO A 1 154 ? 3.973 6.508 -8.539 1 96.94 154 PRO A O 1
ATOM 1201 N N . LEU A 1 155 ? 4.48 8.648 -9.023 1 96.31 155 LEU A N 1
ATOM 1202 C CA . LEU A 1 155 ? 3.184 9.172 -8.602 1 96.31 155 LEU A CA 1
ATOM 1203 C C . LEU A 1 155 ? 2.434 9.773 -9.781 1 96.31 155 LEU A C 1
ATOM 1205 O O . LEU A 1 155 ? 3.049 10.32 -10.703 1 96.31 155 LEU A O 1
ATOM 1209 N N . GLY A 1 156 ? 1.115 9.625 -9.742 1 89.88 156 GLY A N 1
ATOM 1210 C CA . GLY A 1 156 ? 0.268 10.242 -10.75 1 89.88 156 GLY A CA 1
ATOM 1211 C C . GLY A 1 156 ? 0.157 9.422 -12.016 1 89.88 156 GLY A C 1
ATOM 1212 O O . GLY A 1 156 ? 0.642 8.289 -12.078 1 89.88 156 GLY A O 1
ATOM 1213 N N . ALA A 1 157 ? -0.5 9.883 -13.086 1 83.56 157 ALA A N 1
ATOM 1214 C CA . ALA A 1 157 ? -0.815 9.125 -14.297 1 83.56 157 ALA A CA 1
ATOM 1215 C C . ALA A 1 157 ? 0.216 9.383 -15.391 1 83.56 157 ALA A C 1
ATOM 1217 O O . ALA A 1 157 ? 0.199 8.727 -16.438 1 83.56 157 ALA A O 1
ATOM 1218 N N . GLY A 1 158 ? 1.17 10.188 -15.18 1 88.25 158 GLY A N 1
ATOM 1219 C CA . GLY A 1 158 ? 2.107 10.547 -16.234 1 88.25 158 GLY A CA 1
ATOM 1220 C C . GLY A 1 158 ? 3.438 9.82 -16.109 1 88.25 158 GLY A C 1
ATOM 1221 O O . GLY A 1 158 ? 3.58 8.898 -15.312 1 88.25 158 GLY A O 1
ATOM 1222 N N . VAL A 1 159 ? 4.316 10.172 -16.984 1 94.06 159 VAL A N 1
ATOM 1223 C CA . VAL A 1 159 ? 5.664 9.617 -17.031 1 94.06 159 VAL A CA 1
ATOM 1224 C C . VAL A 1 159 ? 6.543 10.312 -15.992 1 94.06 159 VAL A C 1
ATOM 1226 O O . VAL A 1 159 ? 6.469 11.531 -15.828 1 94.06 159 VAL A O 1
ATOM 1229 N N . CYS A 1 160 ? 7.289 9.5 -15.344 1 96 160 CYS A N 1
ATOM 1230 C CA . CYS A 1 160 ? 8.266 10.023 -14.406 1 96 160 CYS A CA 1
ATOM 1231 C C . CYS A 1 160 ? 9.688 9.797 -14.914 1 96 160 CYS A C 1
ATOM 1233 O O . CYS A 1 160 ? 10.047 8.672 -15.273 1 96 160 CYS A O 1
ATOM 1235 N N . ARG A 1 161 ? 10.43 10.891 -15.039 1 97.56 161 ARG A N 1
ATOM 1236 C CA . ARG A 1 161 ? 11.852 10.844 -15.367 1 97.56 161 ARG A CA 1
ATOM 1237 C C . ARG A 1 161 ? 12.68 11.547 -14.297 1 97.56 161 ARG A C 1
ATOM 1239 O O . ARG A 1 161 ? 12.289 12.602 -13.789 1 97.56 161 ARG A O 1
ATOM 1246 N N . MET A 1 162 ? 13.758 10.914 -13.906 1 97.44 162 MET A N 1
ATOM 1247 C CA . MET A 1 162 ? 14.547 11.477 -12.812 1 97.44 162 MET A CA 1
ATOM 1248 C C . MET A 1 162 ? 16.031 11.172 -13 1 97.44 162 MET A C 1
ATOM 1250 O O . MET A 1 162 ? 16.406 10.367 -13.852 1 97.44 162 MET A O 1
ATOM 1254 N N . ARG A 1 163 ? 16.844 11.914 -12.336 1 97.75 163 ARG A N 1
ATOM 1255 C CA . ARG A 1 163 ? 18.281 11.68 -12.172 1 97.75 163 ARG A CA 1
ATOM 1256 C C . ARG A 1 163 ? 18.656 11.547 -10.703 1 97.75 163 ARG A C 1
ATOM 1258 O O . ARG A 1 163 ? 17.984 12.117 -9.836 1 97.75 163 ARG A O 1
ATOM 1265 N N . SER A 1 164 ? 19.656 10.672 -10.461 1 98.06 164 SER A N 1
ATOM 1266 C CA . SER A 1 164 ? 20.078 10.5 -9.07 1 98.06 164 SER A CA 1
ATOM 1267 C C . SER A 1 164 ? 21.594 10.43 -8.961 1 98.06 164 SER A C 1
ATOM 1269 O O . SER A 1 164 ? 22.281 10.188 -9.953 1 98.06 164 SER A O 1
ATOM 1271 N N . ARG A 1 165 ? 22.109 10.734 -7.891 1 98.19 165 ARG A N 1
ATOM 1272 C CA . ARG A 1 165 ? 23.5 10.555 -7.48 1 98.19 165 ARG A CA 1
ATOM 1273 C C . ARG A 1 165 ? 23.594 10.016 -6.059 1 98.19 165 ARG A C 1
ATOM 1275 O O . ARG A 1 165 ? 22.891 10.5 -5.164 1 98.19 165 ARG A O 1
ATOM 1282 N N . GLY A 1 166 ? 24.406 9.016 -5.891 1 98.06 166 GLY A N 1
ATOM 1283 C CA . GLY A 1 166 ? 24.594 8.492 -4.547 1 98.06 166 GLY A CA 1
ATOM 1284 C C . GLY A 1 166 ? 23.828 7.207 -4.297 1 98.06 166 GLY A C 1
ATOM 1285 O O . GLY A 1 166 ? 23.656 6.789 -3.146 1 98.06 166 GLY A O 1
ATOM 1286 N N . LEU A 1 167 ? 23.281 6.629 -5.316 1 97.12 167 LEU A N 1
ATOM 1287 C CA . LEU A 1 167 ? 22.594 5.348 -5.234 1 97.12 167 LEU A CA 1
ATOM 1288 C C . LEU A 1 167 ? 23.422 4.242 -5.883 1 97.12 167 LEU A C 1
ATOM 1290 O O . LEU A 1 167 ? 24.188 4.5 -6.824 1 97.12 167 LEU A O 1
ATOM 1294 N N . ARG A 1 168 ? 23.281 3.119 -5.328 1 95.19 168 ARG A N 1
ATOM 1295 C CA . ARG A 1 168 ? 23.953 1.975 -5.926 1 95.19 168 ARG A CA 1
ATOM 1296 C C . ARG A 1 168 ? 23.516 1.774 -7.375 1 95.19 168 ARG A C 1
ATOM 1298 O O . ARG A 1 168 ? 24.344 1.514 -8.25 1 95.19 168 ARG A O 1
ATOM 1305 N N . TRP A 1 169 ? 22.219 1.811 -7.602 1 94.81 169 TRP A N 1
ATOM 1306 C CA . TRP A 1 169 ? 21.641 1.798 -8.938 1 94.81 169 TRP A CA 1
ATOM 1307 C C . TRP A 1 169 ? 21 3.145 -9.273 1 94.81 169 TRP A C 1
ATOM 1309 O O . TRP A 1 169 ? 19.859 3.402 -8.906 1 94.81 169 TRP A O 1
ATOM 1319 N N . GLU A 1 170 ? 21.766 3.902 -10.039 1 96.25 170 GLU A N 1
ATOM 1320 C CA . GLU A 1 170 ? 21.297 5.246 -10.375 1 96.25 170 GLU A CA 1
ATOM 1321 C C . GLU A 1 170 ? 20.062 5.195 -11.266 1 96.25 170 GLU A C 1
ATOM 1323 O O . GLU A 1 170 ? 19.859 4.234 -12.016 1 96.25 170 GLU A O 1
ATOM 1328 N N . LEU A 1 171 ? 19.297 6.254 -11.203 1 95.25 171 LEU A N 1
ATOM 1329 C CA . LEU A 1 171 ? 17.984 6.234 -11.852 1 95.25 171 LEU A CA 1
ATOM 1330 C C . LEU A 1 171 ? 18.031 6.969 -13.188 1 95.25 171 LEU A C 1
ATOM 1332 O O . LEU A 1 171 ? 17 7.145 -13.836 1 95.25 171 LEU A O 1
ATOM 1336 N N . ASP A 1 172 ? 19.156 7.324 -13.648 1 94.56 172 ASP A N 1
ATOM 1337 C CA . ASP A 1 172 ? 19.328 8.102 -14.867 1 94.56 172 ASP A CA 1
ATOM 1338 C C . ASP A 1 172 ? 18.812 7.332 -16.078 1 94.56 172 ASP A C 1
ATOM 1340 O O . ASP A 1 172 ? 19.078 6.141 -16.234 1 94.56 172 ASP A O 1
ATOM 1344 N N . GLY A 1 173 ? 18.031 8.062 -16.922 1 90.19 173 GLY A N 1
ATOM 1345 C CA . GLY A 1 173 ? 17.609 7.496 -18.188 1 90.19 173 GLY A CA 1
ATOM 1346 C C . GLY A 1 173 ? 16.375 6.625 -18.062 1 90.19 173 GLY A C 1
ATOM 1347 O O . GLY A 1 173 ? 15.844 6.152 -19.078 1 90.19 173 GLY A O 1
ATOM 1348 N N . LEU A 1 174 ? 15.883 6.414 -16.875 1 92.44 174 LEU A N 1
ATOM 1349 C CA . LEU A 1 174 ? 14.695 5.59 -16.672 1 92.44 174 LEU A CA 1
ATOM 1350 C C . LEU A 1 174 ? 13.43 6.398 -16.922 1 92.44 174 LEU A C 1
ATOM 1352 O O . LEU A 1 174 ? 13.406 7.609 -16.688 1 92.44 174 LEU A O 1
ATOM 1356 N N . GLU A 1 175 ? 12.492 5.727 -17.516 1 95.88 175 GLU A N 1
ATOM 1357 C CA . GLU A 1 175 ? 11.133 6.242 -17.641 1 95.88 175 GLU A CA 1
ATOM 1358 C C . GLU A 1 175 ? 10.133 5.344 -16.922 1 95.88 175 GLU A C 1
ATOM 1360 O O . GLU A 1 175 ? 9.891 4.211 -17.344 1 95.88 175 GLU A O 1
ATOM 1365 N N . TRP A 1 176 ? 9.586 5.926 -15.859 1 95.56 176 TRP A N 1
ATOM 1366 C CA . TRP A 1 176 ? 8.695 5.125 -15.023 1 95.56 176 TRP A CA 1
ATOM 1367 C C . TRP A 1 176 ? 7.242 5.574 -15.188 1 95.56 176 TRP A C 1
ATOM 1369 O O . TRP A 1 176 ? 6.977 6.734 -15.508 1 95.56 176 TRP A O 1
ATOM 1379 N N . ARG A 1 177 ? 6.371 4.66 -15.102 1 94.69 177 ARG A N 1
ATOM 1380 C CA . ARG A 1 177 ? 4.93 4.867 -15 1 94.69 177 ARG A CA 1
ATOM 1381 C C . ARG A 1 177 ? 4.348 4.086 -13.828 1 94.69 177 ARG A C 1
ATOM 1383 O O . ARG A 1 177 ? 5.047 3.297 -13.188 1 94.69 177 ARG A O 1
ATOM 1390 N N . GLN A 1 178 ? 3.047 4.336 -13.617 1 94.31 178 GLN A N 1
ATOM 1391 C CA . GLN A 1 178 ? 2.389 3.537 -12.594 1 94.31 178 GLN A CA 1
ATOM 1392 C C . GLN A 1 178 ? 2.631 2.047 -12.812 1 94.31 178 GLN A C 1
ATOM 1394 O O . GLN A 1 178 ? 2.529 1.558 -13.938 1 94.31 178 GLN A O 1
ATOM 1399 N N . GLY A 1 179 ? 2.99 1.376 -11.703 1 93.75 179 GLY A N 1
ATOM 1400 C CA . GLY A 1 179 ? 3.355 -0.027 -11.82 1 93.75 179 GLY A CA 1
ATOM 1401 C C . GLY A 1 179 ? 4.852 -0.264 -11.727 1 93.75 179 GLY A C 1
ATOM 1402 O O . GLY A 1 179 ? 5.289 -1.36 -11.367 1 93.75 179 GLY A O 1
ATOM 1403 N N . ASP A 1 180 ? 5.629 0.717 -12.125 1 94.69 180 ASP A N 1
ATOM 1404 C CA . ASP A 1 180 ? 7.078 0.635 -11.961 1 94.69 180 ASP A CA 1
ATOM 1405 C C . ASP A 1 180 ? 7.488 0.973 -10.531 1 94.69 180 ASP A C 1
ATOM 1407 O O . ASP A 1 180 ? 6.707 1.548 -9.773 1 94.69 180 ASP A O 1
ATOM 1411 N N . ALA A 1 181 ? 8.688 0.569 -10.148 1 95.19 181 ALA A N 1
ATOM 1412 C CA . ALA A 1 181 ? 9.219 0.877 -8.82 1 95.19 181 ALA A CA 1
ATOM 1413 C C . ALA A 1 181 ? 10.711 0.566 -8.75 1 95.19 181 ALA A C 1
ATOM 1415 O O . ALA A 1 181 ? 11.227 -0.22 -9.547 1 95.19 181 ALA A O 1
ATOM 1416 N N . GLY A 1 182 ? 11.383 1.206 -7.926 1 94.75 182 GLY A N 1
ATOM 1417 C CA . GLY A 1 182 ? 12.695 0.824 -7.434 1 94.75 182 GLY A CA 1
ATOM 1418 C C . GLY A 1 182 ? 12.703 0.455 -5.961 1 94.75 182 GLY A C 1
ATOM 1419 O O . GLY A 1 182 ? 12.789 1.329 -5.098 1 94.75 182 GLY A O 1
ATOM 1420 N N . VAL A 1 183 ? 12.578 -0.842 -5.723 1 94.44 183 VAL A N 1
ATOM 1421 C CA . VAL A 1 183 ? 12.461 -1.319 -4.348 1 94.44 183 VAL A CA 1
ATOM 1422 C C . VAL A 1 183 ? 13.828 -1.748 -3.824 1 94.44 183 VAL A C 1
ATOM 1424 O O . VAL A 1 183 ? 14.555 -2.477 -4.5 1 94.44 183 VAL A O 1
ATOM 1427 N N . SER A 1 184 ? 14.18 -1.266 -2.693 1 93.38 184 SER A N 1
ATOM 1428 C CA . SER A 1 184 ? 15.383 -1.657 -1.964 1 93.38 184 SER A CA 1
ATOM 1429 C C . SER A 1 184 ? 16.641 -1.243 -2.715 1 93.38 184 SER A C 1
ATOM 1431 O O . SER A 1 184 ? 17.578 -2.043 -2.873 1 93.38 184 SER A O 1
ATOM 1433 N N . ASN A 1 185 ? 16.625 -0.067 -3.297 1 94.56 185 ASN A N 1
ATOM 1434 C CA . ASN A 1 185 ? 17.906 0.52 -3.695 1 94.56 185 ASN A CA 1
ATOM 1435 C C . ASN A 1 185 ? 18.797 0.772 -2.49 1 94.56 185 ASN A C 1
ATOM 1437 O O . ASN A 1 185 ? 18.453 0.428 -1.36 1 94.56 185 ASN A O 1
ATOM 1441 N N . GLU A 1 186 ? 19.984 1.296 -2.768 1 95.38 186 GLU A N 1
ATOM 1442 C CA . GLU A 1 186 ? 20.922 1.485 -1.665 1 95.38 186 GLU A CA 1
ATOM 1443 C C . GLU A 1 186 ? 21.719 2.779 -1.829 1 95.38 186 GLU A C 1
ATOM 1445 O O . GLU A 1 186 ? 22.234 3.066 -2.912 1 95.38 186 GLU A O 1
ATOM 1450 N N . CYS A 1 187 ? 21.719 3.52 -0.745 1 97.31 187 CYS A N 1
ATOM 1451 C CA . CYS A 1 187 ? 22.578 4.691 -0.755 1 97.31 187 CYS A CA 1
ATOM 1452 C C . CYS A 1 187 ? 24.047 4.285 -0.627 1 97.31 187 CYS A C 1
ATOM 1454 O O . CYS A 1 187 ? 24.375 3.377 0.135 1 97.31 187 CYS A O 1
ATOM 1456 N N . THR A 1 188 ? 24.938 4.98 -1.289 1 97.75 188 THR A N 1
ATOM 1457 C CA . THR A 1 188 ? 26.328 4.562 -1.328 1 97.75 188 THR A CA 1
ATOM 1458 C C . THR A 1 188 ? 27.203 5.469 -0.456 1 97.75 188 THR A C 1
ATOM 1460 O O . THR A 1 188 ? 28.344 5.137 -0.155 1 97.75 188 THR A O 1
ATOM 1463 N N . GLY A 1 189 ? 26.641 6.652 -0.051 1 97.19 189 GLY A N 1
ATOM 1464 C CA . GLY A 1 189 ? 27.422 7.598 0.728 1 97.19 189 GLY A CA 1
ATOM 1465 C C . GLY A 1 189 ? 26.594 8.367 1.743 1 97.19 189 GLY A C 1
ATOM 1466 O O . GLY A 1 189 ? 25.516 7.918 2.133 1 97.19 189 GLY A O 1
ATOM 1467 N N . GLU A 1 190 ? 27.141 9.508 2.15 1 97.5 190 GLU A N 1
ATOM 1468 C CA . GLU A 1 190 ? 26.531 10.273 3.238 1 97.5 190 GLU A CA 1
ATOM 1469 C C . GLU A 1 190 ? 25.484 11.25 2.711 1 97.5 190 GLU A C 1
ATOM 1471 O O . GLU A 1 190 ? 24.797 11.914 3.49 1 97.5 190 GLU A O 1
ATOM 1476 N N . GLU A 1 191 ? 25.453 11.273 1.415 1 97.56 191 GLU A N 1
ATOM 1477 C CA . GLU A 1 191 ? 24.484 12.164 0.789 1 97.56 191 GLU A CA 1
ATOM 1478 C C . GLU A 1 191 ? 23.953 11.578 -0.513 1 97.56 191 GLU A C 1
ATOM 1480 O O . GLU A 1 191 ? 24.688 10.914 -1.25 1 97.56 191 GLU A O 1
ATOM 1485 N N . CYS A 1 192 ? 22.656 11.805 -0.725 1 97.81 192 CYS A N 1
ATOM 1486 C CA . CYS A 1 192 ? 22.016 11.43 -1.982 1 97.81 192 CYS A CA 1
ATOM 1487 C C . CYS A 1 192 ? 21.297 12.617 -2.607 1 97.81 192 CYS A C 1
ATOM 1489 O O . CYS A 1 192 ? 20.797 13.492 -1.896 1 97.81 192 CYS A O 1
ATOM 1491 N N . ALA A 1 193 ? 21.359 12.695 -3.891 1 98.25 193 ALA A N 1
ATOM 1492 C CA . ALA A 1 193 ? 20.672 13.742 -4.625 1 98.25 193 ALA A CA 1
ATOM 1493 C C . ALA A 1 193 ? 19.703 13.148 -5.648 1 98.25 193 ALA A C 1
ATOM 1495 O O . ALA A 1 193 ? 20.016 12.156 -6.309 1 98.25 193 ALA A O 1
ATOM 1496 N N . LEU A 1 194 ? 18.516 13.719 -5.699 1 98.06 194 LEU A N 1
ATOM 1497 C CA . LEU A 1 194 ? 17.484 13.344 -6.672 1 98.06 194 LEU A CA 1
ATOM 1498 C C . LEU A 1 194 ? 16.969 14.57 -7.414 1 98.06 194 LEU A C 1
ATOM 1500 O O . LEU A 1 194 ? 16.719 15.609 -6.801 1 98.06 194 LEU A O 1
ATOM 1504 N N . THR A 1 195 ? 16.906 14.477 -8.719 1 97.94 195 THR A N 1
ATOM 1505 C CA . THR A 1 195 ? 16.328 15.547 -9.539 1 97.94 195 THR A CA 1
ATOM 1506 C C . THR A 1 195 ? 15.234 15 -10.453 1 97.94 195 THR A C 1
ATOM 1508 O O . THR A 1 195 ? 15.5 14.156 -11.312 1 97.94 195 THR A O 1
ATOM 1511 N N . MET A 1 196 ? 14.07 15.57 -10.266 1 97.56 196 MET A N 1
ATOM 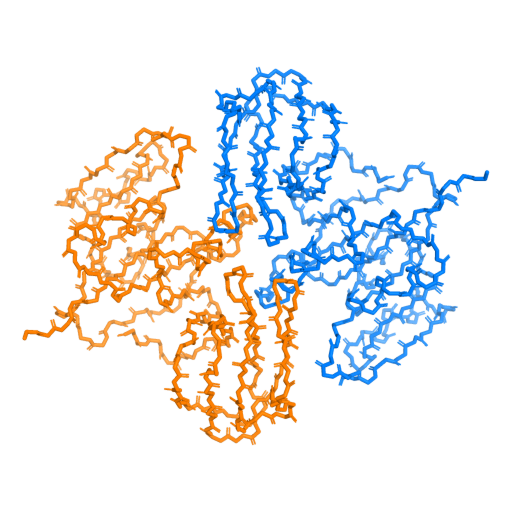1512 C CA . MET A 1 196 ? 12.977 15.172 -11.141 1 97.56 196 MET A CA 1
ATOM 1513 C C . MET A 1 196 ? 13.031 15.945 -12.461 1 97.56 196 MET A C 1
ATOM 1515 O O . MET A 1 196 ? 13.031 17.172 -12.461 1 97.56 196 MET A O 1
ATOM 1519 N N . VAL A 1 197 ? 13.055 15.195 -13.531 1 97 197 VAL A N 1
ATOM 1520 C CA . VAL A 1 197 ? 12.938 15.797 -14.859 1 97 197 VAL A CA 1
ATOM 1521 C C . VAL A 1 197 ? 11.469 15.969 -15.219 1 97 197 VAL A C 1
ATOM 1523 O O . VAL A 1 197 ? 11.062 17.031 -15.695 1 97 197 VAL A O 1
ATOM 1526 N N . THR A 1 198 ? 10.703 14.961 -15.031 1 96.75 198 THR A N 1
ATOM 1527 C CA . THR A 1 198 ? 9.258 14.984 -15.172 1 96.75 198 THR A CA 1
ATOM 1528 C C . THR A 1 198 ? 8.586 14.188 -14.062 1 96.75 198 THR A C 1
ATOM 1530 O O . THR A 1 198 ? 9.094 13.141 -13.648 1 96.75 198 THR A O 1
ATOM 1533 N N . GLY A 1 199 ? 7.449 14.75 -13.555 1 95.75 199 GLY A N 1
ATOM 1534 C CA . GLY A 1 199 ? 6.637 14.016 -12.602 1 95.75 199 GLY A CA 1
ATOM 1535 C C . GLY A 1 199 ? 7.168 14.094 -11.18 1 95.75 199 GLY A C 1
ATOM 1536 O O . GLY A 1 199 ? 7.918 15.008 -10.844 1 95.75 199 GLY A O 1
ATOM 1537 N N . ARG A 1 200 ? 6.652 13.141 -10.305 1 96.88 200 ARG A N 1
ATOM 1538 C CA . ARG A 1 200 ? 7.016 13.055 -8.898 1 96.88 200 ARG A CA 1
ATOM 1539 C C . ARG A 1 200 ? 7.234 11.602 -8.477 1 96.88 200 ARG A C 1
ATOM 1541 O O . ARG A 1 200 ? 6.738 10.68 -9.125 1 96.88 200 ARG A O 1
ATOM 1548 N N . LEU A 1 201 ? 7.941 11.508 -7.391 1 97.75 201 LEU A N 1
ATOM 1549 C CA . LEU A 1 201 ? 8.172 10.18 -6.828 1 97.75 201 LEU A CA 1
ATOM 1550 C C . LEU A 1 201 ? 7.738 10.133 -5.367 1 97.75 201 LEU A C 1
ATOM 1552 O O . LEU A 1 201 ? 7.719 11.156 -4.684 1 97.75 201 LEU A O 1
ATOM 1556 N N . LEU A 1 202 ? 7.352 9 -4.973 1 98.62 202 LEU A N 1
ATOM 1557 C CA . LEU A 1 202 ? 7.242 8.656 -3.561 1 98.62 202 LEU A CA 1
ATOM 1558 C C . LEU A 1 202 ? 8.5 7.941 -3.078 1 98.62 202 LEU A C 1
ATOM 1560 O O . LEU A 1 202 ? 8.914 6.938 -3.664 1 98.62 202 LEU A O 1
ATOM 1564 N N . MET A 1 203 ? 9.117 8.477 -2.125 1 98.56 203 MET A N 1
ATOM 1565 C CA . MET A 1 203 ? 10.344 7.918 -1.563 1 98.56 203 MET A CA 1
ATOM 1566 C C . MET A 1 203 ? 10.07 7.27 -0.211 1 98.56 203 MET A C 1
ATOM 1568 O O . MET A 1 203 ? 9.406 7.855 0.643 1 98.56 203 MET A O 1
ATOM 1572 N N . VAL A 1 204 ? 10.539 6.078 0.016 1 98.12 204 VAL A N 1
ATOM 1573 C CA . VAL A 1 204 ? 10.375 5.344 1.266 1 98.12 204 VAL A CA 1
ATOM 1574 C C . VAL A 1 204 ? 11.742 5.051 1.88 1 98.12 204 VAL A C 1
ATOM 1576 O O . VAL A 1 204 ? 12.609 4.465 1.229 1 98.12 204 VAL A O 1
ATOM 1579 N N . ARG A 1 205 ? 11.961 5.43 3.072 1 97 205 ARG A N 1
ATOM 1580 C CA . ARG A 1 205 ? 13.195 5.168 3.807 1 97 205 ARG A CA 1
ATOM 1581 C C . ARG A 1 205 ? 12.898 4.762 5.246 1 97 205 ARG A C 1
ATOM 1583 O O . ARG A 1 205 ? 11.82 5.055 5.77 1 97 205 ARG A O 1
ATOM 1590 N N . ALA A 1 206 ? 13.852 4.082 5.816 1 94.62 206 ALA A N 1
ATOM 1591 C CA . ALA A 1 206 ? 13.711 3.762 7.234 1 94.62 206 ALA A CA 1
ATOM 1592 C C . ALA A 1 206 ? 13.688 5.027 8.086 1 94.62 206 ALA A C 1
ATOM 1594 O O . ALA A 1 206 ? 14.422 5.98 7.809 1 94.62 206 ALA A O 1
ATOM 1595 N N . LEU A 1 207 ? 12.859 4.945 9.031 1 93.06 207 LEU A N 1
ATOM 1596 C CA . LEU A 1 207 ? 12.805 6.074 9.953 1 93.06 207 LEU A CA 1
ATOM 1597 C C . LEU A 1 207 ? 14.102 6.188 10.75 1 93.06 207 LEU A C 1
ATOM 1599 O O . LEU A 1 207 ? 14.688 5.176 11.133 1 93.06 207 LEU A O 1
ATOM 1603 N N . ARG A 1 208 ? 14.461 7.473 11.016 1 87.5 208 ARG A N 1
ATOM 1604 C CA . ARG A 1 208 ? 15.625 7.746 11.852 1 87.5 208 ARG A CA 1
ATOM 1605 C C . ARG A 1 208 ? 15.203 8.352 13.188 1 87.5 208 ARG A C 1
ATOM 1607 O O . ARG A 1 208 ? 14.32 9.203 13.234 1 87.5 208 ARG A O 1
ATOM 1614 N N . PHE A 1 209 ? 15.828 7.859 14.234 1 85.31 209 PHE A N 1
ATOM 1615 C CA . PHE A 1 209 ? 15.523 8.367 15.57 1 85.31 209 PHE A CA 1
ATOM 1616 C C . PHE A 1 209 ? 16.734 9.086 16.156 1 85.31 209 PHE A C 1
ATOM 1618 O O . PHE A 1 209 ? 17.875 8.75 15.852 1 85.31 209 PHE A O 1
ATOM 1625 N N . PRO A 1 210 ? 16.531 10.156 16.969 1 85 210 PRO A N 1
ATOM 1626 C CA . PRO A 1 210 ? 15.219 10.664 17.375 1 85 210 PRO A CA 1
ATOM 1627 C C . PRO A 1 210 ? 14.477 11.359 16.234 1 85 210 PRO A C 1
ATOM 1629 O O . PRO A 1 210 ? 15.102 12 15.383 1 85 210 PRO A O 1
ATOM 1632 N N . LEU A 1 211 ? 13.188 11.195 16.297 1 87 211 LEU A N 1
ATOM 1633 C CA . LEU A 1 211 ? 12.359 11.781 15.242 1 87 211 LEU A CA 1
ATOM 1634 C C . LEU A 1 211 ? 11.922 13.195 15.617 1 87 211 LEU A C 1
ATOM 1636 O O . LEU A 1 211 ? 11.258 13.391 16.641 1 87 211 LEU A O 1
ATOM 1640 N N . VAL A 1 212 ? 12.336 14.094 14.891 1 83.69 212 VAL A N 1
ATOM 1641 C CA . VAL A 1 212 ? 11.906 15.477 15.023 1 83.69 212 VAL A CA 1
ATOM 1642 C C . VAL A 1 212 ? 11.234 15.938 13.734 1 83.69 212 VAL A C 1
ATOM 1644 O O . VAL A 1 212 ? 11.859 15.938 12.672 1 83.69 212 VAL A O 1
ATOM 1647 N N . LEU A 1 213 ? 10.039 16.234 13.875 1 87.44 213 LEU A N 1
ATOM 1648 C CA . LEU A 1 213 ? 9.281 16.656 12.703 1 87.44 213 LEU A CA 1
ATOM 1649 C C . LEU A 1 213 ? 9.531 18.141 12.406 1 87.44 213 LEU A C 1
ATOM 1651 O O . LEU A 1 213 ? 9.625 18.953 13.328 1 87.44 213 LEU A O 1
ATOM 1655 N N . MET B 1 1 ? -7.586 -28.672 -21.766 1 42.84 1 MET B N 1
ATOM 1656 C CA . MET B 1 1 ? -6.602 -28.922 -20.719 1 42.84 1 MET B CA 1
ATOM 1657 C C . MET B 1 1 ? -6.805 -27.969 -19.547 1 42.84 1 MET B C 1
ATOM 1659 O O . MET B 1 1 ? -7.27 -26.844 -19.719 1 42.84 1 MET B O 1
ATOM 1663 N N . ALA B 1 2 ? -6.914 -28.453 -18.344 1 58.19 2 ALA B N 1
ATOM 1664 C CA . ALA B 1 2 ? -7.371 -27.641 -17.219 1 58.19 2 ALA B CA 1
ATOM 1665 C C . ALA B 1 2 ? -6.449 -26.453 -17 1 58.19 2 ALA B C 1
ATOM 1667 O O . ALA B 1 2 ? -5.238 -26.547 -17.219 1 58.19 2 ALA B O 1
ATOM 1668 N N . VAL B 1 3 ? -6.953 -25.266 -17.047 1 65.88 3 VAL B N 1
ATOM 1669 C CA . VAL B 1 3 ? -6.18 -24.031 -16.969 1 65.88 3 VAL B CA 1
ATOM 1670 C C . VAL B 1 3 ? -5.301 -24.047 -15.727 1 65.88 3 VAL B C 1
ATOM 1672 O O . VAL B 1 3 ? -5.773 -24.328 -14.625 1 65.88 3 VAL B O 1
ATOM 1675 N N . GLN B 1 4 ? -4.004 -24.109 -15.898 1 88.56 4 GLN B N 1
ATOM 1676 C CA . GLN B 1 4 ? -3.016 -24.125 -14.828 1 88.56 4 GLN B CA 1
ATOM 1677 C C . GLN B 1 4 ? -2.979 -22.797 -14.086 1 88.56 4 GLN B C 1
ATOM 1679 O O . GLN B 1 4 ? -3.094 -21.734 -14.703 1 88.56 4 GLN B O 1
ATOM 1684 N N . LYS B 1 5 ? -3.086 -22.938 -12.766 1 95.56 5 LYS B N 1
ATOM 1685 C CA . LYS B 1 5 ? -2.975 -21.766 -11.891 1 95.56 5 LYS B CA 1
ATOM 1686 C C . LYS B 1 5 ? -1.607 -21.719 -11.219 1 95.56 5 LYS B C 1
ATOM 1688 O O . LYS B 1 5 ? -0.975 -22.75 -11 1 95.56 5 LYS B O 1
ATOM 1693 N N . GLY B 1 6 ? -1.177 -20.516 -10.984 1 97.62 6 GLY B N 1
ATOM 1694 C CA . GLY B 1 6 ? 0.098 -20.328 -10.312 1 97.62 6 GLY B CA 1
ATOM 1695 C C . GLY B 1 6 ? -0.037 -19.672 -8.945 1 97.62 6 GLY B C 1
ATOM 1696 O O . GLY B 1 6 ? -0.819 -18.734 -8.773 1 97.62 6 GLY B O 1
ATOM 1697 N N . LEU B 1 7 ? 0.659 -20.219 -7.996 1 97.62 7 LEU B N 1
ATOM 1698 C CA . LEU B 1 7 ? 0.751 -19.656 -6.656 1 97.62 7 LEU B CA 1
ATOM 1699 C C . LEU B 1 7 ? 2.17 -19.188 -6.363 1 97.62 7 LEU B C 1
ATOM 1701 O O . LEU B 1 7 ? 3.113 -19.984 -6.398 1 97.62 7 LEU B O 1
ATOM 1705 N N . VAL B 1 8 ? 2.297 -17.922 -6.145 1 97.69 8 VAL B N 1
ATOM 1706 C CA . VAL B 1 8 ? 3.561 -17.344 -5.699 1 97.69 8 VAL B CA 1
ATOM 1707 C C . VAL B 1 8 ? 3.494 -17.047 -4.203 1 97.69 8 VAL B C 1
ATOM 1709 O O . VAL B 1 8 ? 2.682 -16.219 -3.762 1 97.69 8 VAL B O 1
ATOM 1712 N N . VAL B 1 9 ? 4.316 -17.688 -3.451 1 96.88 9 VAL B N 1
ATOM 1713 C CA . VAL B 1 9 ? 4.336 -17.469 -2.008 1 96.88 9 VAL B CA 1
ATOM 1714 C C . VAL B 1 9 ? 5.555 -16.641 -1.627 1 96.88 9 VAL B C 1
ATOM 1716 O O . VAL B 1 9 ? 6.691 -17.016 -1.908 1 96.88 9 VAL B O 1
ATOM 1719 N N . THR B 1 10 ? 5.355 -15.477 -1.045 1 95.38 10 THR B N 1
ATOM 1720 C CA . THR B 1 10 ? 6.43 -14.562 -0.687 1 95.38 10 THR B CA 1
ATOM 1721 C C . THR B 1 10 ? 6.434 -14.289 0.815 1 95.38 10 THR B C 1
ATOM 1723 O O . THR B 1 10 ? 5.59 -14.812 1.547 1 95.38 10 THR B O 1
ATOM 1726 N N . GLY B 1 11 ? 7.395 -13.578 1.271 1 91.56 11 GLY B N 1
ATOM 1727 C CA . GLY B 1 11 ? 7.461 -13.242 2.686 1 91.56 11 GLY B CA 1
ATOM 1728 C C . GLY B 1 11 ? 6.355 -12.305 3.127 1 91.56 11 GLY B C 1
ATOM 1729 O O . GLY B 1 11 ? 5.383 -12.094 2.398 1 91.56 11 GLY B O 1
ATOM 1730 N N . GLY B 1 12 ? 6.496 -11.789 4.375 1 91.31 12 GLY B N 1
ATOM 1731 C CA . GLY B 1 12 ? 5.445 -10.945 4.926 1 91.31 12 GLY B CA 1
ATOM 1732 C C . GLY B 1 12 ? 4.324 -11.742 5.574 1 91.31 12 GLY B C 1
ATOM 1733 O O . GLY B 1 12 ? 4.367 -12.969 5.609 1 91.31 12 GLY B O 1
ATOM 1734 N N . ASP B 1 13 ? 3.379 -11.023 5.988 1 93.19 13 ASP B N 1
ATOM 1735 C CA . ASP B 1 13 ? 2.297 -11.672 6.723 1 93.19 13 ASP B CA 1
ATOM 1736 C C . ASP B 1 13 ? 1.399 -12.477 5.781 1 93.19 13 ASP B C 1
ATOM 1738 O O . ASP B 1 13 ? 1.089 -12.023 4.676 1 93.19 13 ASP B O 1
ATOM 1742 N N . ALA B 1 14 ? 1.047 -13.625 6.191 1 94.81 14 ALA B N 1
ATOM 1743 C CA . ALA B 1 14 ? 0.146 -14.547 5.504 1 94.81 14 ALA B CA 1
ATOM 1744 C C . ALA B 1 14 ? -0.823 -15.195 6.484 1 94.81 14 ALA B C 1
ATOM 1746 O O . ALA B 1 14 ? -0.673 -15.055 7.703 1 94.81 14 ALA B O 1
ATOM 1747 N N . PRO B 1 15 ? -1.836 -15.859 5.945 1 93.88 15 PRO B N 1
ATOM 1748 C CA . PRO B 1 15 ? -2.785 -16.484 6.863 1 93.88 15 PRO B CA 1
ATOM 1749 C C . PRO B 1 15 ? -2.109 -17.438 7.848 1 93.88 15 PRO B C 1
ATOM 1751 O O . PRO B 1 15 ? -1.183 -18.172 7.473 1 93.88 15 PRO B O 1
ATOM 1754 N N . GLN B 1 16 ? -2.553 -17.281 9.039 1 89.25 16 GLN B N 1
ATOM 1755 C CA . GLN B 1 16 ? -2.006 -18.172 10.062 1 89.25 16 GLN B CA 1
ATOM 1756 C C . GLN B 1 16 ? -2.615 -19.562 9.969 1 89.25 16 GLN B C 1
ATOM 1758 O O . GLN B 1 16 ? -1.964 -20.562 10.305 1 89.25 16 GLN B O 1
ATOM 1763 N N . ASP B 1 17 ? -3.82 -19.578 9.508 1 83.62 17 ASP B N 1
ATOM 1764 C CA . ASP B 1 17 ? -4.52 -20.844 9.344 1 83.62 17 ASP B CA 1
ATOM 1765 C C . ASP B 1 17 ? -4.031 -21.594 8.094 1 83.62 17 ASP B C 1
ATOM 1767 O O . ASP B 1 17 ? -3.377 -21 7.238 1 83.62 17 ASP B O 1
ATOM 1771 N N . ALA B 1 18 ? -4.527 -22.812 8.094 1 78.88 18 ALA B N 1
ATOM 1772 C CA . ALA B 1 18 ? -4.137 -23.656 6.965 1 78.88 18 ALA B CA 1
ATOM 1773 C C . ALA B 1 18 ? -4.742 -23.141 5.66 1 78.88 18 ALA B C 1
ATOM 1775 O O . ALA B 1 18 ? -5.895 -22.703 5.633 1 78.88 18 ALA B O 1
ATOM 1776 N N . VAL B 1 19 ? -3.867 -23.078 4.734 1 84.56 19 VAL B N 1
ATOM 1777 C CA . VAL B 1 19 ? -4.289 -22.766 3.375 1 84.56 19 VAL B CA 1
ATOM 1778 C C . VAL B 1 19 ? -4.348 -24.047 2.545 1 84.56 19 VAL B C 1
ATOM 1780 O O . VAL B 1 19 ? -3.365 -24.797 2.461 1 84.56 19 VAL B O 1
ATOM 1783 N N . ARG B 1 20 ? -5.551 -24.281 1.973 1 83.88 20 ARG B N 1
ATOM 1784 C CA . ARG B 1 20 ? -5.715 -25.469 1.141 1 83.88 20 ARG B 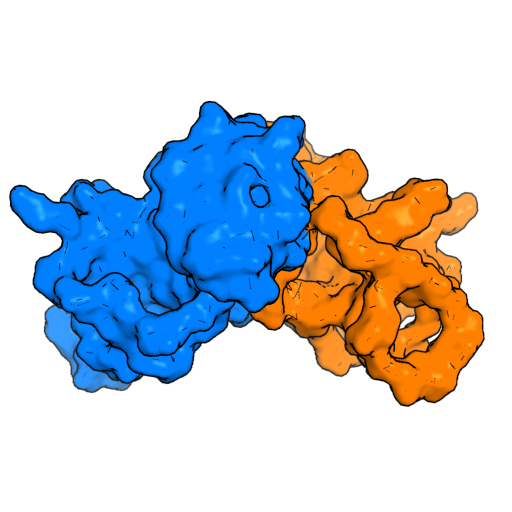CA 1
ATOM 1785 C C . ARG B 1 20 ? -5.914 -25.094 -0.323 1 83.88 20 ARG B C 1
ATOM 1787 O O . ARG B 1 20 ? -6.469 -24.031 -0.625 1 83.88 20 ARG B O 1
ATOM 1794 N N . LEU B 1 21 ? -5.375 -25.984 -1.087 1 83.06 21 LEU B N 1
ATOM 1795 C CA . LEU B 1 21 ? -5.629 -25.844 -2.518 1 83.06 21 LEU B CA 1
ATOM 1796 C C . LEU B 1 21 ? -6.824 -26.688 -2.939 1 83.06 21 LEU B C 1
ATOM 1798 O O . LEU B 1 21 ? -6.867 -27.891 -2.68 1 83.06 21 LEU B O 1
ATOM 1802 N N . GLY B 1 22 ? -7.836 -26.094 -3.492 1 75.88 22 GLY B N 1
ATOM 1803 C CA . GLY B 1 22 ? -9.031 -26.812 -3.891 1 75.88 22 GLY B CA 1
ATOM 1804 C C . GLY B 1 22 ? -8.742 -27.969 -4.836 1 75.88 22 GLY B C 1
ATOM 1805 O O . GLY B 1 22 ? -9.281 -29.062 -4.66 1 75.88 22 GLY B O 1
ATOM 1806 N N . THR B 1 23 ? -8.016 -27.703 -5.941 1 78.06 23 THR B N 1
ATOM 1807 C CA . THR B 1 23 ? -7.555 -28.719 -6.883 1 78.06 23 THR B CA 1
ATOM 1808 C C . THR B 1 23 ? -6.039 -28.672 -7.031 1 78.06 23 THR B C 1
ATOM 1810 O O . THR B 1 23 ? -5.52 -28.062 -7.965 1 78.06 23 THR B O 1
ATOM 1813 N N . PRO B 1 24 ? -5.508 -29.406 -6.23 1 78.62 24 PRO B N 1
ATOM 1814 C CA . PRO B 1 24 ? -4.047 -29.281 -6.145 1 78.62 24 PRO B CA 1
ATOM 1815 C C . PRO B 1 24 ? -3.355 -29.547 -7.477 1 78.62 24 PRO B C 1
ATOM 1817 O O . PRO B 1 24 ? -2.367 -28.891 -7.809 1 78.62 24 PRO B O 1
ATOM 1820 N N . SER B 1 25 ? -3.945 -30.375 -8.242 1 80.62 25 SER B N 1
ATOM 1821 C CA . SER B 1 25 ? -3.307 -30.75 -9.492 1 80.62 25 SER B CA 1
ATOM 1822 C C . SER B 1 25 ? -3.318 -29.609 -10.5 1 80.62 25 SER B C 1
ATOM 1824 O O . SER B 1 25 ? -2.574 -29.625 -11.484 1 80.62 25 SER B O 1
ATOM 1826 N N . HIS B 1 26 ? -4.012 -28.625 -10.18 1 88.88 26 HIS B N 1
ATOM 1827 C CA . HIS B 1 26 ? -4.148 -27.5 -11.109 1 88.88 26 HIS B CA 1
ATOM 1828 C C . HIS B 1 26 ? -3.244 -26.344 -10.711 1 88.88 26 HIS B C 1
ATOM 1830 O O . HIS B 1 26 ? -3.17 -25.328 -11.414 1 88.88 26 HIS B O 1
ATOM 1836 N N . TRP B 1 27 ? -2.508 -26.656 -9.609 1 93.62 27 TRP B N 1
ATOM 1837 C CA . TRP B 1 27 ? -1.718 -25.531 -9.109 1 93.62 27 TRP B CA 1
ATOM 1838 C C . TRP B 1 27 ? -0.226 -25.797 -9.289 1 93.62 27 TRP B C 1
ATOM 1840 O O . TRP B 1 27 ? 0.249 -26.906 -9.047 1 93.62 27 TRP B O 1
ATOM 1850 N N . ARG B 1 28 ? 0.414 -24.828 -9.766 1 96.19 28 ARG B N 1
ATOM 1851 C CA . ARG B 1 28 ? 1.868 -24.75 -9.68 1 96.19 28 ARG B CA 1
ATOM 1852 C C . ARG B 1 28 ? 2.297 -23.719 -8.633 1 96.19 28 ARG B C 1
ATOM 1854 O O . ARG B 1 28 ? 1.713 -22.641 -8.539 1 96.19 28 ARG B O 1
ATOM 1861 N N . ILE B 1 29 ? 3.324 -24.109 -7.848 1 96.88 29 ILE B N 1
ATOM 1862 C CA . ILE B 1 29 ? 3.689 -23.281 -6.711 1 96.88 29 ILE B CA 1
ATOM 1863 C C . ILE B 1 29 ? 5.156 -22.859 -6.82 1 96.88 29 ILE B C 1
ATOM 1865 O O . ILE B 1 29 ? 6.02 -23.688 -7.121 1 96.88 29 ILE B O 1
ATOM 1869 N N . VAL B 1 30 ? 5.414 -21.594 -6.578 1 97.06 30 VAL B N 1
ATOM 1870 C CA . VAL B 1 30 ? 6.777 -21.062 -6.504 1 97.06 30 VAL B CA 1
ATOM 1871 C C . VAL B 1 30 ? 6.945 -20.25 -5.227 1 97.06 30 VAL B C 1
ATOM 1873 O O . VAL B 1 30 ? 6.027 -19.547 -4.805 1 97.06 30 VAL B O 1
ATOM 1876 N N . ALA B 1 31 ? 8.156 -20.344 -4.672 1 95.62 31 ALA B N 1
ATOM 1877 C CA . ALA B 1 31 ? 8.477 -19.547 -3.486 1 95.62 31 ALA B CA 1
ATOM 1878 C C . ALA B 1 31 ? 9.438 -18.406 -3.828 1 95.62 31 ALA B C 1
ATOM 1880 O O . ALA B 1 31 ? 10.414 -18.609 -4.555 1 95.62 31 ALA B O 1
ATOM 1881 N N . ALA B 1 32 ? 9.078 -17.281 -3.342 1 92.5 32 ALA B N 1
ATOM 1882 C CA . ALA B 1 32 ? 9.984 -16.141 -3.418 1 92.5 32 ALA B CA 1
ATOM 1883 C C . ALA B 1 32 ? 10.578 -15.812 -2.047 1 92.5 32 ALA B C 1
ATOM 1885 O O . ALA B 1 32 ? 9.836 -15.531 -1.101 1 92.5 32 ALA B O 1
ATOM 1886 N N . ASP B 1 33 ? 11.805 -15.891 -1.895 1 86.31 33 ASP B N 1
ATOM 1887 C CA . ASP B 1 33 ? 12.555 -15.555 -0.684 1 86.31 33 ASP B CA 1
ATOM 1888 C C . ASP B 1 33 ? 11.977 -16.281 0.531 1 86.31 33 ASP B C 1
ATOM 1890 O O . ASP B 1 33 ? 11.836 -17.5 0.522 1 86.31 33 ASP B O 1
ATOM 1894 N N . SER B 1 34 ? 11.602 -15.492 1.527 1 88.44 34 SER B N 1
ATOM 1895 C CA . SER B 1 34 ? 11.188 -16.047 2.811 1 88.44 34 SER B CA 1
ATOM 1896 C C . SER B 1 34 ? 9.797 -16.672 2.713 1 88.44 34 SER B C 1
ATOM 1898 O O . SER B 1 34 ? 9.258 -17.141 3.713 1 88.44 34 SER B O 1
ATOM 1900 N N . GLY B 1 35 ? 9.289 -16.781 1.499 1 93.44 35 GLY B N 1
ATOM 1901 C CA . GLY B 1 35 ? 8.023 -17.469 1.293 1 93.44 35 GLY B CA 1
ATOM 1902 C C . GLY B 1 35 ? 8.07 -18.938 1.669 1 93.44 35 GLY B C 1
ATOM 1903 O O . GLY B 1 35 ? 7.027 -19.562 1.896 1 93.44 35 GLY B O 1
ATOM 1904 N N . ILE B 1 36 ? 9.25 -19.469 1.741 1 92.25 36 ILE B N 1
ATOM 1905 C CA . ILE B 1 36 ? 9.43 -20.891 2.055 1 92.25 36 ILE B CA 1
ATOM 1906 C C . ILE B 1 36 ? 8.938 -21.172 3.473 1 92.25 36 ILE B C 1
ATOM 1908 O O . ILE B 1 36 ? 8.5 -22.281 3.773 1 92.25 36 ILE B O 1
ATOM 1912 N N . HIS B 1 37 ? 8.969 -20.188 4.32 1 92.94 37 HIS B N 1
ATOM 1913 C CA . HIS B 1 37 ? 8.492 -20.375 5.688 1 92.94 37 HIS B CA 1
ATOM 1914 C C . HIS B 1 37 ? 6.992 -20.656 5.707 1 92.94 37 HIS B C 1
ATOM 1916 O O . HIS B 1 37 ? 6.531 -21.547 6.441 1 92.94 37 HIS B O 1
ATOM 1922 N N . HIS B 1 38 ? 6.27 -19.969 4.922 1 94.56 38 HIS B N 1
ATOM 1923 C CA . HIS B 1 38 ? 4.828 -20.203 4.836 1 94.56 38 HIS B CA 1
ATOM 1924 C C . HIS B 1 38 ? 4.516 -21.547 4.215 1 94.56 38 HIS B C 1
ATOM 1926 O O . HIS B 1 38 ? 3.623 -22.266 4.68 1 94.56 38 HIS B O 1
ATOM 1932 N N . LEU B 1 39 ? 5.246 -21.875 3.189 1 94.31 39 LEU B N 1
ATOM 1933 C CA . LEU B 1 39 ? 5.023 -23.156 2.521 1 94.31 39 LEU B CA 1
ATOM 1934 C C . LEU B 1 39 ? 5.25 -24.328 3.482 1 94.31 39 LEU B C 1
ATOM 1936 O O . LEU B 1 39 ? 4.484 -25.281 3.484 1 94.31 39 LEU B O 1
ATOM 1940 N N . ALA B 1 40 ? 6.305 -24.203 4.223 1 93 40 ALA B N 1
ATOM 1941 C CA . ALA B 1 40 ? 6.582 -25.219 5.223 1 93 40 ALA B CA 1
ATOM 1942 C C . ALA B 1 40 ? 5.434 -25.344 6.219 1 93 40 ALA B C 1
ATOM 1944 O O . ALA B 1 40 ? 5.016 -26.453 6.562 1 93 40 ALA B O 1
ATOM 1945 N N . ARG B 1 41 ? 4.902 -24.219 6.609 1 92.75 41 ARG B N 1
ATOM 1946 C CA . ARG B 1 41 ? 3.795 -24.188 7.559 1 92.75 41 ARG B CA 1
ATOM 1947 C C . ARG B 1 41 ? 2.543 -24.812 6.965 1 92.75 41 ARG B C 1
ATOM 1949 O O . ARG B 1 41 ? 1.799 -25.5 7.664 1 92.75 41 ARG B O 1
ATOM 1956 N N . TYR B 1 42 ? 2.297 -24.578 5.66 1 92.62 42 TYR B N 1
ATOM 1957 C CA . TYR B 1 42 ? 1.082 -25.062 5.004 1 92.62 42 TYR B CA 1
ATOM 1958 C C . TYR B 1 42 ? 1.251 -26.484 4.504 1 92.62 42 TYR B C 1
ATOM 1960 O O . TYR B 1 42 ? 0.285 -27.125 4.07 1 92.62 42 TYR B O 1
ATOM 1968 N N . GLY B 1 43 ? 2.428 -27 4.504 1 91.12 43 GLY B N 1
ATOM 1969 C CA . GLY B 1 43 ? 2.703 -28.312 3.951 1 91.12 43 GLY B CA 1
ATOM 1970 C C . GLY B 1 43 ? 2.625 -28.359 2.436 1 91.12 43 GLY B C 1
ATOM 1971 O O . GLY B 1 43 ? 2.195 -29.359 1.858 1 91.12 43 GLY B O 1
ATOM 1972 N N . LEU B 1 44 ? 2.955 -27.281 1.788 1 93.06 44 LEU B N 1
ATOM 1973 C CA . LEU B 1 44 ? 2.932 -27.188 0.333 1 93.06 44 LEU B CA 1
ATOM 1974 C C . LEU B 1 44 ? 4.344 -27.234 -0.238 1 93.06 44 LEU B C 1
ATOM 1976 O O . LEU B 1 44 ? 5.27 -26.656 0.339 1 93.06 44 LEU B O 1
ATOM 1980 N N . GLN B 1 45 ? 4.469 -27.859 -1.399 1 93.5 45 GLN B N 1
ATOM 1981 C CA . GLN B 1 45 ? 5.773 -28 -2.035 1 93.5 45 GLN B CA 1
ATOM 1982 C C . GLN B 1 45 ? 5.883 -27.125 -3.273 1 93.5 45 GLN B C 1
ATOM 1984 O O . GLN B 1 45 ? 5.102 -27.266 -4.215 1 93.5 45 GLN B O 1
ATOM 1989 N N . PRO B 1 46 ? 6.852 -26.266 -3.275 1 96.25 46 PRO B N 1
ATOM 1990 C CA . PRO B 1 46 ? 7.07 -25.484 -4.492 1 96.25 46 PRO B CA 1
ATOM 1991 C C . PRO B 1 46 ? 7.852 -26.25 -5.555 1 96.25 46 PRO B C 1
ATOM 1993 O O . PRO B 1 46 ? 8.594 -27.172 -5.23 1 96.25 46 PRO B O 1
ATOM 1996 N N . GLU B 1 47 ? 7.605 -25.859 -6.781 1 95.81 47 GLU B N 1
ATOM 1997 C CA . GLU B 1 47 ? 8.375 -26.484 -7.852 1 95.81 47 GLU B CA 1
ATOM 1998 C C . GLU B 1 47 ? 9.742 -25.828 -8.008 1 95.81 47 GLU B C 1
ATOM 2000 O O . GLU B 1 47 ? 10.656 -26.422 -8.586 1 95.81 47 GLU B O 1
ATOM 2005 N N . VAL B 1 48 ? 9.898 -24.578 -7.484 1 95.25 48 VAL B N 1
ATOM 2006 C CA . VAL B 1 48 ? 11.164 -23.859 -7.516 1 95.25 48 VAL B CA 1
ATOM 2007 C C . VAL B 1 48 ? 11.172 -22.781 -6.43 1 95.25 48 VAL B C 1
ATOM 2009 O O . VAL B 1 48 ? 10.117 -22.266 -6.055 1 95.25 48 VAL B O 1
ATOM 2012 N N . ILE B 1 49 ? 12.289 -22.484 -5.895 1 92.81 49 ILE B N 1
ATOM 2013 C CA . ILE B 1 49 ? 12.508 -21.391 -4.949 1 92.81 49 ILE B CA 1
ATOM 2014 C C . ILE B 1 49 ? 13.383 -20.328 -5.594 1 92.81 49 ILE B C 1
ATOM 2016 O O . ILE B 1 49 ? 14.492 -20.609 -6.051 1 92.81 49 ILE B O 1
ATOM 2020 N N . LEU B 1 50 ? 12.797 -19.141 -5.578 1 90.44 50 LEU B N 1
ATOM 2021 C CA . LEU B 1 50 ? 13.5 -18.031 -6.211 1 90.44 50 LEU B CA 1
ATOM 2022 C C . LEU B 1 50 ? 13.953 -17.016 -5.168 1 90.44 50 LEU B C 1
ATOM 2024 O O . LEU B 1 50 ? 13.195 -16.656 -4.27 1 90.44 50 LEU B O 1
ATOM 2028 N N . GLY B 1 51 ? 15.156 -16.531 -5.223 1 82.75 51 GLY B N 1
ATOM 2029 C CA . GLY B 1 51 ? 15.633 -15.477 -4.332 1 82.75 51 GLY B CA 1
ATOM 2030 C C . GLY B 1 51 ? 17.125 -15.555 -4.055 1 82.75 51 GLY B C 1
ATOM 2031 O O . GLY B 1 51 ? 17.844 -16.312 -4.703 1 82.75 51 GLY B O 1
ATOM 2032 N N . ASP B 1 52 ? 17.516 -14.625 -3.205 1 73.62 52 ASP B N 1
ATOM 2033 C CA . ASP B 1 52 ? 18.906 -14.625 -2.758 1 73.62 52 ASP B CA 1
ATOM 2034 C C . ASP B 1 52 ? 19.094 -15.562 -1.562 1 73.62 52 ASP B C 1
ATOM 2036 O O . ASP B 1 52 ? 18.562 -15.312 -0.485 1 73.62 52 ASP B O 1
ATOM 2040 N N . PHE B 1 53 ? 19.672 -16.547 -1.674 1 67 53 PHE B N 1
ATOM 2041 C CA . PHE B 1 53 ? 19.719 -17.656 -0.733 1 67 53 PHE B CA 1
ATOM 2042 C C . PHE B 1 53 ? 20.547 -17.281 0.495 1 67 53 PHE B C 1
ATOM 2044 O O . PHE B 1 53 ? 20.516 -17.984 1.505 1 67 53 PHE B O 1
ATOM 2051 N N . ASP B 1 54 ? 21.156 -16.156 0.388 1 65.44 54 ASP B N 1
ATOM 2052 C CA . ASP B 1 54 ? 21.922 -15.75 1.571 1 65.44 54 ASP B CA 1
ATOM 2053 C C . ASP B 1 54 ? 20.984 -15.383 2.721 1 65.44 54 ASP B C 1
ATOM 2055 O O . ASP B 1 54 ? 21.359 -15.484 3.891 1 65.44 54 ASP B O 1
ATOM 2059 N N . SER B 1 55 ? 19.75 -15.141 2.336 1 65.88 55 SER B N 1
ATOM 2060 C CA . SER B 1 55 ? 18.797 -14.68 3.338 1 65.88 55 SER B CA 1
ATOM 2061 C C . SER B 1 55 ? 17.875 -15.812 3.777 1 65.88 55 SER B C 1
ATOM 2063 O O . SER B 1 55 ? 17.094 -15.648 4.719 1 65.88 55 SER B O 1
ATOM 2065 N N . LEU B 1 56 ? 18.062 -16.844 3.123 1 75.69 56 LEU B N 1
ATOM 2066 C CA . LEU B 1 56 ? 17.109 -17.906 3.406 1 75.69 56 LEU B CA 1
ATOM 2067 C C . LEU B 1 56 ? 17.641 -18.844 4.488 1 75.69 56 LEU B C 1
ATOM 2069 O O . LEU B 1 56 ? 18.859 -19.031 4.609 1 75.69 56 LEU B O 1
ATOM 2073 N N . ASP B 1 57 ? 16.797 -19.359 5.266 1 79.75 57 ASP B N 1
ATOM 2074 C CA . ASP B 1 57 ? 17.094 -20.312 6.328 1 79.75 57 ASP B CA 1
ATOM 2075 C C . ASP B 1 57 ? 17.531 -21.656 5.758 1 79.75 57 ASP B C 1
ATOM 2077 O O . ASP B 1 57 ? 16.703 -22.438 5.27 1 79.75 57 ASP B O 1
ATOM 2081 N N . ALA B 1 58 ? 18.766 -21.984 5.859 1 81.69 58 ALA B N 1
ATOM 2082 C CA . ALA B 1 58 ? 19.328 -23.203 5.293 1 81.69 58 ALA B CA 1
ATOM 2083 C C . ALA B 1 58 ? 18.719 -24.453 5.938 1 81.69 58 ALA B C 1
ATOM 2085 O O . ALA B 1 58 ? 18.453 -25.438 5.254 1 81.69 58 ALA B O 1
ATOM 2086 N N . THR B 1 59 ? 18.547 -24.359 7.145 1 87.31 59 THR B N 1
ATOM 2087 C CA . THR B 1 59 ? 17.984 -25.484 7.883 1 87.31 59 THR B CA 1
ATOM 2088 C C . THR B 1 59 ? 16.578 -25.797 7.398 1 87.31 59 THR B C 1
ATOM 2090 O O . THR B 1 59 ? 16.234 -26.953 7.152 1 87.31 59 THR B O 1
ATOM 2093 N N . LEU B 1 60 ? 15.867 -24.75 7.223 1 87.75 60 LEU B N 1
ATOM 2094 C CA . LEU B 1 60 ? 14.5 -24.922 6.75 1 87.75 60 LEU B CA 1
ATOM 2095 C C . LEU B 1 60 ? 14.477 -25.531 5.348 1 87.75 60 LEU B C 1
ATOM 2097 O O . LEU B 1 60 ? 13.672 -26.406 5.059 1 87.75 60 LEU B O 1
ATOM 2101 N N . LEU B 1 61 ? 15.359 -25.062 4.59 1 86.69 61 LEU B N 1
ATOM 2102 C CA . LEU B 1 61 ? 15.43 -25.531 3.209 1 86.69 61 LEU B CA 1
ATOM 2103 C C . LEU B 1 61 ? 15.758 -27.016 3.15 1 86.69 61 LEU B C 1
ATOM 2105 O O . LEU B 1 61 ? 15.109 -27.766 2.424 1 86.69 61 LEU B O 1
ATOM 2109 N N . GLU B 1 62 ? 16.688 -27.391 3.891 1 88.06 62 GLU B N 1
ATOM 2110 C CA . GLU B 1 62 ? 17.141 -28.766 3.885 1 88.06 62 GLU B CA 1
ATOM 2111 C C . GLU B 1 62 ? 16.094 -29.703 4.48 1 88.06 62 GLU B C 1
ATOM 2113 O O . GLU B 1 62 ? 15.906 -30.828 4.004 1 88.06 62 GLU B O 1
ATOM 2118 N N . GLU B 1 63 ? 15.469 -29.219 5.383 1 91.25 63 GLU B N 1
ATOM 2119 C CA . GLU B 1 63 ? 14.516 -30.047 6.102 1 91.25 63 GLU B CA 1
ATOM 2120 C C . GLU B 1 63 ? 13.211 -30.188 5.32 1 91.25 63 GLU B C 1
ATOM 2122 O O . GLU B 1 63 ? 12.594 -31.25 5.312 1 91.25 63 GLU B O 1
ATOM 2127 N N . ASN B 1 64 ? 12.805 -29.141 4.664 1 91.06 64 ASN B N 1
ATOM 2128 C CA . ASN B 1 64 ? 11.453 -29.156 4.113 1 91.06 64 ASN B CA 1
ATOM 2129 C C . ASN B 1 64 ? 11.469 -29.219 2.59 1 91.06 64 ASN B C 1
ATOM 2131 O O . ASN B 1 64 ? 10.492 -29.641 1.974 1 91.06 64 ASN B O 1
ATOM 2135 N N . PHE B 1 65 ? 12.602 -28.781 1.997 1 92.69 65 PHE B N 1
ATOM 2136 C CA . PHE B 1 65 ? 12.617 -28.656 0.544 1 92.69 65 PHE B CA 1
ATOM 2137 C C . PHE B 1 65 ? 13.953 -29.125 -0.022 1 92.69 65 PHE B C 1
ATOM 2139 O O . PHE B 1 65 ? 14.555 -28.438 -0.845 1 92.69 65 PHE B O 1
ATOM 2146 N N . PRO B 1 66 ? 14.438 -30.188 0.381 1 89.06 66 PRO B N 1
ATOM 2147 C CA . PRO B 1 66 ? 15.773 -30.641 -0.016 1 89.06 66 PRO B CA 1
ATOM 2148 C C . PRO B 1 66 ? 15.906 -30.844 -1.522 1 89.06 66 PRO B C 1
ATOM 2150 O O . PRO B 1 66 ? 16.984 -30.609 -2.092 1 89.06 66 PRO B O 1
ATOM 2153 N N . ASP B 1 67 ? 14.836 -31.172 -2.209 1 91.69 67 ASP B N 1
ATOM 2154 C CA . ASP B 1 67 ? 14.922 -31.562 -3.615 1 91.69 67 ASP B CA 1
ATOM 2155 C C . ASP B 1 67 ? 14.32 -30.484 -4.516 1 91.69 67 ASP B C 1
ATOM 2157 O O . ASP B 1 67 ? 14.117 -30.719 -5.711 1 91.69 67 ASP B O 1
ATOM 2161 N N . VAL B 1 68 ? 14.016 -29.406 -3.961 1 92.88 68 VAL B N 1
ATOM 2162 C CA . VAL B 1 68 ? 13.414 -28.344 -4.754 1 92.88 68 VAL B CA 1
ATOM 2163 C C . VAL B 1 68 ? 14.5 -27.484 -5.387 1 92.88 68 VAL B C 1
ATOM 2165 O O . VAL B 1 68 ? 15.414 -27.031 -4.695 1 92.88 68 VAL B O 1
ATOM 2168 N N . PRO B 1 69 ? 14.422 -27.375 -6.719 1 92.94 69 PRO B N 1
ATOM 2169 C CA . PRO B 1 69 ? 15.414 -26.516 -7.379 1 92.94 69 PRO B CA 1
ATOM 2170 C C . PRO B 1 69 ? 15.414 -25.094 -6.84 1 92.94 69 PRO B C 1
ATOM 2172 O O . PRO B 1 69 ? 14.359 -24.562 -6.477 1 92.94 69 PRO B O 1
ATOM 2175 N N . ARG B 1 70 ? 16.625 -24.594 -6.867 1 88.81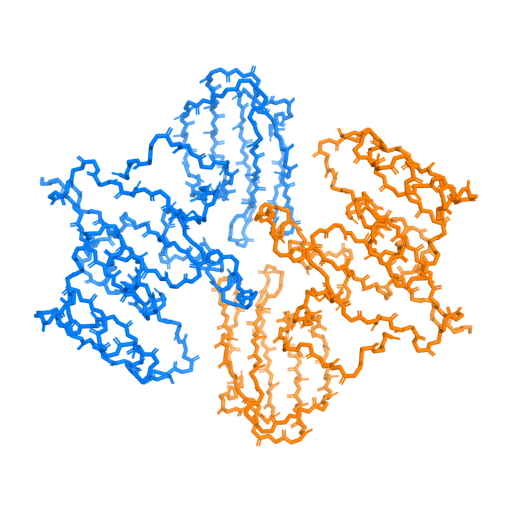 70 ARG B N 1
ATOM 2176 C CA . ARG B 1 70 ? 16.812 -23.219 -6.43 1 88.81 70 ARG B CA 1
ATOM 2177 C C . ARG B 1 70 ? 17.375 -22.359 -7.562 1 88.81 70 ARG B C 1
ATOM 2179 O O . ARG B 1 70 ? 18.312 -22.766 -8.25 1 88.81 70 ARG B O 1
ATOM 2186 N N . GLN B 1 71 ? 16.703 -21.297 -7.793 1 86.81 71 GLN B N 1
ATOM 2187 C CA . GLN B 1 71 ? 17.188 -20.344 -8.773 1 86.81 71 GLN B CA 1
ATOM 2188 C C . GLN B 1 71 ? 17.609 -19.031 -8.102 1 86.81 71 GLN B C 1
ATOM 2190 O O . GLN B 1 71 ? 16.781 -18.328 -7.523 1 86.81 71 GLN B O 1
ATOM 2195 N N . VAL B 1 72 ? 18.828 -18.766 -8.188 1 78.88 72 VAL B N 1
ATOM 2196 C CA . VAL B 1 72 ? 19.406 -17.594 -7.523 1 78.88 72 VAL B CA 1
ATOM 2197 C C . VAL B 1 72 ? 19.438 -16.422 -8.492 1 78.88 72 VAL B C 1
ATOM 2199 O O . VAL B 1 72 ? 19.797 -16.562 -9.664 1 78.88 72 VAL B O 1
ATOM 2202 N N . PHE B 1 73 ? 18.922 -15.359 -8.047 1 73.56 73 PHE B N 1
ATOM 2203 C CA . PHE B 1 73 ? 19.016 -14.141 -8.836 1 73.56 73 PHE B CA 1
ATOM 2204 C C . PHE B 1 73 ? 19.844 -13.086 -8.102 1 73.56 73 PHE B C 1
ATOM 2206 O O . PHE B 1 73 ? 19.797 -13 -6.871 1 73.56 73 PHE B O 1
ATOM 2213 N N . ASP B 1 74 ? 20.812 -12.609 -8.844 1 64.56 74 ASP B N 1
ATOM 2214 C CA . ASP B 1 74 ? 21.578 -11.516 -8.25 1 64.56 74 ASP B CA 1
ATOM 2215 C C . ASP B 1 74 ? 20.656 -10.383 -7.812 1 64.56 74 ASP B C 1
ATOM 2217 O O . ASP B 1 74 ? 19.609 -10.148 -8.438 1 64.56 74 ASP B O 1
ATOM 2221 N N . ARG B 1 75 ? 20.859 -10.062 -6.727 1 58.34 75 ARG B N 1
ATOM 2222 C CA . ARG B 1 75 ? 20.109 -8.906 -6.246 1 58.34 75 ARG B CA 1
ATOM 2223 C C . ARG B 1 75 ? 20.031 -7.828 -7.324 1 58.34 75 ARG B C 1
ATOM 2225 O O . ARG B 1 75 ? 20.969 -7.055 -7.512 1 58.34 75 ARG B O 1
ATOM 2232 N N . ALA B 1 76 ? 19.859 -8.445 -8.523 1 57.16 76 ALA B N 1
ATOM 2233 C CA . ALA B 1 76 ? 19.797 -7.434 -9.578 1 57.16 76 ALA B CA 1
ATOM 2234 C C . ALA B 1 76 ? 18.672 -6.445 -9.328 1 57.16 76 ALA B C 1
ATOM 2236 O O . ALA B 1 76 ? 17.641 -6.801 -8.734 1 57.16 76 ALA B O 1
ATOM 2237 N N . LYS B 1 77 ? 18.938 -5 -9.398 1 56.66 77 LYS B N 1
ATOM 2238 C CA . LYS B 1 77 ? 18.312 -3.723 -9.062 1 56.66 77 LYS B CA 1
ATOM 2239 C C . LYS B 1 77 ? 16.906 -3.627 -9.641 1 56.66 77 LYS B C 1
ATOM 2241 O O . LYS B 1 77 ? 16.062 -2.891 -9.117 1 56.66 77 LYS B O 1
ATOM 2246 N N . ASP B 1 78 ? 16.547 -4.645 -10.648 1 66.12 78 ASP B N 1
ATOM 2247 C CA . ASP B 1 78 ? 15.406 -4.145 -11.406 1 66.12 78 ASP B CA 1
ATOM 2248 C C . ASP B 1 78 ? 14.133 -4.902 -11.031 1 66.12 78 ASP B C 1
ATOM 2250 O O . ASP B 1 78 ? 13.031 -4.492 -11.398 1 66.12 78 ASP B O 1
ATOM 2254 N N . TYR B 1 79 ? 14.43 -5.984 -10.258 1 81.38 79 TYR B N 1
ATOM 2255 C CA . TYR B 1 79 ? 13.211 -6.738 -9.984 1 81.38 79 TYR B CA 1
ATOM 2256 C C . TYR B 1 79 ? 13.227 -7.301 -8.57 1 81.38 79 TYR B C 1
ATOM 2258 O O . TYR B 1 79 ? 14.273 -7.727 -8.078 1 81.38 79 TYR B O 1
ATOM 2266 N N . THR B 1 80 ? 12.094 -7.277 -8.008 1 88 80 THR B N 1
ATOM 2267 C CA . THR B 1 80 ? 11.953 -7.957 -6.727 1 88 80 THR B CA 1
ATOM 2268 C C . THR B 1 80 ? 11.836 -9.461 -6.922 1 88 80 THR B C 1
ATOM 2270 O O . THR B 1 80 ? 11.484 -9.93 -8.008 1 88 80 THR B O 1
ATOM 2273 N N . ASP B 1 81 ? 12.07 -10.141 -5.875 1 88.38 81 ASP B N 1
ATOM 2274 C CA . ASP B 1 81 ? 11.953 -11.594 -5.934 1 88.38 81 ASP B CA 1
ATOM 2275 C C . ASP B 1 81 ? 10.531 -12.016 -6.293 1 88.38 81 ASP B C 1
ATOM 2277 O O . ASP B 1 81 ? 10.328 -12.984 -7.023 1 88.38 81 ASP B O 1
ATOM 2281 N N . THR B 1 82 ? 9.555 -11.328 -5.844 1 92.69 82 THR B N 1
ATOM 2282 C CA . THR B 1 82 ? 8.164 -11.625 -6.18 1 92.69 82 THR B CA 1
ATOM 2283 C C . THR B 1 82 ? 7.91 -11.414 -7.668 1 92.69 82 THR B C 1
ATOM 2285 O O . THR B 1 82 ? 7.238 -12.219 -8.312 1 92.69 82 THR B O 1
ATOM 2288 N N . GLU B 1 83 ? 8.453 -10.359 -8.211 1 92.88 83 GLU B N 1
ATOM 2289 C CA . GLU B 1 83 ? 8.305 -10.086 -9.641 1 92.88 83 GLU B CA 1
ATOM 2290 C C . GLU B 1 83 ? 8.961 -11.18 -10.484 1 92.88 83 GLU B C 1
ATOM 2292 O O . GLU B 1 83 ? 8.414 -11.586 -11.508 1 92.88 83 GLU B O 1
ATOM 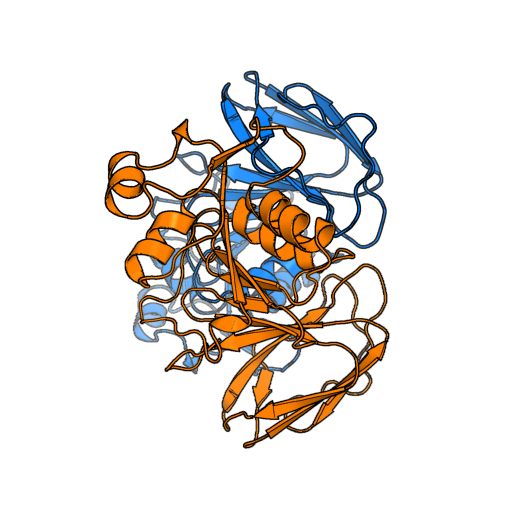2297 N N . LEU B 1 84 ? 10.086 -11.609 -10.023 1 92.31 84 LEU B N 1
ATOM 2298 C CA . LEU B 1 84 ? 10.773 -12.688 -10.727 1 92.31 84 LEU B CA 1
ATOM 2299 C C . LEU B 1 84 ? 9.945 -13.969 -10.695 1 92.31 84 LEU B C 1
ATOM 2301 O O . LEU B 1 84 ? 9.883 -14.695 -11.688 1 92.31 84 LEU B O 1
ATOM 2305 N N . ALA B 1 85 ? 9.367 -14.211 -9.57 1 94.75 85 ALA B N 1
ATOM 2306 C CA . ALA B 1 85 ? 8.516 -15.383 -9.422 1 94.75 85 ALA B CA 1
ATOM 2307 C C . ALA B 1 85 ? 7.309 -15.305 -10.352 1 94.75 85 ALA B C 1
ATOM 2309 O O . ALA B 1 85 ? 6.938 -16.297 -10.984 1 94.75 85 ALA B O 1
ATOM 2310 N N . LEU B 1 86 ? 6.715 -14.172 -10.469 1 96.62 86 LEU B N 1
ATOM 2311 C CA . LEU B 1 86 ? 5.598 -13.977 -11.383 1 96.62 86 LEU B CA 1
ATOM 2312 C C . LEU B 1 86 ? 6.039 -14.164 -12.828 1 96.62 86 LEU B C 1
ATOM 2314 O O . LEU B 1 86 ? 5.355 -14.828 -13.617 1 96.62 86 LEU B O 1
ATOM 2318 N N . THR B 1 87 ? 7.168 -13.602 -13.195 1 94.69 87 THR B N 1
ATOM 2319 C CA . THR B 1 87 ? 7.711 -13.703 -14.547 1 94.69 87 THR B CA 1
ATOM 2320 C C . THR B 1 87 ? 7.988 -15.164 -14.906 1 94.69 87 THR B C 1
ATOM 2322 O O . THR B 1 87 ? 7.781 -15.578 -16.047 1 94.69 87 THR B O 1
ATOM 2325 N N . TYR B 1 88 ? 8.422 -15.914 -13.883 1 94.94 88 TYR B N 1
ATOM 2326 C CA . TYR B 1 88 ? 8.625 -17.344 -14.047 1 94.94 88 TYR B CA 1
ATOM 2327 C C . TYR B 1 88 ? 7.379 -18.016 -14.602 1 94.94 88 TYR B C 1
ATOM 2329 O O . TYR B 1 88 ? 7.457 -18.797 -15.547 1 94.94 88 TYR B O 1
ATOM 2337 N N . PHE B 1 89 ? 6.207 -17.688 -14.078 1 96.88 89 PHE B N 1
ATOM 2338 C CA . PHE B 1 89 ? 4.934 -18.25 -14.5 1 96.88 89 PHE B CA 1
ATOM 2339 C C . PHE B 1 89 ? 4.504 -17.688 -15.852 1 96.88 89 PHE B C 1
ATOM 2341 O O . PHE B 1 89 ? 4.082 -18.422 -16.734 1 96.88 89 PHE B O 1
ATOM 2348 N N . TRP B 1 90 ? 4.625 -16.438 -16.016 1 97 90 TRP B N 1
ATOM 2349 C CA . TRP B 1 90 ? 4.203 -15.812 -17.266 1 97 90 TRP B CA 1
ATOM 2350 C C . TRP B 1 90 ? 4.984 -16.375 -18.453 1 97 90 TRP B C 1
ATOM 2352 O O . TRP B 1 90 ? 4.41 -16.625 -19.516 1 97 90 TRP B O 1
ATOM 2362 N N . ASN B 1 91 ? 6.297 -16.562 -18.281 1 95.94 91 ASN B N 1
ATOM 2363 C CA . ASN B 1 91 ? 7.145 -17.125 -19.328 1 95.94 91 ASN B CA 1
ATOM 2364 C C . ASN B 1 91 ? 6.719 -18.531 -19.703 1 95.94 91 ASN B C 1
ATOM 2366 O O . ASN B 1 91 ? 7.066 -19.031 -20.766 1 95.94 91 ASN B O 1
ATOM 2370 N N . ARG B 1 92 ? 5.961 -19.188 -18.875 1 95.44 92 ARG B N 1
ATOM 2371 C CA . ARG B 1 92 ? 5.527 -20.562 -19.094 1 95.44 92 ARG B CA 1
ATOM 2372 C C . ARG B 1 92 ? 4.047 -20.625 -19.453 1 95.44 92 ARG B C 1
ATOM 2374 O O . ARG B 1 92 ? 3.441 -21.688 -19.422 1 95.44 92 ARG B O 1
ATOM 2381 N N . GLY B 1 93 ? 3.455 -19.453 -19.594 1 95.5 93 GLY B N 1
ATOM 2382 C CA . GLY B 1 93 ? 2.102 -19.359 -20.125 1 95.5 93 GLY B CA 1
ATOM 2383 C C . GLY B 1 93 ? 1.041 -19.422 -19.031 1 95.5 93 GLY B C 1
ATOM 2384 O O . GLY B 1 93 ? -0.151 -19.531 -19.344 1 95.5 93 GLY B O 1
ATOM 2385 N N . VAL B 1 94 ? 1.431 -19.484 -17.781 1 96.31 94 VAL B N 1
ATOM 2386 C CA . VAL B 1 94 ? 0.479 -19.469 -16.672 1 96.31 94 VAL B CA 1
ATOM 2387 C C . VAL B 1 94 ? 0.099 -18.031 -16.344 1 96.31 94 VAL B C 1
ATOM 2389 O O . VAL B 1 94 ? 0.948 -17.234 -15.922 1 96.31 94 VAL B O 1
ATOM 2392 N N . THR B 1 95 ? -1.191 -17.719 -16.453 1 94.94 95 THR B N 1
ATOM 2393 C CA . THR B 1 95 ? -1.557 -16.312 -16.328 1 94.94 95 THR B CA 1
ATOM 2394 C C . THR B 1 95 ? -2.482 -16.094 -15.141 1 94.94 95 THR B C 1
ATOM 2396 O O . THR B 1 95 ? -2.645 -14.969 -14.664 1 94.94 95 THR B O 1
ATOM 2399 N N . ASP B 1 96 ? -3.154 -17.125 -14.695 1 96.31 96 ASP B N 1
ATOM 2400 C CA . ASP B 1 96 ? -3.969 -17.031 -13.484 1 96.31 96 ASP B CA 1
ATOM 2401 C C . ASP B 1 96 ? -3.115 -17.203 -12.234 1 96.31 96 ASP B C 1
ATOM 2403 O O . ASP B 1 96 ? -2.863 -18.328 -11.789 1 96.31 96 ASP B O 1
ATOM 2407 N N . LEU B 1 97 ? -2.67 -16.062 -11.664 1 97.88 97 LEU B N 1
ATOM 2408 C CA . LEU B 1 97 ? -1.655 -16.109 -10.617 1 97.88 97 LEU B CA 1
ATOM 2409 C C . LEU B 1 97 ? -2.193 -15.523 -9.312 1 97.88 97 LEU B C 1
ATOM 2411 O O . LEU B 1 97 ? -2.895 -14.508 -9.32 1 97.88 97 LEU B O 1
ATOM 2415 N N . THR B 1 98 ? -1.887 -16.172 -8.219 1 97.69 98 THR B N 1
ATOM 2416 C CA . THR B 1 98 ? -2.186 -15.734 -6.863 1 97.69 98 THR B CA 1
ATOM 2417 C C . THR B 1 98 ? -0.901 -15.508 -6.074 1 97.69 98 THR B C 1
ATOM 2419 O O . THR B 1 98 ? 0 -16.344 -6.09 1 97.69 98 THR B O 1
ATOM 2422 N N . ILE B 1 99 ? -0.785 -14.391 -5.473 1 98 99 ILE B N 1
ATOM 2423 C CA . ILE B 1 99 ? 0.3 -14.125 -4.531 1 98 99 ILE B CA 1
ATOM 2424 C C . ILE B 1 99 ? -0.174 -14.414 -3.107 1 98 99 ILE B C 1
ATOM 2426 O O . ILE B 1 99 ? -1.265 -13.992 -2.715 1 98 99 ILE B O 1
ATOM 2430 N N . LEU B 1 100 ? 0.538 -15.148 -2.385 1 97.12 100 LEU B N 1
ATOM 2431 C CA . LEU B 1 100 ? 0.271 -15.422 -0.976 1 97.12 100 LEU B CA 1
ATOM 2432 C C . LEU B 1 100 ? 1.392 -14.883 -0.096 1 97.12 100 LEU B C 1
ATOM 2434 O O . LEU B 1 100 ? 2.566 -15.18 -0.325 1 97.12 100 LEU B O 1
ATOM 2438 N N . GLY B 1 101 ? 0.979 -14.055 0.924 1 96.25 101 GLY B N 1
ATOM 2439 C CA . GLY B 1 101 ? 1.936 -13.336 1.751 1 96.25 101 GLY B CA 1
ATOM 2440 C C . GLY B 1 101 ? 2.029 -11.859 1.413 1 96.25 101 GLY B C 1
ATOM 2441 O O . GLY B 1 101 ? 1.061 -11.266 0.935 1 96.25 101 GLY B O 1
ATOM 2442 N N . GLY B 1 102 ? 3.094 -11.227 1.803 1 93.25 102 GLY B N 1
ATOM 2443 C CA . GLY B 1 102 ? 3.385 -9.859 1.411 1 93.25 102 GLY B CA 1
ATOM 2444 C C . GLY B 1 102 ? 2.66 -8.828 2.26 1 93.25 102 GLY B C 1
ATOM 2445 O O . GLY B 1 102 ? 2.799 -7.621 2.037 1 93.25 102 GLY B O 1
ATOM 2446 N N . GLY B 1 103 ? 1.868 -9.289 3.156 1 89.5 103 GLY B N 1
ATOM 2447 C CA . GLY B 1 103 ? 1.209 -8.344 4.043 1 89.5 103 GLY B CA 1
ATOM 2448 C C . GLY B 1 103 ? 2.104 -7.852 5.164 1 89.5 103 GLY B C 1
ATOM 2449 O O . GLY B 1 103 ? 3.102 -8.492 5.496 1 89.5 103 GLY B O 1
ATOM 2450 N N . GLY B 1 104 ? 1.817 -6.715 5.59 1 83.31 104 GLY B N 1
ATOM 2451 C CA . GLY B 1 104 ? 2.57 -6.191 6.719 1 83.31 104 GLY B CA 1
ATOM 2452 C C . GLY B 1 104 ? 4.055 -6.055 6.438 1 83.31 104 GLY B C 1
ATOM 2453 O O . GLY B 1 104 ? 4.473 -6.062 5.277 1 83.31 104 GLY B O 1
ATOM 2454 N N . GLY B 1 105 ? 4.82 -5.793 7.453 1 83.56 105 GLY B N 1
ATOM 2455 C CA . GLY B 1 105 ? 6.266 -5.707 7.367 1 83.56 105 GLY B CA 1
ATOM 2456 C C . GLY B 1 105 ? 6.75 -4.406 6.754 1 83.56 105 GLY B C 1
ATOM 2457 O O . GLY B 1 105 ? 6.363 -3.322 7.199 1 83.56 105 GLY B O 1
ATOM 2458 N N . ARG B 1 106 ? 7.582 -4.66 5.727 1 90.5 106 ARG B N 1
ATOM 2459 C CA . ARG B 1 106 ? 8.18 -3.498 5.082 1 90.5 106 ARG B CA 1
ATOM 2460 C C . ARG B 1 106 ? 7.199 -2.838 4.121 1 90.5 106 ARG B C 1
ATOM 2462 O O . ARG B 1 106 ? 6.703 -3.48 3.193 1 90.5 106 ARG B O 1
ATOM 2469 N N . LEU B 1 107 ? 7.031 -1.595 4.289 1 94.88 107 LEU B N 1
ATOM 2470 C CA . LEU B 1 107 ? 6.051 -0.851 3.502 1 94.88 107 LEU B CA 1
ATOM 2471 C C . LEU B 1 107 ? 6.477 -0.771 2.041 1 94.88 107 LEU B C 1
ATOM 2473 O O . LEU B 1 107 ? 5.633 -0.808 1.141 1 94.88 107 LEU B O 1
ATOM 2477 N N . ASP B 1 108 ? 7.77 -0.625 1.78 1 95.12 108 ASP B N 1
ATOM 2478 C CA . ASP B 1 108 ? 8.211 -0.515 0.393 1 95.12 108 ASP B CA 1
ATOM 2479 C C . ASP B 1 108 ? 7.973 -1.821 -0.363 1 95.12 108 ASP B C 1
ATOM 2481 O O . ASP B 1 108 ? 7.648 -1.807 -1.552 1 95.12 108 ASP B O 1
ATOM 2485 N N . HIS B 1 109 ? 8.078 -2.924 0.325 1 93.69 109 HIS B N 1
ATOM 2486 C CA . HIS B 1 109 ? 7.762 -4.199 -0.306 1 93.69 109 HIS B CA 1
ATOM 2487 C C . HIS B 1 109 ? 6.266 -4.316 -0.59 1 93.69 109 HIS B C 1
ATOM 2489 O O . HIS B 1 109 ? 5.867 -4.766 -1.668 1 93.69 109 HIS B O 1
ATOM 2495 N N . LEU B 1 110 ? 5.523 -3.947 0.384 1 95.5 110 LEU B N 1
ATOM 2496 C CA . LEU B 1 110 ? 4.074 -3.998 0.22 1 95.5 110 LEU B CA 1
ATOM 2497 C C . LEU B 1 110 ? 3.627 -3.121 -0.946 1 95.5 110 LEU B C 1
ATOM 2499 O O . LEU B 1 110 ? 2.836 -3.555 -1.786 1 95.5 110 LEU B O 1
ATOM 2503 N N . LEU B 1 111 ? 4.133 -1.931 -1.023 1 96.44 111 LEU B N 1
ATOM 2504 C CA . LEU B 1 111 ? 3.793 -1.02 -2.111 1 96.44 111 LEU B CA 1
ATOM 2505 C C . LEU B 1 111 ? 4.297 -1.557 -3.447 1 96.44 111 LEU B C 1
ATOM 2507 O O . LEU B 1 111 ? 3.662 -1.348 -4.484 1 96.44 111 LEU B O 1
ATOM 2511 N N . GLY B 1 112 ? 5.422 -2.211 -3.387 1 96.06 112 GLY B N 1
ATOM 2512 C CA . GLY B 1 112 ? 5.918 -2.861 -4.59 1 96.06 112 GLY B CA 1
ATOM 2513 C C . GLY B 1 112 ? 4.98 -3.934 -5.117 1 96.06 112 GLY B C 1
ATOM 2514 O O . GLY B 1 112 ? 4.781 -4.047 -6.328 1 96.06 112 GLY B O 1
ATOM 2515 N N . LEU B 1 113 ? 4.461 -4.715 -4.215 1 96.38 113 LEU B N 1
ATOM 2516 C CA . LEU B 1 113 ? 3.492 -5.738 -4.594 1 96.38 113 LEU B CA 1
ATOM 2517 C C . LEU B 1 113 ? 2.244 -5.102 -5.199 1 96.38 113 LEU B C 1
ATOM 2519 O O . LEU B 1 113 ? 1.765 -5.539 -6.246 1 96.38 113 LEU B O 1
ATOM 2523 N N . ARG B 1 114 ? 1.769 -4.102 -4.535 1 97.19 114 ARG B N 1
ATOM 2524 C CA . ARG B 1 114 ? 0.601 -3.383 -5.035 1 97.19 114 ARG B CA 1
ATOM 2525 C C . ARG B 1 114 ? 0.847 -2.846 -6.441 1 97.19 114 ARG B C 1
ATOM 2527 O O . ARG B 1 114 ? -0.05 -2.869 -7.285 1 97.19 114 ARG B O 1
ATOM 2534 N N . ALA B 1 115 ? 2.016 -2.326 -6.715 1 96.75 115 ALA B N 1
ATOM 2535 C CA . ALA B 1 115 ? 2.371 -1.721 -7.996 1 96.75 115 ALA B CA 1
ATOM 2536 C C . ALA B 1 115 ? 2.273 -2.738 -9.125 1 96.75 115 ALA B C 1
ATOM 2538 O O . ALA B 1 115 ? 1.939 -2.383 -10.258 1 96.75 115 ALA B O 1
ATOM 2539 N N . LEU B 1 116 ? 2.482 -3.984 -8.836 1 97.06 116 LEU B N 1
ATOM 2540 C CA . LEU B 1 116 ? 2.463 -5.031 -9.852 1 97.06 116 LEU B CA 1
ATOM 2541 C C . LEU B 1 116 ? 1.075 -5.16 -10.477 1 97.06 116 LEU B C 1
ATOM 2543 O O . LEU B 1 116 ? 0.945 -5.551 -11.641 1 97.06 116 LEU B O 1
ATOM 2547 N N . PHE B 1 117 ? 0.044 -4.801 -9.773 1 97.88 117 PHE B N 1
ATOM 2548 C CA . PHE B 1 117 ? -1.33 -4.918 -10.242 1 97.88 117 PHE B CA 1
ATOM 2549 C C . PHE B 1 117 ? -1.648 -3.826 -11.258 1 97.88 117 PHE B C 1
ATOM 2551 O O . PHE B 1 117 ? -2.656 -3.902 -11.969 1 97.88 117 PHE B O 1
ATOM 2558 N N . ASP B 1 118 ? -0.825 -2.824 -11.305 1 96.44 118 ASP B N 1
ATOM 2559 C CA . ASP B 1 118 ? -1.033 -1.734 -12.258 1 96.44 118 ASP B CA 1
ATOM 2560 C C . ASP B 1 118 ? -0.414 -2.062 -13.609 1 96.44 118 ASP B C 1
ATOM 2562 O O . ASP B 1 118 ? -0.611 -1.329 -14.586 1 96.44 118 ASP B O 1
ATOM 2566 N N . ARG B 1 119 ? 0.276 -3.156 -13.695 1 95.19 119 ARG B N 1
ATOM 2567 C CA . ARG B 1 119 ? 1.006 -3.541 -14.898 1 95.19 119 ARG B CA 1
ATOM 2568 C C . ARG B 1 119 ? 0.176 -4.484 -15.766 1 95.19 119 ARG B C 1
ATOM 2570 O O . ARG B 1 119 ? -0.939 -4.855 -15.391 1 95.19 119 ARG B O 1
ATOM 2577 N N . VAL B 1 120 ? 0.732 -4.703 -17.016 1 93.62 120 VAL B N 1
ATOM 2578 C CA . VAL B 1 120 ? 0.298 -5.801 -17.859 1 93.62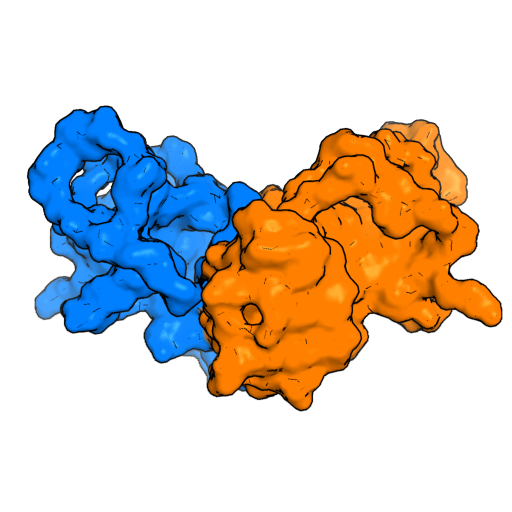 120 VAL B CA 1
ATOM 2579 C C . VAL B 1 120 ? 1.511 -6.602 -18.328 1 93.62 120 VAL B C 1
ATOM 2581 O O . VAL B 1 120 ? 2.4 -6.066 -19 1 93.62 120 VAL B O 1
ATOM 2584 N N . PRO B 1 121 ? 1.638 -7.914 -17.938 1 96.69 121 PRO B N 1
ATOM 2585 C CA . PRO B 1 121 ? 0.637 -8.703 -17.219 1 96.69 121 PRO B CA 1
ATOM 2586 C C . PRO B 1 121 ? 0.65 -8.438 -15.711 1 96.69 121 PRO B C 1
ATOM 2588 O O . PRO B 1 121 ? 1.581 -7.809 -15.195 1 96.69 121 PRO B O 1
ATOM 2591 N N . TYR B 1 122 ? -0.42 -8.852 -15.039 1 97.5 122 TYR B N 1
ATOM 2592 C CA . TYR B 1 122 ? -0.576 -8.664 -13.594 1 97.5 122 TYR B CA 1
ATOM 2593 C C . TYR B 1 122 ? -1.122 -9.93 -12.945 1 97.5 122 TYR B C 1
ATOM 2595 O O . TYR B 1 122 ? -1.751 -10.758 -13.602 1 97.5 122 TYR B O 1
ATOM 2603 N N . PRO B 1 123 ? -0.806 -10.109 -11.633 1 98.25 123 PRO B N 1
ATOM 2604 C CA . PRO B 1 123 ? -1.48 -11.188 -10.906 1 98.25 123 PRO B CA 1
ATOM 2605 C C . PRO B 1 123 ? -2.963 -10.906 -10.672 1 98.25 123 PRO B C 1
ATOM 2607 O O . PRO B 1 123 ? -3.375 -9.742 -10.625 1 98.25 123 PRO B O 1
ATOM 2610 N N . GLN B 1 124 ? -3.719 -11.945 -10.438 1 97.62 124 GLN B N 1
ATOM 2611 C CA . GLN B 1 124 ? -5.164 -11.781 -10.32 1 97.62 124 GLN B CA 1
ATOM 2612 C C . GLN B 1 124 ? -5.59 -11.633 -8.867 1 97.62 124 GLN B C 1
ATOM 2614 O O . GLN B 1 124 ? -6.637 -11.047 -8.57 1 97.62 124 GLN B O 1
ATOM 261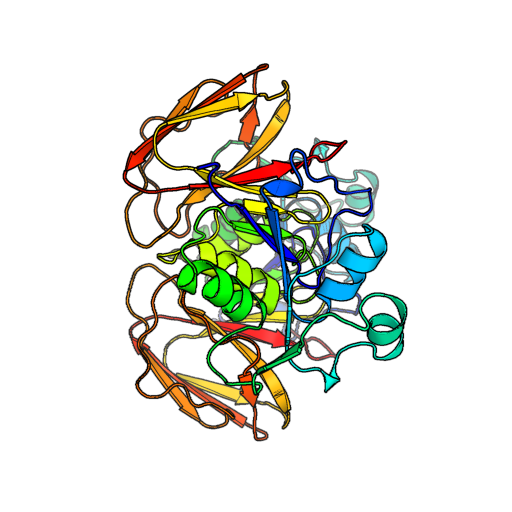9 N N . ARG B 1 125 ? -4.758 -12.273 -7.984 1 97.38 125 ARG B N 1
ATOM 2620 C CA . ARG B 1 125 ? -5.133 -12.305 -6.574 1 97.38 125 ARG B CA 1
ATOM 2621 C C . ARG B 1 125 ? -3.914 -12.102 -5.68 1 97.38 125 ARG B C 1
ATOM 2623 O O . ARG B 1 125 ? -2.795 -12.453 -6.059 1 97.38 125 ARG B O 1
ATOM 2630 N N . TRP B 1 126 ? -4.129 -11.508 -4.516 1 98 126 TRP B N 1
ATOM 2631 C CA . TRP B 1 126 ? -3.156 -11.32 -3.447 1 98 126 TRP B CA 1
ATOM 2632 C C . TRP B 1 126 ? -3.787 -11.578 -2.084 1 98 126 TRP B C 1
ATOM 2634 O O . TRP B 1 126 ? -4.73 -10.898 -1.686 1 98 126 TRP B O 1
ATOM 2644 N N . ILE B 1 127 ? -3.236 -12.602 -1.431 1 96.88 127 ILE B N 1
ATOM 2645 C CA . ILE B 1 127 ? -3.773 -13.023 -0.142 1 96.88 127 ILE B CA 1
ATOM 2646 C C . ILE B 1 127 ? -2.789 -12.672 0.969 1 96.88 127 ILE B C 1
ATOM 2648 O O . ILE B 1 127 ? -1.645 -13.133 0.964 1 96.88 127 ILE B O 1
ATOM 2652 N N . THR B 1 128 ? -3.232 -11.883 1.89 1 95.69 128 THR B N 1
ATOM 2653 C CA . THR B 1 128 ? -2.443 -11.539 3.068 1 95.69 128 THR B CA 1
ATOM 2654 C C . THR B 1 128 ? -2.969 -12.273 4.301 1 95.69 128 THR B C 1
ATOM 2656 O O . THR B 1 128 ? -3.672 -13.281 4.176 1 95.69 128 THR B O 1
ATOM 2659 N N . ALA B 1 129 ? -2.559 -11.82 5.48 1 93.25 129 ALA B N 1
ATOM 2660 C CA . ALA B 1 129 ? -2.947 -12.508 6.707 1 93.25 129 ALA B CA 1
ATOM 2661 C C . ALA B 1 129 ? -4.453 -12.438 6.922 1 93.25 129 ALA B C 1
ATOM 2663 O O . ALA B 1 129 ? -5.066 -13.398 7.395 1 93.25 129 ALA B O 1
ATOM 2664 N N . GLY B 1 130 ? -5.082 -11.336 6.512 1 92.62 130 GLY B N 1
ATOM 2665 C CA . GLY B 1 130 ? -6.488 -11.156 6.84 1 92.62 130 GLY B CA 1
ATOM 2666 C C . GLY B 1 130 ? -7.309 -10.633 5.676 1 92.62 130 GLY B C 1
ATOM 2667 O O . GLY B 1 130 ? -8.523 -10.461 5.797 1 92.62 130 GLY B O 1
ATOM 2668 N N . GLU B 1 131 ? -6.707 -10.43 4.555 1 95.5 131 GLU B N 1
ATOM 2669 C CA . GLU B 1 131 ? -7.434 -9.789 3.461 1 95.5 131 GLU B CA 1
ATOM 2670 C C . GLU B 1 131 ? -7.184 -10.516 2.141 1 95.5 131 GLU B C 1
ATOM 2672 O O . GLU B 1 131 ? -6.125 -11.117 1.948 1 95.5 131 GLU B O 1
ATOM 2677 N N . GLU B 1 132 ? -8.148 -10.5 1.347 1 96.31 132 GLU B N 1
ATOM 2678 C CA . GLU B 1 132 ? -8.055 -10.922 -0.048 1 96.31 132 GLU B CA 1
ATOM 2679 C C . GLU B 1 132 ? -8.172 -9.727 -0.994 1 96.31 132 GLU B C 1
ATOM 2681 O O . GLU B 1 132 ? -9.133 -8.961 -0.923 1 96.31 132 GLU B O 1
ATOM 2686 N N . ILE B 1 133 ? -7.195 -9.602 -1.819 1 97.88 133 ILE B N 1
ATOM 2687 C CA . ILE B 1 133 ? -7.168 -8.578 -2.857 1 97.88 133 ILE B CA 1
ATOM 2688 C C . ILE B 1 133 ? -7.328 -9.227 -4.23 1 97.88 133 ILE B C 1
ATOM 2690 O O . ILE B 1 133 ? -6.656 -10.219 -4.535 1 97.88 133 ILE B O 1
ATOM 2694 N N . SER B 1 134 ? -8.211 -8.734 -5.062 1 97.88 134 SER B N 1
ATOM 2695 C CA . SER B 1 134 ? -8.414 -9.336 -6.379 1 97.88 134 SER B CA 1
ATOM 2696 C C . SER B 1 134 ? -8.695 -8.266 -7.43 1 97.88 134 SER B C 1
ATOM 2698 O O . SER B 1 134 ? -9.273 -7.223 -7.125 1 97.88 134 SER B O 1
ATOM 2700 N N . VAL B 1 135 ? -8.297 -8.562 -8.633 1 98.25 135 VAL B N 1
ATOM 2701 C CA . VAL B 1 135 ? -8.57 -7.672 -9.758 1 98.25 135 VAL B CA 1
ATOM 2702 C C . VAL B 1 135 ? -9.984 -7.914 -10.281 1 98.25 135 VAL B C 1
ATOM 2704 O O . VAL B 1 135 ? -10.398 -9.062 -10.453 1 98.25 135 VAL B O 1
ATOM 2707 N N . VAL B 1 136 ? -10.68 -6.832 -10.445 1 97.88 136 VAL B N 1
ATOM 2708 C CA . VAL B 1 136 ? -12.008 -6.898 -11.039 1 97.88 136 VAL B CA 1
ATOM 2709 C C . VAL B 1 136 ? -11.961 -6.395 -12.484 1 97.88 136 VAL B C 1
ATOM 2711 O O . VAL B 1 136 ? -11.602 -5.238 -12.734 1 97.88 136 VAL B O 1
ATOM 2714 N N . GLU B 1 137 ? -12.289 -7.195 -13.352 1 95.44 137 GLU B N 1
ATOM 2715 C CA . GLU B 1 137 ? -12.43 -6.898 -14.773 1 95.44 137 GLU B CA 1
ATOM 2716 C C . GLU B 1 137 ? -13.734 -7.449 -15.328 1 95.44 137 GLU B C 1
ATOM 2718 O O . GLU B 1 137 ? -14.297 -8.406 -14.789 1 95.44 137 GLU B O 1
ATOM 2723 N N . GLY B 1 138 ? -14.203 -6.793 -16.359 1 96 138 GLY B N 1
ATOM 2724 C CA . GLY B 1 138 ? -15.453 -7.266 -16.938 1 96 138 GLY B CA 1
ATOM 2725 C C . GLY B 1 138 ? -16.609 -7.219 -15.961 1 96 138 GLY B C 1
ATOM 2726 O O . GLY B 1 138 ? -16.844 -6.199 -15.305 1 96 138 GLY B O 1
ATOM 2727 N N . ALA B 1 139 ? -17.391 -8.289 -15.961 1 97.31 139 ALA B N 1
ATOM 2728 C CA . ALA B 1 139 ? -18.531 -8.406 -15.055 1 97.31 139 ALA B CA 1
ATOM 2729 C C . ALA B 1 139 ? -18.375 -9.594 -14.117 1 97.31 139 ALA B C 1
ATOM 2731 O O . ALA B 1 139 ? -18.062 -10.703 -14.562 1 97.31 139 ALA B O 1
ATOM 2732 N N . ILE B 1 140 ? -18.531 -9.281 -12.82 1 97.19 140 ILE B N 1
ATOM 2733 C CA . ILE B 1 140 ? -18.406 -10.391 -11.875 1 97.19 140 ILE B CA 1
ATOM 2734 C C . ILE B 1 140 ? -19.562 -10.344 -10.883 1 97.19 140 ILE B C 1
ATOM 2736 O O . ILE B 1 140 ? -20.156 -9.289 -10.656 1 97.19 140 ILE B O 1
ATOM 2740 N N . ARG B 1 141 ? -19.844 -11.516 -10.359 1 97.44 141 ARG B N 1
ATOM 2741 C CA . ARG B 1 141 ? -20.719 -11.695 -9.203 1 97.44 141 ARG B CA 1
ATOM 2742 C C . ARG B 1 141 ? -20.031 -12.508 -8.117 1 97.44 141 ARG B C 1
ATOM 2744 O O . ARG B 1 141 ? -19.312 -13.469 -8.406 1 97.44 141 ARG B O 1
ATOM 2751 N N . PHE B 1 142 ? -20.188 -12.102 -6.93 1 95.56 142 PHE B N 1
ATOM 2752 C CA . PHE B 1 142 ? -19.547 -12.836 -5.844 1 95.56 142 PHE B CA 1
ATOM 2753 C C . PHE B 1 142 ? -20.438 -12.844 -4.605 1 95.56 142 PHE B C 1
ATOM 2755 O O . PHE B 1 142 ? -21.266 -11.953 -4.418 1 95.56 142 PHE B O 1
ATOM 2762 N N . SER B 1 143 ? -20.25 -13.859 -3.791 1 96.12 143 SER B N 1
ATOM 2763 C CA . SER B 1 143 ? -21 -13.984 -2.543 1 96.12 143 SER B CA 1
ATOM 2764 C C . SER B 1 143 ? -20.516 -12.969 -1.51 1 96.12 143 SER B C 1
ATOM 2766 O O . SER B 1 143 ? -19.312 -12.703 -1.404 1 96.12 143 SER B O 1
ATOM 2768 N N . SER B 1 144 ? -21.422 -12.43 -0.754 1 96.44 144 SER B N 1
ATOM 2769 C CA . SER B 1 144 ? -21.141 -11.477 0.311 1 96.44 144 SER B CA 1
ATOM 2770 C C . SER B 1 144 ? -22.078 -11.68 1.495 1 96.44 144 SER B C 1
ATOM 2772 O O . SER B 1 144 ? -22.891 -12.602 1.494 1 96.44 144 SER B O 1
ATOM 2774 N N . ARG B 1 145 ? -21.906 -10.93 2.578 1 96.38 145 ARG B N 1
ATOM 2775 C CA . ARG B 1 145 ? -22.781 -10.875 3.736 1 96.38 145 ARG B CA 1
ATOM 2776 C C . ARG B 1 145 ? -23.172 -9.438 4.059 1 96.38 145 ARG B C 1
ATOM 2778 O O . ARG B 1 145 ? -22.375 -8.516 3.896 1 96.38 145 ARG B O 1
ATOM 2785 N N . PRO B 1 146 ? -24.375 -9.328 4.582 1 96.75 146 PRO B N 1
ATOM 2786 C CA . PRO B 1 146 ? -24.734 -7.969 5 1 96.75 146 PRO B CA 1
ATOM 2787 C C . PRO B 1 146 ? -23.75 -7.379 5.996 1 96.75 146 PRO B C 1
ATOM 2789 O O . PRO B 1 146 ? -23.391 -8.031 6.984 1 96.75 146 PRO B O 1
ATOM 2792 N N . GLY B 1 147 ? -23.281 -6.172 5.629 1 95.44 147 GLY B N 1
ATOM 2793 C CA . GLY B 1 147 ? -22.359 -5.504 6.539 1 95.44 147 GLY B CA 1
ATOM 2794 C C . GLY B 1 147 ? -20.906 -5.754 6.211 1 95.44 147 GLY B C 1
ATOM 2795 O O . GLY B 1 147 ? -20.016 -5.129 6.797 1 95.44 147 GLY B O 1
ATOM 2796 N N . GLU B 1 148 ? -20.656 -6.699 5.246 1 96.12 148 GLU B N 1
ATOM 2797 C CA . GLU B 1 148 ? -19.281 -6.984 4.863 1 96.12 148 GLU B CA 1
ATOM 2798 C C . GLU B 1 148 ? -18.609 -5.75 4.262 1 96.12 148 GLU B C 1
ATOM 2800 O O . GLU B 1 148 ? -19.156 -5.117 3.361 1 96.12 148 GLU B O 1
ATOM 2805 N N . VAL B 1 149 ? -17.469 -5.465 4.812 1 95.19 149 VAL B N 1
ATOM 2806 C CA . VAL B 1 149 ? -16.734 -4.305 4.348 1 95.19 149 VAL B CA 1
ATOM 2807 C C . VAL B 1 149 ? -15.938 -4.668 3.094 1 95.19 149 VAL B C 1
ATOM 2809 O O . VAL B 1 149 ? -15.336 -5.742 3.02 1 95.19 149 VAL B O 1
ATOM 2812 N N . ILE B 1 150 ? -16 -3.781 2.146 1 97.12 150 ILE B N 1
ATOM 2813 C CA . ILE B 1 150 ? -15.305 -3.996 0.886 1 97.12 150 ILE B CA 1
ATOM 2814 C C . ILE B 1 150 ? -14.766 -2.666 0.364 1 97.12 150 ILE B C 1
ATOM 2816 O O . ILE B 1 150 ? -15.43 -1.634 0.47 1 97.12 150 ILE B O 1
ATOM 2820 N N . SER B 1 151 ? -13.555 -2.617 -0.182 1 97.38 151 SER B N 1
ATOM 2821 C CA . SER B 1 151 ? -12.93 -1.404 -0.704 1 97.38 151 SER B CA 1
ATOM 2822 C C . SER B 1 151 ? -12.461 -1.599 -2.143 1 97.38 151 SER B C 1
ATOM 2824 O O . SER B 1 151 ? -12.203 -2.725 -2.568 1 97.38 151 SER B O 1
ATOM 2826 N N . PHE B 1 152 ? -12.383 -0.473 -2.873 1 97.56 152 PHE B N 1
ATOM 2827 C CA . PHE B 1 152 ? -12.031 -0.524 -4.289 1 97.56 152 PHE B CA 1
ATOM 2828 C C . PHE B 1 152 ? -11.008 0.555 -4.633 1 97.56 152 PHE B C 1
ATOM 2830 O O . PHE B 1 152 ? -11.094 1.677 -4.129 1 97.56 152 PHE B O 1
ATOM 2837 N N . PHE B 1 153 ? -10.109 0.204 -5.48 1 97.5 153 PHE B N 1
ATOM 2838 C CA . PHE B 1 153 ? -9.086 1.12 -5.984 1 97.5 153 PHE B CA 1
ATOM 2839 C C . PHE B 1 153 ? -8.938 0.987 -7.492 1 97.5 153 PHE B C 1
ATOM 2841 O O . PHE B 1 153 ? -8.812 -0.124 -8.016 1 97.5 153 PHE B O 1
ATOM 2848 N N . PRO B 1 154 ? -8.898 2.107 -8.211 1 96.94 154 PRO B N 1
ATOM 2849 C CA . PRO B 1 154 ? -8.664 1.999 -9.656 1 96.94 154 PRO B CA 1
ATOM 2850 C C . PRO B 1 154 ? -7.25 1.531 -9.992 1 96.94 154 PRO B C 1
ATOM 2852 O O . PRO B 1 154 ? -6.305 1.847 -9.266 1 96.94 154 PRO B O 1
ATOM 2855 N N . LEU B 1 155 ? -7.148 0.805 -11.086 1 96.38 155 LEU B N 1
ATOM 2856 C CA . LEU B 1 155 ? -5.855 0.3 -11.539 1 96.38 155 LEU B CA 1
ATOM 2857 C C . LEU B 1 155 ? -5.473 0.912 -12.883 1 96.38 155 LEU B C 1
ATOM 2859 O O . LEU B 1 155 ? -6.34 1.197 -13.711 1 96.38 155 LEU B O 1
ATOM 2863 N N . GLY B 1 156 ? -4.184 1.121 -13.047 1 90.06 156 GLY B N 1
ATOM 2864 C CA . GLY B 1 156 ? -3.668 1.603 -14.312 1 90.06 156 GLY B CA 1
ATOM 2865 C C . GLY B 1 156 ? -3.773 3.107 -14.469 1 90.06 156 GLY B C 1
ATOM 2866 O O . GLY B 1 156 ? -4.133 3.811 -13.523 1 90.06 156 GLY B O 1
ATOM 2867 N N . ALA B 1 157 ? -3.445 3.715 -15.625 1 83.62 157 ALA B N 1
ATOM 2868 C CA . ALA B 1 157 ? -3.346 5.156 -15.828 1 83.62 157 ALA B CA 1
ATOM 2869 C C . ALA B 1 157 ? -4.625 5.715 -16.438 1 83.62 157 ALA B C 1
ATOM 2871 O O . ALA B 1 157 ? -4.785 6.93 -16.562 1 83.62 157 ALA B O 1
ATOM 2872 N N . GLY B 1 158 ? -5.578 4.93 -16.703 1 88.19 158 GLY B N 1
ATOM 2873 C CA . GLY B 1 158 ? -6.773 5.398 -17.391 1 88.19 158 GLY B CA 1
ATOM 2874 C C . GLY B 1 158 ? -7.949 5.621 -16.453 1 88.19 158 GLY B C 1
ATOM 2875 O O . GLY B 1 158 ? -7.797 5.578 -15.242 1 88.19 158 GLY B O 1
ATOM 2876 N N . VAL B 1 159 ? -9.031 5.977 -17.062 1 94 159 VAL B N 1
ATOM 2877 C CA . VAL B 1 159 ? -10.281 6.207 -16.328 1 94 159 VAL B CA 1
ATOM 2878 C C . VAL B 1 159 ? -10.969 4.871 -16.047 1 94 159 VAL B C 1
ATOM 2880 O O . VAL B 1 159 ? -11 3.988 -16.906 1 94 159 VAL B O 1
ATOM 2883 N N . CYS B 1 160 ? -11.445 4.801 -14.867 1 96 160 CYS B N 1
ATOM 2884 C CA . CYS B 1 160 ? -12.234 3.637 -14.484 1 96 160 CYS B CA 1
ATOM 2885 C C . CYS B 1 160 ? -13.695 4.012 -14.281 1 96 160 CYS B C 1
ATOM 2887 O O . CYS B 1 160 ? -14 4.957 -13.555 1 96 160 CYS B O 1
ATOM 2889 N N . ARG B 1 161 ? -14.57 3.334 -15.023 1 97.56 161 ARG B N 1
ATOM 2890 C CA . ARG B 1 161 ? -16.016 3.455 -14.852 1 97.56 161 ARG B CA 1
ATOM 2891 C C . ARG B 1 161 ? -16.641 2.1 -14.555 1 97.56 161 ARG B C 1
ATOM 2893 O O . ARG B 1 161 ? -16.266 1.088 -15.148 1 97.56 161 ARG B O 1
ATOM 2900 N N . MET B 1 162 ? -17.516 2.107 -13.578 1 97.44 162 MET B N 1
ATOM 2901 C CA . MET B 1 162 ? -18.078 0.826 -13.156 1 97.44 162 MET B CA 1
ATOM 2902 C C . MET B 1 162 ? -19.516 0.988 -12.703 1 97.44 162 MET B C 1
ATOM 2904 O O . MET B 1 162 ? -19.984 2.109 -12.508 1 97.44 162 MET B O 1
ATOM 2908 N N . ARG B 1 163 ? -20.234 -0.072 -12.68 1 97.69 163 ARG B N 1
ATOM 2909 C CA . ARG B 1 163 ? -21.562 -0.215 -12.086 1 97.69 163 ARG B CA 1
ATOM 2910 C C . ARG B 1 163 ? -21.562 -1.294 -11.008 1 97.69 163 ARG B C 1
ATOM 2912 O O . ARG B 1 163 ? -20.766 -2.24 -11.07 1 97.69 163 ARG B O 1
ATOM 2919 N N . SER B 1 164 ? -22.375 -1.082 -9.977 1 98.06 164 SER B N 1
ATOM 2920 C CA . SER B 1 164 ? -22.438 -2.076 -8.914 1 98.06 164 SER B CA 1
ATOM 2921 C C . SER B 1 164 ? -23.859 -2.295 -8.438 1 98.06 164 SER B C 1
ATOM 2923 O O . SER B 1 164 ? -24.734 -1.46 -8.688 1 98.06 164 SER B O 1
ATOM 2925 N N . ARG B 1 165 ? -24.141 -3.371 -7.898 1 98.19 165 ARG B N 1
ATOM 2926 C CA . ARG B 1 165 ? -25.359 -3.727 -7.191 1 98.19 165 ARG B CA 1
ATOM 2927 C C . ARG B 1 165 ? -25.047 -4.488 -5.906 1 98.19 165 ARG B C 1
ATOM 2929 O O . ARG B 1 165 ? -24.219 -5.398 -5.906 1 98.19 165 ARG B O 1
ATOM 2936 N N . GLY B 1 166 ? -25.688 -4.07 -4.828 1 98.06 166 GLY B N 1
ATOM 2937 C CA . GLY B 1 166 ? -25.5 -4.789 -3.58 1 98.06 166 GLY B CA 1
ATOM 2938 C C . GLY B 1 166 ? -24.562 -4.086 -2.623 1 98.06 166 GLY B C 1
ATOM 2939 O O . GLY B 1 166 ? -24.078 -4.688 -1.655 1 98.06 166 GLY B O 1
ATOM 2940 N N . LEU B 1 167 ? -24.219 -2.879 -2.924 1 97.06 167 LEU B N 1
ATOM 2941 C CA . LEU B 1 167 ? -23.391 -2.055 -2.051 1 97.06 167 LEU B CA 1
ATOM 2942 C C . LEU B 1 167 ? -24.219 -0.957 -1.393 1 97.06 167 LEU B C 1
ATOM 2944 O O . LEU B 1 167 ? -25.203 -0.482 -1.971 1 97.06 167 LEU B O 1
ATOM 2948 N N . ARG B 1 168 ? -23.812 -0.652 -0.233 1 95.19 168 ARG B N 1
ATOM 2949 C CA . ARG B 1 168 ? -24.484 0.453 0.448 1 95.19 168 ARG B CA 1
ATOM 2950 C C . ARG B 1 168 ? -24.375 1.739 -0.364 1 95.19 168 ARG B C 1
ATOM 2952 O O . ARG B 1 168 ? -25.359 2.479 -0.492 1 95.19 168 ARG B O 1
ATOM 2959 N N . TRP B 1 169 ? -23.188 2.039 -0.838 1 94.81 169 TRP B N 1
ATOM 2960 C CA . TRP B 1 169 ? -22.938 3.139 -1.767 1 94.81 169 TRP B CA 1
ATOM 2961 C C . TRP B 1 169 ? -22.562 2.611 -3.145 1 94.81 169 TRP B C 1
ATOM 2963 O O . TRP B 1 169 ? -21.391 2.301 -3.395 1 94.81 169 TRP B O 1
ATOM 2973 N N . GLU B 1 170 ? -23.547 2.633 -4.008 1 96.31 170 GLU B N 1
ATOM 2974 C CA . GLU B 1 170 ? -23.328 2.098 -5.348 1 96.31 170 GLU B CA 1
ATOM 2975 C C . GLU B 1 170 ? -22.328 2.951 -6.129 1 96.31 170 GLU B C 1
ATOM 2977 O O . GLU B 1 170 ? -22.203 4.152 -5.883 1 96.31 170 GLU B O 1
ATOM 2982 N N . LEU B 1 171 ? -21.703 2.32 -7.09 1 95.44 171 LEU B N 1
ATOM 2983 C CA . LEU B 1 171 ? -20.578 2.973 -7.766 1 95.44 171 LEU B CA 1
ATOM 2984 C C . LEU B 1 171 ? -21.016 3.531 -9.117 1 95.44 171 LEU B C 1
ATOM 2986 O O . LEU B 1 171 ? -20.188 4.031 -9.883 1 95.44 171 LEU B O 1
ATOM 2990 N N . ASP B 1 172 ? -22.266 3.525 -9.398 1 94.69 172 ASP B N 1
ATOM 2991 C CA . ASP B 1 172 ? -22.797 3.957 -10.688 1 94.69 172 ASP B CA 1
ATOM 2992 C C . ASP B 1 172 ? -22.5 5.43 -10.938 1 94.69 172 ASP B C 1
ATOM 2994 O O . ASP B 1 172 ? -22.672 6.27 -10.047 1 94.69 172 ASP B O 1
ATOM 2998 N N . GLY B 1 173 ? -22.031 5.699 -12.18 1 90.25 173 GLY B N 1
ATOM 2999 C CA . GLY B 1 173 ? -21.859 7.082 -12.594 1 90.25 173 GLY B CA 1
ATOM 3000 C C . GLY B 1 173 ? -20.531 7.672 -12.148 1 90.25 173 GLY B C 1
ATOM 3001 O O . GLY B 1 173 ? -20.188 8.797 -12.523 1 90.25 173 GLY B O 1
ATOM 3002 N N . LEU B 1 174 ? -19.734 6.938 -11.391 1 92.56 174 LEU B N 1
ATOM 3003 C CA . LEU B 1 174 ? -18.453 7.438 -10.922 1 92.56 174 LEU B CA 1
ATOM 3004 C C . LEU B 1 174 ? -17.375 7.258 -11.984 1 92.56 174 LEU B C 1
ATOM 3006 O O . LEU B 1 174 ? -17.438 6.316 -12.781 1 92.56 174 LEU B O 1
ATOM 3010 N N . GLU B 1 175 ? -16.547 8.234 -12.047 1 95.88 175 GLU B N 1
ATOM 3011 C CA . GLU B 1 175 ? -15.32 8.172 -12.844 1 95.88 175 GLU B CA 1
ATOM 3012 C C . GLU B 1 175 ? -14.086 8.305 -11.961 1 95.88 175 GLU B C 1
ATOM 3014 O O . GLU B 1 175 ? -13.828 9.375 -11.398 1 95.88 175 GLU B O 1
ATOM 3019 N N . TRP B 1 176 ? -13.359 7.18 -11.898 1 95.56 176 TRP B N 1
ATOM 3020 C CA . TRP B 1 176 ? -12.211 7.152 -10.992 1 95.56 176 TRP B CA 1
ATOM 3021 C C . TRP B 1 176 ? -10.898 7.16 -11.773 1 95.56 176 TRP B C 1
ATOM 3023 O O . TRP B 1 176 ? -10.852 6.695 -12.922 1 95.56 176 TRP B O 1
ATOM 3033 N N . ARG B 1 177 ? -9.945 7.781 -11.234 1 94.69 177 ARG B N 1
ATOM 3034 C CA . ARG B 1 177 ? -8.547 7.738 -11.664 1 94.69 177 ARG B CA 1
ATOM 3035 C C . ARG B 1 177 ? -7.629 7.398 -10.5 1 94.69 177 ARG B C 1
ATOM 3037 O O . ARG B 1 177 ? -8.07 7.32 -9.352 1 94.69 177 ARG B O 1
ATOM 3044 N N . GLN B 1 178 ? -6.355 7.227 -10.867 1 94.31 178 GLN B N 1
ATOM 3045 C CA . GLN B 1 178 ? -5.391 7.016 -9.789 1 94.31 178 GLN B CA 1
ATOM 3046 C C . GLN B 1 178 ? -5.516 8.094 -8.719 1 94.31 178 GLN B C 1
ATOM 3048 O O . GLN B 1 178 ? -5.625 9.281 -9.039 1 94.31 178 GLN B O 1
ATOM 3053 N N . GLY B 1 179 ? -5.52 7.629 -7.465 1 93.81 179 GLY B N 1
ATOM 3054 C CA . GLY B 1 179 ? -5.742 8.562 -6.371 1 93.81 179 GLY B CA 1
ATOM 3055 C C . GLY B 1 179 ? -7.141 8.469 -5.785 1 93.81 179 GLY B C 1
ATOM 3056 O O . GLY B 1 179 ? -7.355 8.828 -4.625 1 93.81 179 GLY B O 1
ATOM 3057 N N . ASP B 1 180 ? -8.102 8.078 -6.594 1 94.75 180 ASP B N 1
ATOM 3058 C CA . ASP B 1 180 ? -9.453 7.848 -6.098 1 94.75 180 ASP B CA 1
ATOM 3059 C C . ASP B 1 180 ? -9.555 6.488 -5.406 1 94.75 180 ASP B C 1
ATOM 3061 O O . ASP B 1 180 ? -8.688 5.633 -5.578 1 94.75 180 ASP B O 1
ATOM 3065 N N . ALA B 1 181 ? -10.578 6.316 -4.586 1 95.25 181 ALA B N 1
ATOM 3066 C CA . ALA B 1 181 ? -10.812 5.047 -3.902 1 95.25 181 ALA B CA 1
ATOM 3067 C C . ALA B 1 181 ? -12.203 5.016 -3.273 1 95.25 181 ALA B C 1
ATOM 3069 O O . ALA B 1 181 ? -12.805 6.062 -3.031 1 95.25 181 ALA B O 1
ATOM 3070 N N . GLY B 1 182 ? -12.727 3.898 -3.111 1 94.75 182 GLY B N 1
ATOM 3071 C CA . GLY B 1 182 ? -13.836 3.609 -2.215 1 94.75 182 GLY B CA 1
ATOM 3072 C C . GLY B 1 182 ? -13.445 2.715 -1.053 1 94.75 182 GLY B C 1
ATOM 3073 O O . GLY B 1 182 ? -13.43 1.49 -1.184 1 94.75 182 GLY B O 1
ATOM 3074 N N . VAL B 1 183 ? -13.133 3.361 0.057 1 94.44 183 VAL B N 1
ATOM 3075 C CA . VAL B 1 183 ? -12.633 2.625 1.214 1 94.44 183 VAL B CA 1
ATOM 3076 C C . VAL B 1 183 ? -13.781 2.334 2.176 1 94.44 183 VAL B C 1
ATOM 3078 O O . VAL B 1 183 ? -14.57 3.229 2.5 1 94.44 183 VAL B O 1
ATOM 3081 N N . SER B 1 184 ? -13.914 1.132 2.57 1 93.31 184 SER B N 1
ATOM 3082 C CA . SER B 1 184 ? -14.859 0.679 3.586 1 93.31 184 SER B CA 1
ATOM 3083 C C . SER B 1 184 ? -16.297 0.854 3.117 1 93.31 184 SER B C 1
ATOM 3085 O O . SER B 1 184 ? -17.141 1.375 3.854 1 93.31 184 SER B O 1
ATOM 3087 N N . ASN B 1 185 ? -16.562 0.561 1.86 1 94.5 185 ASN B N 1
ATOM 3088 C CA . ASN B 1 185 ? -17.953 0.351 1.474 1 94.5 185 ASN B CA 1
ATOM 3089 C C . ASN B 1 185 ? -18.562 -0.833 2.213 1 94.5 185 ASN B C 1
ATOM 3091 O O . ASN B 1 185 ? -17.922 -1.437 3.072 1 94.5 185 ASN B O 1
ATOM 3095 N N . GLU B 1 186 ? -19.828 -1.084 1.921 1 95.38 186 GLU B N 1
ATOM 3096 C CA . GLU B 1 186 ? -20.5 -2.156 2.654 1 95.38 186 GLU B CA 1
ATOM 3097 C C . GLU B 1 186 ? -21.453 -2.938 1.749 1 95.38 186 GLU B C 1
ATOM 3099 O O . GLU B 1 186 ? -22.234 -2.346 1.002 1 95.38 186 GLU B O 1
ATOM 3104 N N . CYS B 1 187 ? -21.266 -4.234 1.825 1 97.25 187 CYS B N 1
ATOM 3105 C CA . CYS B 1 187 ? -22.25 -5.066 1.123 1 97.25 187 CYS B CA 1
ATOM 3106 C C . CYS B 1 187 ? -23.578 -5.074 1.85 1 97.25 187 CYS B C 1
ATOM 3108 O O . CYS B 1 187 ? -23.625 -5.117 3.08 1 97.25 187 CYS B O 1
ATOM 3110 N N . THR B 1 188 ? -24.672 -5.121 1.142 1 97.69 188 THR B N 1
ATOM 3111 C CA . THR B 1 188 ? -25.984 -4.984 1.768 1 97.69 188 THR B CA 1
ATOM 3112 C C . THR B 1 188 ? -26.719 -6.324 1.795 1 97.69 188 THR B C 1
ATOM 3114 O O . THR B 1 188 ? -27.719 -6.477 2.49 1 97.69 188 THR B O 1
ATOM 3117 N N . GLY B 1 189 ? -26.203 -7.32 1.003 1 97.25 189 GLY B N 1
ATOM 3118 C CA . GLY B 1 189 ? -26.891 -8.609 0.928 1 97.25 189 GLY B CA 1
ATOM 3119 C C . GLY B 1 189 ? -25.938 -9.773 0.749 1 97.25 189 GLY B C 1
ATOM 3120 O O . GLY B 1 189 ? -24.75 -9.672 1.072 1 97.25 189 GLY B O 1
ATOM 3121 N N . GLU B 1 190 ? -26.484 -10.867 0.234 1 97.5 190 GLU B N 1
ATOM 3122 C CA . GLU B 1 190 ? -25.734 -12.109 0.154 1 97.5 190 GLU B CA 1
ATOM 3123 C C . GLU B 1 190 ? -24.953 -12.203 -1.155 1 97.5 190 GLU B C 1
ATOM 3125 O O . GLU B 1 190 ? -24.188 -13.141 -1.361 1 97.5 190 GLU B O 1
ATOM 3130 N N . GLU B 1 191 ? -25.25 -11.219 -1.953 1 97.56 191 GLU B N 1
ATOM 3131 C CA . GLU B 1 191 ? -24.562 -11.195 -3.24 1 97.56 191 GLU B CA 1
ATOM 3132 C C . GLU B 1 191 ? -24.281 -9.766 -3.691 1 97.56 191 GLU B C 1
ATOM 3134 O O . GLU B 1 191 ? -25.094 -8.867 -3.455 1 97.56 191 GLU B O 1
ATOM 3139 N N . CYS B 1 192 ? -23.109 -9.594 -4.309 1 97.75 192 CYS B N 1
ATOM 3140 C CA . CYS B 1 192 ? -22.75 -8.32 -4.918 1 97.75 192 CYS B CA 1
ATOM 3141 C C . CYS B 1 192 ? -22.328 -8.508 -6.375 1 97.75 192 CYS B C 1
ATOM 3143 O O . CYS B 1 192 ? -21.781 -9.555 -6.734 1 97.75 192 CYS B O 1
ATOM 3145 N N . ALA B 1 193 ? -22.703 -7.582 -7.168 1 98.25 193 ALA B N 1
ATOM 3146 C CA . ALA B 1 193 ? -22.328 -7.605 -8.578 1 98.25 193 ALA B CA 1
ATOM 3147 C C . ALA B 1 193 ? -21.562 -6.336 -8.961 1 98.25 193 ALA B C 1
ATOM 3149 O O . ALA B 1 193 ? -21.922 -5.238 -8.523 1 98.25 193 ALA B O 1
ATOM 3150 N N . LEU B 1 194 ? -20.484 -6.523 -9.711 1 98 194 LEU B N 1
ATOM 3151 C CA . LEU B 1 194 ? -19.688 -5.426 -10.242 1 98 194 LEU B CA 1
ATOM 3152 C C . LEU B 1 194 ? -19.5 -5.574 -11.75 1 98 194 LEU B C 1
ATOM 3154 O O . LEU B 1 194 ? -19.219 -6.672 -12.242 1 98 194 LEU B O 1
ATOM 3158 N N . THR B 1 195 ? -19.719 -4.504 -12.477 1 97.88 195 THR B N 1
ATOM 3159 C CA . THR B 1 195 ? -19.484 -4.488 -13.914 1 97.88 195 THR B CA 1
ATOM 3160 C C . THR B 1 195 ? -18.578 -3.316 -14.297 1 97.88 195 THR B C 1
ATOM 3162 O O . THR B 1 195 ? -18.938 -2.154 -14.102 1 97.88 195 THR B O 1
ATOM 3165 N N . MET B 1 196 ? -17.484 -3.691 -14.906 1 97.5 196 MET B N 1
ATOM 3166 C CA . MET B 1 196 ? -16.594 -2.641 -15.383 1 97.5 196 MET B CA 1
ATOM 3167 C C . MET B 1 196 ? -17.031 -2.129 -16.75 1 97.5 196 MET B C 1
ATOM 3169 O O . MET B 1 196 ? -17.172 -2.906 -17.688 1 97.5 196 MET B O 1
ATOM 3173 N N . VAL B 1 197 ? -17.234 -0.839 -16.812 1 97 197 VAL B N 1
ATOM 3174 C CA . VAL B 1 197 ? -17.5 -0.193 -18.094 1 97 197 VAL B CA 1
ATOM 3175 C C . VAL B 1 197 ? -16.172 0.137 -18.781 1 97 197 VAL B C 1
ATOM 3177 O O . VAL B 1 197 ? -16.016 -0.123 -19.969 1 97 197 VAL B O 1
ATOM 3180 N N . THR B 1 198 ? -15.289 0.716 -18.062 1 96.75 198 THR B N 1
ATOM 3181 C CA . THR B 1 198 ? -13.922 0.97 -18.516 1 96.75 198 THR B CA 1
ATOM 3182 C C . THR B 1 198 ? -12.922 0.698 -17.391 1 96.75 198 THR B C 1
ATOM 3184 O O . THR B 1 198 ? -13.203 0.973 -16.219 1 96.75 198 THR B O 1
ATOM 3187 N N . GLY B 1 199 ? -11.773 0.081 -17.797 1 95.75 199 GLY B N 1
ATOM 3188 C CA . GLY B 1 199 ? -10.68 -0.095 -16.844 1 95.75 199 GLY B CA 1
ATOM 3189 C C . GLY B 1 199 ? -10.867 -1.295 -15.938 1 95.75 199 GLY B C 1
ATOM 3190 O O . GLY B 1 199 ? -11.617 -2.217 -16.266 1 95.75 199 GLY B O 1
ATOM 3191 N N . ARG B 1 200 ? -10.055 -1.29 -14.789 1 96.88 200 ARG B N 1
ATOM 3192 C CA . ARG B 1 200 ? -10.062 -2.357 -13.797 1 96.88 200 ARG B CA 1
ATOM 3193 C C . ARG B 1 200 ? -10.008 -1.789 -12.383 1 96.88 200 ARG B C 1
ATOM 3195 O O . ARG B 1 200 ? -9.57 -0.654 -12.18 1 96.88 200 ARG B O 1
ATOM 3202 N N . LEU B 1 201 ? -10.43 -2.637 -11.5 1 97.75 201 LEU B N 1
ATOM 3203 C CA . LEU B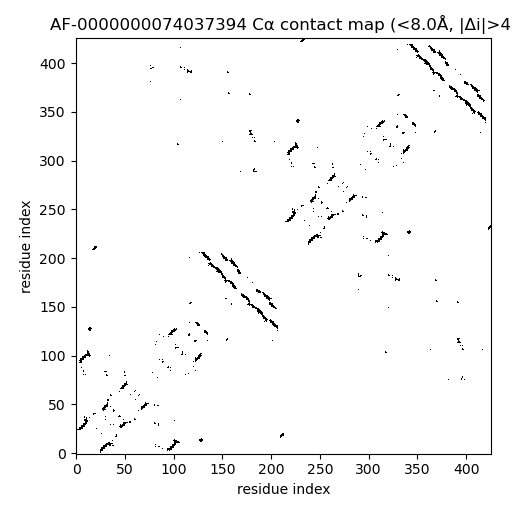 1 201 ? -10.367 -2.256 -10.094 1 97.75 201 LEU B CA 1
ATOM 3204 C C . LEU B 1 201 ? -9.602 -3.295 -9.281 1 97.75 201 LEU B C 1
ATOM 3206 O O . LEU B 1 201 ? -9.539 -4.465 -9.664 1 97.75 201 LEU B O 1
ATOM 3210 N N . LEU B 1 202 ? -9.008 -2.838 -8.266 1 98.62 202 LEU B N 1
ATOM 3211 C CA . LEU B 1 202 ? -8.539 -3.693 -7.184 1 98.62 202 LEU B CA 1
ATOM 3212 C C . LEU B 1 202 ? -9.562 -3.754 -6.055 1 98.62 202 LEU B C 1
ATOM 3214 O O . LEU B 1 202 ? -9.984 -2.717 -5.535 1 98.62 202 LEU B O 1
ATOM 3218 N N . MET B 1 203 ? -9.992 -4.887 -5.75 1 98.56 203 MET B N 1
ATOM 3219 C CA . MET B 1 203 ? -10.984 -5.102 -4.695 1 98.56 203 MET B CA 1
ATOM 3220 C C . MET B 1 203 ? -10.336 -5.699 -3.453 1 98.56 203 MET B C 1
ATOM 3222 O O . MET B 1 203 ? -9.555 -6.648 -3.549 1 98.56 203 MET B O 1
ATOM 3226 N N . VAL B 1 204 ? -10.602 -5.18 -2.297 1 98.12 204 VAL B N 1
ATOM 3227 C CA . VAL B 1 204 ? -10.062 -5.656 -1.028 1 98.12 204 VAL B CA 1
ATOM 3228 C C . VAL B 1 204 ? -11.203 -6.098 -0.113 1 98.12 204 VAL B C 1
ATOM 3230 O O . VAL B 1 204 ? -12.133 -5.324 0.148 1 98.12 204 VAL B O 1
ATOM 3233 N N . ARG B 1 205 ? -11.172 -7.258 0.38 1 96.94 205 ARG B N 1
ATOM 3234 C CA . ARG B 1 205 ? -12.164 -7.789 1.314 1 96.94 205 ARG B CA 1
ATOM 3235 C C . ARG B 1 205 ? -11.492 -8.617 2.408 1 96.94 205 ARG B C 1
ATOM 3237 O O . ARG B 1 205 ? -10.367 -9.086 2.236 1 96.94 205 ARG B O 1
ATOM 3244 N N . ALA B 1 206 ? -12.203 -8.742 3.492 1 94.56 206 ALA B N 1
ATOM 3245 C CA . ALA B 1 206 ? -11.688 -9.609 4.551 1 94.56 206 ALA B CA 1
ATOM 3246 C C . ALA B 1 206 ? -11.617 -11.062 4.082 1 94.56 206 ALA B C 1
ATOM 3248 O O . ALA B 1 206 ? -12.5 -11.531 3.357 1 94.56 206 ALA B O 1
ATOM 3249 N N . LEU B 1 207 ? -10.594 -11.641 4.516 1 93 207 LEU B N 1
ATOM 3250 C CA . LEU B 1 207 ? -10.445 -13.047 4.18 1 93 207 LEU B CA 1
ATOM 3251 C C . LEU B 1 207 ? -11.523 -13.883 4.867 1 93 207 LEU B C 1
ATOM 3253 O O . LEU B 1 207 ? -11.898 -13.602 6.012 1 93 207 LEU B O 1
ATOM 3257 N N . ARG B 1 208 ? -11.969 -14.953 4.102 1 87.31 208 ARG B N 1
ATOM 3258 C CA . ARG B 1 208 ? -12.93 -15.906 4.656 1 87.31 208 ARG B CA 1
ATOM 3259 C C . ARG B 1 208 ? -12.273 -17.266 4.898 1 87.31 208 ARG B C 1
ATOM 3261 O O . ARG B 1 208 ? -11.484 -17.734 4.078 1 87.31 208 ARG B O 1
ATOM 3268 N N . PHE B 1 209 ? -12.594 -17.797 6.074 1 85.44 209 PHE B N 1
ATOM 3269 C CA . PHE B 1 209 ? -12.039 -19.094 6.426 1 85.44 209 PHE B CA 1
ATOM 3270 C C . PHE B 1 209 ? -13.141 -20.141 6.5 1 85.44 209 PHE B C 1
ATOM 3272 O O . PHE B 1 209 ? -14.281 -19.828 6.844 1 85.44 209 PHE B O 1
ATOM 3279 N N . PRO B 1 210 ? -12.836 -21.422 6.137 1 84.56 210 PRO B N 1
ATOM 3280 C CA . PRO B 1 210 ? -11.531 -21.891 5.688 1 84.56 210 PRO B CA 1
ATOM 3281 C C . PRO B 1 210 ? -11.164 -21.391 4.297 1 84.56 210 PRO B C 1
ATOM 3283 O O . PRO B 1 210 ? -12.039 -21.219 3.445 1 84.56 210 PRO B O 1
ATOM 3286 N N . LEU B 1 211 ? -9.906 -21.188 4.156 1 87 211 LEU B N 1
ATOM 3287 C CA . LEU B 1 211 ? -9.422 -20.656 2.885 1 87 211 LEU B CA 1
ATOM 3288 C C . LEU B 1 211 ? -9.07 -21.797 1.928 1 87 211 LEU B C 1
ATOM 3290 O O . LEU B 1 211 ? -8.219 -22.625 2.23 1 87 211 LEU B O 1
ATOM 3294 N N . VAL B 1 212 ? -9.742 -21.844 0.902 1 83.75 212 VAL B N 1
ATOM 3295 C CA . VAL B 1 212 ? -9.445 -22.781 -0.179 1 83.75 212 VAL B CA 1
ATOM 3296 C C . VAL B 1 212 ? -9.156 -22 -1.464 1 83.75 212 VAL B C 1
ATOM 3298 O O . VAL B 1 212 ? -10.008 -21.266 -1.96 1 83.75 212 VAL B O 1
ATOM 3301 N N . LEU B 1 213 ? -8 -22.172 -1.886 1 87.56 213 LEU B N 1
ATOM 3302 C CA . LEU B 1 213 ? -7.594 -21.469 -3.1 1 87.56 213 LEU B CA 1
ATOM 3303 C C . LEU B 1 213 ? -8.07 -22.219 -4.344 1 87.56 213 LEU B C 1
ATOM 3305 O O . LEU B 1 213 ? -8.031 -23.453 -4.387 1 87.56 213 LEU B O 1
#

InterPro domains:
  IPR006282 Thiamin pyrophosphokinase [TIGR01378] (7-204)
  IPR006282 Thiamin pyrophosphokinase [cd07995] (7-205)
  IPR007371 Thiamin pyrophosphokinase, catalytic domain [PF04263] (28-112)
  IPR007373 Thiamin pyrophosphokinase, thiamin-binding domain [PF04265] (143-194)
  IPR036371 Thiamin pyrophosphokinase, thiamin-binding domain superfamily [SSF63862] (142-208)
  IPR036759 Thiamin pyrophosphokinase, catalytic domain superfamily [G3DSA:3.40.50.10240] (7-208)
  IPR036759 Thiamin pyrophosphokinase, catalytic domain superfamily [SSF63999] (6-116)
  IPR053149 Thiamine pyrophosphokinase [PTHR41299] (7-205)

pLDDT: mean 91.5, std 9.02, range [42.84, 98.62]

Foldseek 3Di:
DQQAEEEEFEAAFFAPDAEAAPDVVRYAYEYFAASLVVCQSNVHAHQEYEEACVRHDPVSCCVRPVPHHYDYDDVPPPDGSSRVSQVVCVVVVRQAYEYGHQPDDDPVSNVVLVLQCQDPPHYAWYGGHWKIKGKDAAKDKDFDAFFWWKKKAFHYADWWAKFKDQKPDTRHPDIDGHVDMGGGITGHHGMMMMGTPDGMMMMMGTDDPPHYD/DQQAEEEEFEAAFFAPDAEAAPDVVRYAYEYFAASLVVCQSNVHAHQEYEEACVRHDPVSCCVRPVPHHYDYDDVPPPDGSSRVSQVVCVVVPRQAYEYGHQPDDDPVSNVVLVLQCQDPPHYAWYGGHWKIKGKDAAKDKDFDAFFWWKKKAFHYADWWAKFKDQKPDTRHPDIDGHPDMGGGITGHHGMMMMGTPDGMMMMMGTDDPPHYD

Solvent-accessible surface area (backbone atoms only — not comparable to full-atom values): 21915 Å² total; per-residue (Å²): 128,83,76,53,31,36,37,39,27,32,34,58,36,37,51,88,61,71,63,40,62,70,55,58,89,39,53,45,36,35,23,14,51,60,8,50,59,56,28,60,74,50,72,52,77,47,70,33,38,32,28,54,66,89,76,43,60,62,68,57,39,55,72,73,42,67,83,43,48,73,47,75,47,70,89,46,79,80,57,51,47,60,55,52,52,50,47,57,36,47,77,70,71,36,62,51,26,33,36,38,21,45,24,58,82,54,62,59,57,34,52,51,56,58,24,38,53,31,39,88,81,43,60,43,33,39,32,26,48,57,34,37,33,34,61,47,58,53,72,49,73,46,81,47,41,64,68,38,51,35,24,41,32,50,37,46,72,51,61,23,28,38,37,48,46,39,42,70,70,59,45,61,88,46,77,36,35,62,37,45,63,38,64,70,38,30,26,63,31,62,46,35,38,42,34,44,75,35,58,34,32,38,34,37,31,67,55,64,83,84,39,64,89,128,82,76,52,30,34,37,40,26,32,33,58,36,38,53,86,60,72,60,41,62,70,54,57,90,37,53,44,37,35,24,14,51,59,8,51,59,55,29,59,73,47,72,51,77,47,69,34,37,32,26,54,67,88,78,44,61,62,66,56,38,55,72,73,42,68,84,43,49,73,48,75,45,70,90,47,77,80,55,50,46,60,54,50,52,50,47,56,36,48,78,69,70,35,64,53,28,33,37,37,21,44,23,57,84,56,64,58,58,35,52,50,57,58,23,38,54,30,39,87,81,43,60,44,33,38,30,25,48,57,35,36,32,34,60,46,57,52,70,48,74,46,82,48,41,64,69,38,52,35,24,40,32,51,37,43,71,51,62,24,28,38,38,48,46,39,43,71,70,60,45,60,87,44,77,36,36,61,36,44,61,38,65,69,38,30,28,62,31,60,45,34,38,41,35,42,75,35,58,34,32,38,35,38,31,68,54,64,82,84,39,64,88